Protein 1OI6 (pdb70)

Structure (mmCIF, N/CA/C/O backbone):
data_1OI6
#
_entry.id   1OI6
#
_cell.length_a   98.500
_cell.length_b   72.571
_cell.length_c   57.239
_cell.angle_alpha   90.00
_cell.angle_beta   90.00
_cell.angle_gamma   90.00
#
_symmetry.space_group_name_H-M   'P 21 21 2'
#
loop_
_entity.id
_entity.type
_entity.pdbx_description
1 polymer PCZA361.16
2 non-polymer GLYCEROL
3 non-polymer "THYMIDINE-5'-PHOSPHATE"
4 water water
#
loop_
_atom_site.group_PDB
_atom_site.id
_atom_site.type_symbol
_atom_site.label_atom_id
_atom_site.label_alt_id
_atom_site.label_comp_id
_atom_site.label_asym_id
_atom_site.label_entity_id
_atom_site.label_seq_id
_atom_site.pdbx_PDB_ins_code
_atom_site.Cartn_x
_atom_site.Cartn_y
_atom_site.Cartn_z
_atom_site.occupancy
_atom_site.B_iso_or_equiv
_atom_site.auth_seq_id
_atom_site.auth_comp_id
_atom_site.auth_asym_id
_atom_site.auth_atom_id
_atom_site.pdbx_PDB_model_num
ATOM 1 N N . MET A 1 1 ? 39.927 -5.988 14.343 1.00 18.05 1 MET A N 1
ATOM 2 C CA . MET A 1 1 ? 38.539 -5.854 13.765 1.00 15.45 1 MET A CA 1
ATOM 3 C C . MET A 1 1 ? 38.284 -6.862 12.681 1.00 16.97 1 MET A C 1
ATOM 4 O O . MET A 1 1 ? 39.070 -6.955 11.752 1.00 20.55 1 MET A O 1
ATOM 9 N N . GLN A 1 2 ? 37.155 -7.559 12.763 1.00 14.05 2 GLN A N 1
ATOM 10 C CA . GLN A 1 2 ? 36.717 -8.535 11.740 1.00 13.28 2 GLN A CA 1
ATOM 11 C C . GLN A 1 2 ? 35.533 -7.952 10.945 1.00 12.51 2 GLN A C 1
ATOM 12 O O . GLN A 1 2 ? 34.717 -7.219 11.511 1.00 13.75 2 GLN A O 1
ATOM 18 N N . ALA A 1 3 ? 35.482 -8.228 9.652 1.00 11.29 3 ALA A N 1
ATOM 19 C CA . ALA A 1 3 ? 34.393 -7.775 8.781 1.00 11.27 3 ALA A CA 1
ATOM 20 C C . ALA A 1 3 ? 33.682 -8.992 8.207 1.00 11.13 3 ALA A C 1
ATOM 21 O O . ALA A 1 3 ? 34.314 -9.995 7.873 1.00 13.28 3 ALA A O 1
ATOM 23 N N . ARG A 1 4 ? 32.371 -8.875 8.028 1.00 10.22 4 ARG A N 1
ATOM 24 C CA . ARG A 1 4 ? 31.510 -9.927 7.509 1.00 10.12 4 ARG A CA 1
ATOM 25 C C . ARG A 1 4 ? 30.521 -9.285 6.544 1.00 10.08 4 ARG A C 1
ATOM 26 O O . ARG A 1 4 ? 29.830 -8.348 6.883 1.00 10.14 4 ARG A O 1
ATOM 34 N N . LYS A 1 5 ? 30.457 -9.777 5.330 1.00 10.46 5 LYS A N 1
ATOM 35 C CA . LYS A 1 5 ? 29.514 -9.315 4.353 1.00 10.25 5 LYS A CA 1
ATOM 36 C C . LYS A 1 5 ? 28.144 -9.762 4.725 1.00 10.56 5 LYS A C 1
ATOM 37 O O . LYS A 1 5 ? 27.931 -10.919 5.046 1.00 13.79 5 LYS A O 1
ATOM 43 N N . LEU A 1 6 ? 27.183 -8.832 4.716 1.00 9.99 6 LEU A N 1
ATOM 44 C CA . LEU A 1 6 ? 25.792 -9.169 4.999 1.00 9.08 6 LEU A CA 1
ATOM 45 C C . LEU A 1 6 ? 25.057 -9.607 3.704 1.00 9.90 6 LEU A C 1
ATOM 46 O O . LEU A 1 6 ? 25.623 -9.524 2.607 1.00 11.09 6 LEU A O 1
ATOM 51 N N . ALA A 1 7 ? 23.804 -10.029 3.839 1.00 9.67 7 ALA A N 1
ATOM 52 C CA . ALA A 1 7 ? 23.058 -10.597 2.702 1.00 10.22 7 ALA A CA 1
ATOM 53 C C . ALA A 1 7 ? 22.662 -9.498 1.751 1.00 10.56 7 ALA A C 1
ATOM 54 O O . ALA A 1 7 ? 22.377 -9.763 0.606 1.00 13.82 7 ALA A O 1
ATOM 56 N N . VAL A 1 8 ? 22.627 -8.250 2.195 1.00 8.37 8 VAL A N 1
ATOM 57 C CA . VAL A 1 8 ? 22.343 -7.087 1.340 1.00 8.36 8 VAL A CA 1
ATOM 58 C C . VAL A 1 8 ? 23.665 -6.626 0.761 1.00 8.48 8 VAL A C 1
ATOM 59 O O . VAL A 1 8 ? 24.603 -6.306 1.495 1.00 8.90 8 VAL A O 1
ATOM 63 N N . ASP A 1 9 ? 23.752 -6.615 -0.571 1.00 9.29 9 ASP A N 1
ATOM 64 C CA . ASP A 1 9 ? 24.993 -6.333 -1.260 1.00 9.26 9 ASP A CA 1
ATOM 65 C C . ASP A 1 9 ? 25.602 -5.036 -0.778 1.00 8.76 9 ASP A C 1
ATOM 66 O O . ASP A 1 9 ? 24.973 -3.966 -0.802 1.00 9.25 9 ASP A O 1
ATOM 71 N N . GLY A 1 10 ? 26.855 -5.130 -0.360 1.00 8.06 10 GLY A N 1
ATOM 72 C CA . GLY A 1 10 ? 27.598 -3.971 0.066 1.00 8.49 10 GLY A CA 1
ATOM 73 C C . GLY A 1 10 ? 27.478 -3.624 1.531 1.00 8.37 10 GLY A C 1
ATOM 74 O O . GLY A 1 10 ? 28.276 -2.825 2.041 1.00 8.54 10 GLY A O 1
ATOM 75 N N . ALA A 1 11 ? 26.477 -4.147 2.226 1.00 7.79 11 ALA A N 1
ATOM 76 C CA . ALA A 1 11 ? 26.356 -3.907 3.659 1.00 7.30 11 ALA A CA 1
ATOM 77 C C . ALA A 1 11 ? 27.354 -4.805 4.358 1.00 7.28 11 ALA A C 1
ATOM 78 O O . ALA A 1 11 ? 27.575 -5.948 3.992 1.00 8.36 11 ALA A O 1
ATOM 80 N N . ILE A 1 12 ? 27.952 -4.292 5.421 1.00 7.33 12 ILE A N 1
ATOM 81 C CA . ILE A 1 12 ? 29.059 -4.965 6.088 1.00 7.08 12 ILE A CA 1
ATOM 82 C C . ILE A 1 12 ? 28.876 -4.830 7.595 1.00 7.69 12 ILE A C 1
ATOM 83 O O . ILE A 1 12 ? 28.590 -3.733 8.084 1.00 7.75 12 ILE A O 1
ATOM 88 N N . GLU A 1 13 ? 29.085 -5.936 8.302 1.00 7.58 13 GLU A N 1
ATOM 89 C CA . GLU A 1 13 ? 29.119 -5.982 9.770 1.00 7.60 13 GLU A CA 1
ATOM 90 C C . GLU A 1 13 ? 30.568 -6.014 10.248 1.00 7.58 13 GLU A C 1
ATOM 91 O O . GLU A 1 13 ? 31.349 -6.890 9.832 1.00 9.29 13 GLU A O 1
ATOM 97 N N . PHE A 1 14 ? 30.939 -5.065 11.073 1.00 7.47 14 PHE A N 1
ATOM 98 C CA . PHE A 1 14 ? 32.268 -5.009 11.673 1.00 7.69 14 PHE A CA 1
ATOM 99 C C . PHE A 1 14 ? 32.214 -5.352 13.141 1.00 8.32 14 PHE A C 1
ATOM 100 O O . PHE A 1 14 ? 31.345 -4.872 13.857 1.00 9.37 14 PHE A O 1
ATOM 108 N N . THR A 1 15 ? 33.122 -6.221 13.597 1.00 8.98 15 THR A N 1
ATOM 109 C CA . THR A 1 15 ? 33.210 -6.633 14.970 1.00 9.69 15 THR A CA 1
ATOM 110 C C . THR A 1 15 ? 34.515 -6.140 15.559 1.00 8.63 15 THR A C 1
ATOM 111 O O . THR A 1 15 ? 35.573 -6.746 15.286 1.00 10.18 15 THR A O 1
ATOM 115 N N . PRO A 1 16 ? 34.509 -5.053 16.349 1.00 9.36 16 PRO A N 1
ATOM 116 C CA . PRO A 1 16 ? 35.738 -4.598 17.023 1.00 10.89 16 PRO A CA 1
ATOM 117 C C . PRO A 1 16 ? 36.058 -5.487 18.234 1.00 12.51 16 PRO A C 1
ATOM 118 O O . PRO A 1 16 ? 35.152 -5.996 18.845 1.00 13.68 16 PRO A O 1
ATOM 122 N N . ARG A 1 17 ? 37.324 -5.620 18.565 1.00 14.92 17 ARG A N 1
ATOM 123 C CA . ARG A 1 17 ? 37.665 -6.266 19.816 1.00 16.07 17 ARG A CA 1
ATOM 124 C C . ARG A 1 17 ? 37.406 -5.331 21.018 1.00 14.84 17 ARG A C 1
ATOM 125 O O . ARG A 1 17 ? 37.539 -4.099 20.910 1.00 15.71 17 ARG A O 1
ATOM 133 N N . VAL A 1 18 ? 36.945 -5.945 22.099 1.00 12.67 18 VAL A N 1
ATOM 134 C CA . VAL A 1 18 ? 36.692 -5.252 23.355 1.00 12.51 18 VAL A CA 1
ATOM 135 C C . VAL A 1 18 ? 37.922 -5.362 24.197 1.00 13.03 18 VAL A C 1
ATOM 136 O O . VAL A 1 18 ? 38.347 -6.488 24.523 1.00 16.26 18 VAL A O 1
ATOM 140 N N . PHE A 1 19 ? 38.490 -4.216 24.526 1.00 12.48 19 PHE A N 1
ATOM 141 C CA . PHE A 1 19 ? 39.660 -4.129 25.398 1.00 14.08 19 PHE A CA 1
ATOM 142 C C . PHE A 1 19 ? 39.150 -3.721 26.798 1.00 12.92 19 PHE A C 1
ATOM 143 O O . PHE A 1 19 ? 38.323 -2.826 26.916 1.00 14.11 19 PHE A O 1
ATOM 151 N N . ALA A 1 20 ? 39.642 -4.303 27.872 1.00 13.98 20 ALA A N 1
ATOM 152 C CA . ALA A 1 20 ? 39.196 -4.009 29.223 1.00 13.14 20 ALA A CA 1
ATOM 153 C C . ALA A 1 20 ? 40.410 -3.858 30.123 1.00 13.70 20 ALA A C 1
ATOM 154 O O . ALA A 1 20 ? 41.408 -4.554 29.989 1.00 14.79 20 ALA A O 1
ATOM 156 N N . ASP A 1 21 ? 40.285 -2.950 31.061 1.00 12.75 21 ASP A N 1
ATOM 157 C CA . ASP A 1 21 ? 41.257 -2.778 32.143 1.00 14.01 21 ASP A CA 1
ATOM 158 C C . ASP A 1 21 ? 40.503 -2.279 33.365 1.00 13.96 21 ASP A C 1
ATOM 159 O O . ASP A 1 21 ? 39.254 -2.260 33.396 1.00 12.99 21 ASP A O 1
ATOM 164 N N . ASP A 1 22 ? 41.250 -1.874 34.389 1.00 14.23 22 ASP A N 1
ATOM 165 C CA . ASP A 1 22 ? 40.629 -1.440 35.615 1.00 14.46 22 ASP A CA 1
ATOM 166 C C . ASP A 1 22 ? 39.777 -0.175 35.486 1.00 13.83 22 ASP A C 1
ATOM 167 O O . ASP A 1 22 ? 38.934 0.103 36.359 1.00 16.07 22 ASP A O 1
ATOM 172 N N . ARG A 1 23 ? 40.047 0.607 34.470 1.00 12.78 23 ARG A N 1
ATOM 173 C CA . ARG A 1 23 ? 39.308 1.825 34.225 1.00 11.63 23 ARG A CA 1
ATOM 174 C C . ARG A 1 23 ? 37.985 1.604 33.526 1.00 10.79 23 ARG A C 1
ATOM 175 O O . ARG A 1 23 ? 37.133 2.445 33.632 1.00 12.32 23 ARG A O 1
ATOM 183 N N . GLY A 1 24 ? 37.836 0.512 32.775 1.00 9.89 24 GLY A N 1
ATOM 184 C CA . GLY A 1 24 ? 36.687 0.364 31.945 1.00 9.72 24 GLY A CA 1
ATOM 185 C C . GLY A 1 24 ? 36.943 -0.477 30.726 1.00 8.94 24 GLY A C 1
ATOM 186 O O . GLY A 1 24 ? 37.642 -1.501 30.781 1.00 10.86 24 GLY A O 1
ATOM 187 N N . LEU A 1 25 ? 36.343 -0.054 29.621 1.00 9.30 25 LEU A N 1
ATOM 188 C CA . LEU A 1 25 ? 36.268 -0.813 28.365 1.00 11.83 25 LEU A CA 1
ATOM 189 C C . LEU A 1 25 ? 36.533 0.150 27.213 1.00 12.22 25 LEU A C 1
ATOM 190 O O . LEU A 1 25 ? 36.288 1.381 27.326 1.00 12.95 25 LEU A O 1
ATOM 195 N N . LEU A 1 26 ? 37.001 -0.403 26.101 1.00 11.52 26 LEU A N 1
ATOM 196 C CA . LEU A 1 26 ? 37.299 0.359 24.900 1.00 11.45 26 LEU A CA 1
ATOM 197 C C . LEU A 1 26 ? 36.990 -0.475 23.683 1.00 11.14 26 LEU A C 1
ATOM 198 O O . LEU A 1 26 ? 37.401 -1.646 23.612 1.00 10.51 26 LEU A O 1
ATOM 203 N N . ILE A 1 27 ? 36.241 0.096 22.747 1.00 9.63 27 ILE A N 1
ATOM 204 C CA . ILE A 1 27 ? 36.150 -0.421 21.407 1.00 9.12 27 ILE A CA 1
ATOM 205 C C . ILE A 1 27 ? 36.409 0.705 20.444 1.00 7.84 27 ILE A C 1
ATOM 206 O O . ILE A 1 27 ? 36.192 1.887 20.792 1.00 8.30 27 ILE A O 1
ATOM 211 N N . LEU A 1 28 ? 36.797 0.344 19.211 1.00 7.85 28 LEU A N 1
ATOM 212 C CA . LEU A 1 28 ? 37.040 1.289 18.133 1.00 7.96 28 LEU A CA 1
ATOM 213 C C . LEU A 1 28 ? 36.007 0.956 17.035 1.00 7.78 28 LEU A C 1
ATOM 214 O O . LEU A 1 28 ? 36.267 0.099 16.199 1.00 7.72 28 LEU A O 1
ATOM 219 N N . PRO A 1 29 ? 34.819 1.556 17.056 1.00 7.53 29 PRO A N 1
ATOM 220 C CA . PRO A 1 29 ? 33.737 1.034 16.188 1.00 6.91 29 PRO A CA 1
ATOM 221 C C . PRO A 1 29 ? 33.994 1.162 14.692 1.00 7.76 29 PRO A C 1
ATOM 222 O O . PRO A 1 29 ? 33.503 0.325 13.938 1.00 7.60 29 PRO A O 1
ATOM 226 N N . TYR A 1 30 ? 34.651 2.243 14.296 1.00 7.21 30 TYR A N 1
ATOM 227 C CA . TYR A 1 30 ? 35.044 2.527 12.892 1.00 7.49 30 TYR A CA 1
ATOM 228 C C . TYR A 1 30 ? 36.574 2.561 12.833 1.00 7.49 30 TYR A C 1
ATOM 229 O O . TYR A 1 30 ? 37.183 3.280 13.622 1.00 7.82 30 TYR A O 1
ATOM 238 N N . GLN A 1 31 ? 37.182 1.796 11.937 1.00 7.91 31 GLN A N 1
ATOM 239 C CA . GLN A 1 31 ? 38.618 1.739 11.759 1.00 9.01 31 GLN A CA 1
ATOM 240 C C . GLN A 1 31 ? 38.914 1.756 10.263 1.00 9.76 31 GLN A C 1
ATOM 241 O O . GLN A 1 31 ? 38.515 0.854 9.561 1.00 9.10 31 GLN A O 1
ATOM 247 N N . GLU A 1 32 ? 39.644 2.747 9.792 1.00 9.29 32 GLU A N 1
ATOM 248 C CA . GLU A 1 32 ? 39.829 2.941 8.378 1.00 10.49 32 GLU A CA 1
ATOM 249 C C . GLU A 1 32 ? 40.465 1.719 7.724 1.00 11.18 32 GLU A C 1
ATOM 250 O O . GLU A 1 32 ? 40.064 1.400 6.639 1.00 10.22 32 GLU A O 1
ATOM 256 N N . GLU A 1 33 ? 41.488 1.107 8.331 1.00 12.14 33 GLU A N 1
ATOM 257 C CA . GLU A 1 33 ? 42.157 0.017 7.629 1.00 13.77 33 GLU A CA 1
ATOM 258 C C . GLU A 1 33 ? 41.225 -1.157 7.363 1.00 11.99 33 GLU A C 1
ATOM 259 O O . GLU A 1 33 ? 41.155 -1.674 6.261 1.00 12.76 33 GLU A O 1
ATOM 265 N N . ALA A 1 34 ? 40.465 -1.573 8.370 1.00 11.58 34 ALA A N 1
ATOM 266 C CA . ALA A 1 34 ? 39.504 -2.633 8.200 1.00 11.10 34 ALA A CA 1
ATOM 267 C C . ALA A 1 34 ? 38.419 -2.240 7.195 1.00 10.64 34 ALA A C 1
ATOM 268 O O . ALA A 1 34 ? 37.954 -3.058 6.405 1.00 11.38 34 ALA A O 1
ATOM 270 N N . PHE A 1 35 ? 37.960 -0.997 7.291 1.00 9.26 35 PHE A N 1
ATOM 271 C CA . PHE A 1 35 ? 36.934 -0.524 6.385 1.00 9.21 35 PHE A CA 1
ATOM 272 C C . PHE A 1 35 ? 37.369 -0.527 4.942 1.00 9.99 35 PHE A C 1
ATOM 273 O O . PHE A 1 35 ? 36.653 -1.015 4.060 1.00 10.35 35 PHE A O 1
ATOM 281 N N . VAL A 1 36 ? 38.551 0.016 4.677 1.00 10.30 36 VAL A N 1
ATOM 282 C CA . VAL A 1 36 ? 39.082 0.043 3.313 1.00 11.56 36 VAL A CA 1
ATOM 283 C C . VAL A 1 36 ? 39.240 -1.371 2.755 1.00 12.44 36 VAL A C 1
ATOM 284 O O . VAL A 1 36 ? 38.869 -1.626 1.612 1.00 13.05 36 VAL A O 1
ATOM 288 N N . GLU A 1 37 ? 39.708 -2.307 3.573 1.00 12.35 37 GLU A N 1
ATOM 289 C CA . GLU A 1 37 ? 39.864 -3.712 3.129 1.00 13.63 37 GLU A CA 1
ATOM 290 C C . GLU A 1 37 ? 38.516 -4.307 2.728 1.00 13.41 37 GLU A C 1
ATOM 291 O O . GLU A 1 37 ? 38.382 -4.998 1.716 1.00 15.87 37 GLU A O 1
ATOM 297 N N . ALA A 1 38 ? 37.480 -4.045 3.524 1.00 11.88 38 ALA A N 1
ATOM 298 C CA . ALA A 1 38 ? 36.195 -4.642 3.265 1.00 12.41 38 ALA A CA 1
ATOM 299 C C . ALA A 1 38 ? 35.362 -3.960 2.185 1.00 12.84 38 ALA A C 1
ATOM 300 O O . ALA A 1 38 ? 34.643 -4.610 1.418 1.00 15.56 38 ALA A O 1
ATOM 302 N N . HIS A 1 39 ? 35.442 -2.642 2.152 1.00 11.30 39 HIS A N 1
ATOM 303 C CA . HIS A 1 39 ? 34.614 -1.832 1.262 1.00 12.24 39 HIS A CA 1
ATOM 304 C C . HIS A 1 39 ? 35.311 -1.431 -0.040 1.00 12.67 39 HIS A C 1
ATOM 305 O O . HIS A 1 39 ? 34.631 -1.232 -1.065 1.00 14.83 39 HIS A O 1
ATOM 312 N N . GLY A 1 40 ? 36.632 -1.256 0.008 1.00 12.57 40 GLY A N 1
ATOM 313 C CA . GLY A 1 40 ? 37.436 -0.856 -1.137 1.00 13.67 40 GLY A CA 1
ATOM 314 C C . GLY A 1 40 ? 37.899 0.570 -1.171 1.00 14.52 40 GLY A C 1
ATOM 315 O O . GLY A 1 40 ? 38.685 0.948 -2.031 1.00 17.30 40 GLY A O 1
ATOM 316 N N . GLY A 1 41 ? 37.425 1.385 -0.228 1.00 13.15 41 GLY A N 1
ATOM 317 C CA . GLY A 1 41 ? 37.818 2.766 -0.087 1.00 13.39 41 GLY A CA 1
ATOM 318 C C . GLY A 1 41 ? 37.411 3.223 1.317 1.00 11.66 41 GLY A C 1
ATOM 319 O O . GLY A 1 41 ? 36.758 2.478 2.038 1.00 10.88 41 GLY A O 1
ATOM 320 N N . PRO A 1 42 ? 37.839 4.402 1.692 1.00 11.26 42 PRO A N 1
ATOM 321 C CA . PRO A 1 42 ? 37.563 4.909 3.031 1.00 11.01 42 PRO A CA 1
ATOM 322 C C . PRO A 1 42 ? 36.119 5.371 3.175 1.00 9.82 42 PRO A C 1
ATOM 323 O O . PRO A 1 42 ? 35.397 5.550 2.222 1.00 10.94 42 PRO A O 1
ATOM 327 N N . LEU A 1 43 ? 35.730 5.608 4.431 1.00 9.49 43 LEU A N 1
ATOM 328 C CA . LEU A 1 43 ? 34.400 6.096 4.732 1.00 8.42 43 LEU A CA 1
ATOM 329 C C . LEU A 1 43 ? 34.147 7.422 4.049 1.00 7.17 43 LEU A C 1
ATOM 330 O O . LEU A 1 43 ? 35.058 8.233 3.838 1.00 9.61 43 LEU A O 1
ATOM 335 N N . PHE A 1 44 ? 32.892 7.658 3.719 1.00 7.38 44 PHE A N 1
ATOM 336 C CA . PHE A 1 44 ? 32.430 8.947 3.299 1.00 6.74 44 PHE A CA 1
ATOM 337 C C . PHE A 1 44 ? 32.894 10.041 4.265 1.00 7.57 44 PHE A C 1
ATOM 338 O O . PHE A 1 44 ? 33.021 9.827 5.462 1.00 7.21 44 PHE A O 1
ATOM 346 N N . ARG A 1 45 ? 33.021 11.226 3.717 1.00 7.56 45 ARG A N 1
ATOM 347 C CA . ARG A 1 45 ? 33.125 12.437 4.525 1.00 7.76 45 ARG A CA 1
ATOM 348 C C . ARG A 1 45 ? 31.850 12.521 5.399 1.00 6.97 45 ARG A C 1
ATOM 349 O O . ARG A 1 45 ? 30.738 12.336 4.893 1.00 8.02 45 ARG A O 1
ATOM 357 N N . VAL A 1 46 ? 32.027 12.763 6.670 1.00 6.82 46 VAL A N 1
ATOM 358 C CA . VAL A 1 46 ? 30.934 12.808 7.618 1.00 6.27 46 VAL A CA 1
ATOM 359 C C . VAL A 1 46 ? 30.295 14.194 7.641 1.00 6.39 46 VAL A C 1
ATOM 360 O O . VAL A 1 46 ? 30.930 15.177 8.002 1.00 7.84 46 VAL A O 1
ATOM 364 N N . ALA A 1 47 ? 29.025 14.260 7.248 1.00 6.81 47 ALA A N 1
ATOM 365 C CA . ALA A 1 47 ? 28.256 15.491 7.198 1.00 6.95 47 ALA A CA 1
ATOM 366 C C . ALA A 1 47 ? 27.557 15.755 8.509 1.00 6.44 47 ALA A C 1
ATOM 367 O O . ALA A 1 47 ? 27.246 16.906 8.818 1.00 7.40 47 ALA A O 1
ATOM 369 N N . GLN A 1 48 ? 27.215 14.697 9.243 1.00 6.75 48 GLN A N 1
ATOM 370 C CA . GLN A 1 48 ? 26.329 14.791 10.406 1.00 5.93 48 GLN A CA 1
ATOM 371 C C . GLN A 1 48 ? 26.486 13.530 11.221 1.00 6.30 48 GLN A C 1
ATOM 372 O O . GLN A 1 48 ? 26.720 12.460 10.646 1.00 7.23 48 GLN A O 1
ATOM 378 N N . THR A 1 49 ? 26.368 13.624 12.543 1.00 5.94 49 THR A N 1
ATOM 379 C CA . THR A 1 49 ? 26.203 12.435 13.359 1.00 6.20 49 THR A CA 1
ATOM 380 C C . THR A 1 49 ? 24.871 12.475 14.093 1.00 7.22 49 THR A C 1
ATOM 381 O O . THR A 1 49 ? 24.236 13.526 14.218 1.00 7.93 49 THR A O 1
ATOM 385 N N . ILE A 1 50 ? 24.441 11.303 14.533 1.00 6.89 50 ILE A N 1
ATOM 386 C CA . ILE A 1 50 ? 23.218 11.114 15.286 1.00 7.69 50 ILE A CA 1
ATOM 387 C C . ILE A 1 50 ? 23.486 10.325 16.539 1.00 6.81 50 ILE A C 1
ATOM 388 O O . ILE A 1 50 ? 24.218 9.348 16.518 1.00 7.86 50 ILE A O 1
ATOM 393 N N . HIS A 1 51 ? 22.839 10.733 17.619 1.00 7.86 51 HIS A N 1
ATOM 394 C CA . HIS A 1 51 ? 22.729 10.000 18.871 1.00 7.67 51 HIS A CA 1
ATOM 395 C C . HIS A 1 51 ? 21.214 9.838 19.123 1.00 7.51 51 HIS A C 1
ATOM 396 O O . HIS A 1 51 ? 20.539 10.802 19.446 1.00 8.15 51 HIS A O 1
ATOM 403 N N . SER A 1 52 ? 20.701 8.634 18.927 1.00 7.66 52 SER A N 1
ATOM 404 C CA . SER A 1 52 ? 19.272 8.368 19.097 1.00 9.32 52 SER A CA 1
ATOM 405 C C . SER A 1 52 ? 19.113 7.455 20.286 1.00 9.29 52 SER A C 1
ATOM 406 O O . SER A 1 52 ? 19.779 6.449 20.360 1.00 11.48 52 SER A O 1
ATOM 409 N N . MET A 1 53 ? 18.229 7.810 21.221 1.00 8.42 53 MET A N 1
ATOM 410 C CA . MET A 1 53 ? 17.918 6.929 22.341 1.00 8.78 53 MET A CA 1
ATOM 411 C C . MET A 1 53 ? 16.449 6.498 22.249 1.00 8.23 53 MET A C 1
ATOM 412 O O . MET A 1 53 ? 15.576 7.300 21.898 1.00 9.85 53 MET A O 1
ATOM 417 N N . SER A 1 54 ? 16.235 5.229 22.526 1.00 7.68 54 SER A N 1
ATOM 418 C CA . SER A 1 54 ? 14.916 4.606 22.374 1.00 8.27 54 SER A CA 1
ATOM 419 C C . SER A 1 54 ? 14.532 3.759 23.570 1.00 9.82 54 SER A C 1
ATOM 420 O O . SER A 1 54 ? 15.355 3.087 24.165 1.00 10.37 54 SER A O 1
ATOM 423 N N . LYS A 1 55 ? 13.232 3.786 23.873 1.00 9.24 55 LYS A N 1
ATOM 424 C CA . LYS A 1 55 ? 12.598 2.875 24.808 1.00 11.13 55 LYS A CA 1
ATOM 425 C C . LYS A 1 55 ? 12.534 1.442 24.258 1.00 9.55 55 LYS A C 1
ATOM 426 O O . LYS A 1 55 ? 12.468 1.241 23.039 1.00 9.71 55 LYS A O 1
ATOM 432 N N . ARG A 1 56 ? 12.425 0.446 25.144 1.00 9.83 56 ARG A N 1
ATOM 433 C CA . ARG A 1 56 ? 12.262 -0.932 24.733 1.00 9.56 56 ARG A CA 1
ATOM 434 C C . ARG A 1 56 ? 10.985 -1.036 23.907 1.00 9.44 56 ARG A C 1
ATOM 435 O O . ARG A 1 56 ? 9.954 -0.484 24.219 1.00 9.94 56 ARG A O 1
ATOM 443 N N . GLY A 1 57 ? 11.102 -1.749 22.827 1.00 8.23 57 GLY A N 1
ATOM 444 C CA . GLY A 1 57 ? 9.975 -1.964 21.942 1.00 7.79 57 GLY A CA 1
ATOM 445 C C . GLY A 1 57 ? 9.745 -0.925 20.880 1.00 6.89 57 GLY A C 1
ATOM 446 O O . GLY A 1 57 ? 8.901 -1.118 20.006 1.00 7.40 57 GLY A O 1
ATOM 447 N N . VAL A 1 58 ? 10.522 0.143 20.907 1.00 6.51 58 VAL A N 1
ATOM 448 C CA . VAL A 1 58 ? 10.477 1.063 19.801 1.00 7.30 58 VAL A CA 1
ATOM 449 C C . VAL A 1 58 ? 10.990 0.375 18.534 1.00 6.72 58 VAL A C 1
ATOM 450 O O . VAL A 1 58 ? 12.018 -0.337 18.545 1.00 7.57 58 VAL A O 1
ATOM 454 N N . VAL A 1 59 ? 10.280 0.619 17.435 1.00 6.43 59 VAL A N 1
ATOM 455 C CA . VAL A 1 59 ? 10.686 0.215 16.117 1.00 7.78 59 VAL A CA 1
ATOM 456 C C . VAL A 1 59 ? 10.787 1.446 15.272 1.00 7.26 59 VAL A C 1
ATOM 457 O O . VAL A 1 59 ? 9.782 2.128 15.114 1.00 8.56 59 VAL A O 1
ATOM 461 N N . ARG A 1 60 ? 11.968 1.735 14.760 1.00 7.42 60 ARG A N 1
ATOM 462 C CA . ARG A 1 60 ? 12.160 2.850 13.873 1.00 7.76 60 ARG A CA 1
ATOM 463 C C . ARG A 1 60 ? 12.444 2.299 12.497 1.00 7.42 60 ARG A C 1
ATOM 464 O O . ARG A 1 60 ? 13.302 1.425 12.337 1.00 8.89 60 ARG A O 1
ATOM 472 N N . GLY A 1 61 ? 11.747 2.793 11.512 1.00 7.50 61 GLY A N 1
ATOM 473 C CA . GLY A 1 61 ? 12.000 2.424 10.133 1.00 7.03 61 GLY A CA 1
ATOM 474 C C . GLY A 1 61 ? 10.740 1.925 9.445 1.00 7.31 61 GLY A C 1
ATOM 475 O O . GLY A 1 61 ? 9.667 2.003 10.011 1.00 8.17 61 GLY A O 1
ATOM 476 N N . ILE A 1 62 ? 10.831 1.469 8.213 1.00 7.83 62 ILE A N 1
ATOM 477 C CA . ILE A 1 62 ? 12.057 1.425 7.444 1.00 6.62 62 ILE A CA 1
ATOM 478 C C . ILE A 1 62 ? 12.305 2.802 6.871 1.00 6.89 62 ILE A C 1
ATOM 479 O O . ILE A 1 62 ? 11.415 3.428 6.264 1.00 8.51 62 ILE A O 1
ATOM 484 N N . HIS A 1 63 ? 13.520 3.314 7.041 1.00 6.78 63 HIS A N 1
ATOM 485 C CA . HIS A 1 63 ? 13.892 4.657 6.574 1.00 7.03 63 HIS A CA 1
ATOM 486 C C . HIS A 1 63 ? 14.886 4.606 5.442 1.00 6.00 63 HIS A C 1
ATOM 487 O O . HIS A 1 63 ? 15.809 3.759 5.453 1.00 7.43 63 HIS A O 1
ATOM 494 N N . TYR A 1 64 ? 14.688 5.480 4.462 1.00 6.68 64 TYR A N 1
ATOM 495 C CA . TYR A 1 64 ? 15.650 5.657 3.388 1.00 7.16 64 TYR A CA 1
ATOM 496 C C . TYR A 1 64 ? 15.630 7.085 2.930 1.00 7.54 64 TYR A C 1
ATOM 497 O O . TYR A 1 64 ? 14.689 7.831 3.232 1.00 8.08 64 TYR A O 1
ATOM 506 N N . THR A 1 65 ? 16.673 7.498 2.208 1.00 7.59 65 THR A N 1
ATOM 507 C CA . THR A 1 65 ? 16.761 8.827 1.647 1.00 8.44 65 THR A CA 1
ATOM 508 C C . THR A 1 65 ? 16.481 8.726 0.147 1.00 9.16 65 THR A C 1
ATOM 509 O O . THR A 1 65 ? 17.017 7.841 -0.563 1.00 9.36 65 THR A O 1
ATOM 513 N N . VAL A 1 66 ? 15.711 9.686 -0.362 1.00 9.09 66 VAL A N 1
ATOM 514 C CA . VAL A 1 66 ? 15.541 9.829 -1.791 1.00 10.05 66 VAL A CA 1
ATOM 515 C C . VAL A 1 66 ? 16.921 9.906 -2.439 1.00 9.11 66 VAL A C 1
ATOM 516 O O . VAL A 1 66 ? 17.845 10.591 -1.971 1.00 9.50 66 VAL A O 1
ATOM 520 N N . THR A 1 67 ? 17.068 9.136 -3.515 1.00 10.16 67 THR A N 1
ATOM 521 C CA . THR A 1 67 ? 18.331 8.919 -4.163 1.00 9.08 67 THR A CA 1
ATOM 522 C C . THR A 1 67 ? 18.217 9.150 -5.678 1.00 11.03 67 THR A C 1
ATOM 523 O O . THR A 1 67 ? 17.449 8.413 -6.326 1.00 13.24 67 THR A O 1
ATOM 527 N N . PRO A 1 68 ? 18.968 10.101 -6.230 1.00 12.18 68 PRO A N 1
ATOM 528 C CA . PRO A 1 68 ? 19.818 11.069 -5.540 1.00 11.76 68 PRO A CA 1
ATOM 529 C C . PRO A 1 68 ? 19.004 12.014 -4.657 1.00 12.43 68 PRO A C 1
ATOM 530 O O . PRO A 1 68 ? 17.807 12.140 -4.854 1.00 12.95 68 PRO A O 1
ATOM 534 N N . PRO A 1 69 ? 19.611 12.626 -3.646 1.00 11.89 69 PRO A N 1
ATOM 535 C CA . PRO A 1 69 ? 21.022 12.611 -3.336 1.00 10.89 69 PRO A CA 1
ATOM 536 C C . PRO A 1 69 ? 21.568 11.348 -2.621 1.00 10.73 69 PRO A C 1
ATOM 537 O O . PRO A 1 69 ? 22.746 11.012 -2.792 1.00 12.07 69 PRO A O 1
ATOM 541 N N . GLY A 1 70 ? 20.714 10.684 -1.861 1.00 9.68 70 GLY A N 1
ATOM 542 C CA . GLY A 1 70 ? 21.062 9.476 -1.106 1.00 9.23 70 GLY A CA 1
ATOM 543 C C . GLY A 1 70 ? 21.909 9.781 0.101 1.00 8.68 70 GLY A C 1
ATOM 544 O O . GLY A 1 70 ? 22.473 10.854 0.281 1.00 9.82 70 GLY A O 1
ATOM 545 N N . THR A 1 71 ? 21.977 8.793 0.957 1.00 8.53 71 THR A N 1
ATOM 546 C CA . THR A 1 71 ? 22.783 8.839 2.179 1.00 8.80 71 THR A CA 1
ATOM 547 C C . THR A 1 71 ? 23.356 7.453 2.435 1.00 8.13 71 THR A C 1
ATOM 548 O O . THR A 1 71 ? 22.616 6.466 2.412 1.00 9.19 71 THR A O 1
ATOM 552 N N . ALA A 1 72 ? 24.635 7.396 2.747 1.00 7.52 72 ALA A N 1
ATOM 553 C CA . ALA A 1 72 ? 25.287 6.214 3.326 1.00 7.43 72 ALA A CA 1
ATOM 554 C C . ALA A 1 72 ? 25.452 6.453 4.834 1.00 6.97 72 ALA A C 1
ATOM 555 O O . ALA A 1 72 ? 25.585 7.597 5.266 1.00 7.42 72 ALA A O 1
ATOM 557 N N . LYS A 1 73 ? 25.496 5.377 5.622 1.00 6.27 73 LYS A N 1
ATOM 558 C CA . LYS A 1 73 ? 25.518 5.496 7.048 1.00 6.26 73 LYS A CA 1
ATOM 559 C C . LYS A 1 73 ? 26.470 4.451 7.642 1.00 6.41 73 LYS A C 1
ATOM 560 O O . LYS A 1 73 ? 26.695 3.383 7.095 1.00 7.18 73 LYS A O 1
ATOM 566 N N . TYR A 1 74 ? 26.941 4.728 8.853 1.00 6.09 74 TYR A N 1
ATOM 567 C CA . TYR A 1 74 ? 27.725 3.794 9.647 1.00 6.08 74 TYR A CA 1
ATOM 568 C C . TYR A 1 74 ? 27.196 3.872 11.058 1.00 7.13 74 TYR A C 1
ATOM 569 O O . TYR A 1 74 ? 27.168 4.949 11.645 1.00 8.09 74 TYR A O 1
ATOM 578 N N . VAL A 1 75 ? 26.704 2.755 11.573 1.00 6.00 75 VAL A N 1
ATOM 579 C CA . VAL A 1 75 ? 25.954 2.738 12.815 1.00 6.23 75 VAL A CA 1
ATOM 580 C C . VAL A 1 75 ? 26.433 1.677 13.786 1.00 5.77 75 VAL A C 1
ATOM 581 O O . VAL A 1 75 ? 26.840 0.587 13.406 1.00 7.23 75 VAL A O 1
ATOM 585 N N . TYR A 1 76 ? 26.388 1.998 15.065 1.00 6.59 76 TYR A N 1
ATOM 586 C CA . TYR A 1 76 ? 26.574 1.008 16.134 1.00 7.06 76 TYR A CA 1
ATOM 587 C C . TYR A 1 76 ? 25.728 1.382 17.359 1.00 6.51 76 TYR A C 1
ATOM 588 O O . TYR A 1 76 ? 25.250 2.497 17.472 1.00 7.00 76 TYR A O 1
ATOM 597 N N . CYS A 1 77 ? 25.533 0.416 18.240 1.00 7.22 77 CYS A N 1
ATOM 598 C CA . CYS A 1 77 ? 24.750 0.581 19.421 1.00 7.82 77 CYS A CA 1
ATOM 599 C C . CYS A 1 77 ? 25.673 0.910 20.617 1.00 7.60 77 CYS A C 1
ATOM 600 O O . CYS A 1 77 ? 26.461 0.072 21.072 1.00 9.31 77 CYS A O 1
ATOM 603 N N . ALA A 1 78 ? 25.610 2.158 21.071 1.00 8.31 78 ALA A N 1
ATOM 604 C CA . ALA A 1 78 ? 26.482 2.669 22.146 1.00 8.52 78 ALA A CA 1
ATOM 605 C C . ALA A 1 78 ? 25.956 2.403 23.558 1.00 8.82 78 ALA A C 1
ATOM 606 O O . ALA A 1 78 ? 26.667 2.611 24.512 1.00 8.80 78 ALA A O 1
ATOM 608 N N . ARG A 1 79 ? 24.728 1.911 23.679 1.00 8.20 79 ARG A N 1
ATOM 609 C CA . ARG A 1 79 ? 24.144 1.606 24.994 1.00 8.81 79 ARG A CA 1
ATOM 610 C C . ARG A 1 79 ? 22.935 0.751 24.745 1.00 8.83 79 ARG A C 1
ATOM 611 O O . ARG A 1 79 ? 22.233 0.943 23.730 1.00 8.95 79 ARG A O 1
ATOM 619 N N . GLY A 1 80 ? 22.652 -0.209 25.607 1.00 9.29 80 GLY A N 1
ATOM 620 C CA . GLY A 1 80 ? 21.494 -1.045 25.427 1.00 8.41 80 GLY A CA 1
ATOM 621 C C . GLY A 1 80 ? 21.700 -2.136 24.400 1.00 7.91 80 GLY A C 1
ATOM 622 O O . GLY A 1 80 ? 22.776 -2.710 24.272 1.00 9.85 80 GLY A O 1
ATOM 623 N N . LYS A 1 81 ? 20.627 -2.468 23.699 1.00 8.28 81 LYS A N 1
ATOM 624 C CA . LYS A 1 81 ? 20.634 -3.619 22.816 1.00 8.74 81 LYS A CA 1
ATOM 625 C C . LYS A 1 81 ? 19.628 -3.376 21.712 1.00 8.40 81 LYS A C 1
ATOM 626 O O . LYS A 1 81 ? 18.488 -2.937 22.012 1.00 9.05 81 LYS A O 1
ATOM 632 N N . ALA A 1 82 ? 20.045 -3.602 20.465 1.00 8.92 82 ALA A N 1
ATOM 633 C CA . ALA A 1 82 ? 19.169 -3.404 19.324 1.00 9.27 82 ALA A CA 1
ATOM 634 C C . ALA A 1 82 ? 19.268 -4.548 18.358 1.00 8.00 82 ALA A C 1
ATOM 635 O O . ALA A 1 82 ? 20.305 -5.165 18.235 1.00 9.44 82 ALA A O 1
ATOM 637 N N . MET A 1 83 ? 18.190 -4.791 17.632 1.00 8.12 83 MET A N 1
ATOM 638 C CA . MET A 1 83 ? 18.227 -5.594 16.425 1.00 9.46 83 MET A CA 1
ATOM 639 C C . MET A 1 83 ? 18.250 -4.632 15.247 1.00 9.28 83 MET A C 1
ATOM 640 O O . MET A 1 83 ? 17.241 -3.963 14.961 1.00 10.38 83 MET A O 1
ATOM 645 N N . ASP A 1 84 ? 19.388 -4.541 14.596 1.00 8.60 84 ASP A N 1
ATOM 646 C CA . ASP A 1 84 ? 19.590 -3.642 13.494 1.00 8.63 84 ASP A CA 1
ATOM 647 C C . ASP A 1 84 ? 19.251 -4.362 12.177 1.00 8.46 84 ASP A C 1
ATOM 648 O O . ASP A 1 84 ? 19.675 -5.500 11.998 1.00 10.67 84 ASP A O 1
ATOM 653 N N . ILE A 1 85 ? 18.514 -3.716 11.262 1.00 7.48 85 ILE A N 1
ATOM 654 C CA . ILE A 1 85 ? 18.022 -4.359 10.072 1.00 7.73 85 ILE A CA 1
ATOM 655 C C . ILE A 1 85 ? 18.352 -3.531 8.848 1.00 7.39 85 ILE A C 1
ATOM 656 O O . ILE A 1 85 ? 18.079 -2.326 8.817 1.00 7.97 85 ILE A O 1
ATOM 661 N N . VAL A 1 86 ? 18.968 -4.163 7.866 1.00 6.48 86 VAL A N 1
ATOM 662 C CA . VAL A 1 86 ? 19.214 -3.571 6.590 1.00 7.13 86 VAL A CA 1
ATOM 663 C C . VAL A 1 86 ? 18.342 -4.238 5.556 1.00 6.75 86 VAL A C 1
ATOM 664 O O . VAL A 1 86 ? 18.270 -5.466 5.528 1.00 7.12 86 VAL A O 1
ATOM 668 N N . ILE A 1 87 ? 17.688 -3.447 4.729 1.00 6.44 87 ILE A N 1
ATOM 669 C CA . ILE A 1 87 ? 16.707 -3.889 3.742 1.00 6.82 87 ILE A CA 1
ATOM 670 C C . ILE A 1 87 ? 17.155 -3.395 2.374 1.00 7.17 87 ILE A C 1
ATOM 671 O O . ILE A 1 87 ? 17.325 -2.184 2.164 1.00 6.30 87 ILE A O 1
ATOM 676 N N . ASP A 1 88 ? 17.326 -4.285 1.414 1.00 7.26 88 ASP A N 1
ATOM 677 C CA . ASP A 1 88 ? 17.728 -3.854 0.071 1.00 7.17 88 ASP A CA 1
ATOM 678 C C . ASP A 1 88 ? 16.534 -3.424 -0.739 1.00 7.40 88 ASP A C 1
ATOM 679 O O . ASP A 1 88 ? 15.768 -4.220 -1.260 1.00 9.58 88 ASP A O 1
ATOM 684 N N . ILE A 1 89 ? 16.360 -2.131 -0.837 1.00 6.91 89 ILE A N 1
ATOM 685 C CA . ILE A 1 89 ? 15.267 -1.523 -1.569 1.00 7.70 89 ILE A CA 1
ATOM 686 C C . ILE A 1 89 ? 15.741 -0.923 -2.893 1.00 7.80 89 ILE A C 1
ATOM 687 O O . ILE A 1 89 ? 14.979 -0.171 -3.516 1.00 8.44 89 ILE A O 1
ATOM 692 N N . ARG A 1 90 ? 16.955 -1.243 -3.335 1.00 7.30 90 ARG A N 1
ATOM 693 C CA . ARG A 1 90 ? 17.509 -0.643 -4.539 1.00 6.90 90 ARG A CA 1
ATOM 694 C C . ARG A 1 90 ? 17.097 -1.435 -5.785 1.00 7.65 90 ARG A C 1
ATOM 695 O O . ARG A 1 90 ? 17.517 -2.567 -5.985 1.00 7.56 90 ARG A O 1
ATOM 703 N N . VAL A 1 91 ? 16.212 -0.853 -6.578 1.00 8.03 91 VAL A N 1
ATOM 704 C CA . VAL A 1 91 ? 15.689 -1.522 -7.756 1.00 8.42 91 VAL A CA 1
ATOM 705 C C . VAL A 1 91 ? 16.846 -1.846 -8.693 1.00 7.74 91 VAL A C 1
ATOM 706 O O . VAL A 1 91 ? 17.662 -0.988 -9.020 1.00 9.35 91 VAL A O 1
ATOM 710 N N . GLY A 1 92 ? 16.924 -3.095 -9.120 1.00 7.94 92 GLY A N 1
ATOM 711 C CA . GLY A 1 92 ? 18.056 -3.590 -9.907 1.00 7.49 92 GLY A CA 1
ATOM 712 C C . GLY A 1 92 ? 19.177 -4.217 -9.135 1.00 7.72 92 GLY A C 1
ATOM 713 O O . GLY A 1 92 ? 20.103 -4.741 -9.714 1.00 8.72 92 GLY A O 1
ATOM 714 N N . SER A 1 93 ? 19.108 -4.218 -7.824 1.00 8.09 93 SER A N 1
ATOM 715 C CA . SER A 1 93 ? 20.168 -4.831 -7.024 1.00 7.59 93 SER A CA 1
ATOM 716 C C . SER A 1 93 ? 20.122 -6.356 -7.150 1.00 7.94 93 SER A C 1
ATOM 717 O O . SER A 1 93 ? 19.012 -6.943 -7.205 1.00 7.25 93 SER A O 1
ATOM 720 N N . PRO A 1 94 ? 21.273 -7.017 -7.118 1.00 8.12 94 PRO A N 1
ATOM 721 C CA . PRO A 1 94 ? 21.256 -8.476 -7.091 1.00 7.83 94 PRO A CA 1
ATOM 722 C C . PRO A 1 94 ? 20.672 -9.074 -5.852 1.00 8.29 94 PRO A C 1
ATOM 723 O O . PRO A 1 94 ? 20.453 -10.290 -5.790 1.00 8.90 94 PRO A O 1
ATOM 727 N N . THR A 1 95 ? 20.482 -8.267 -4.808 1.00 7.87 95 THR A N 1
ATOM 728 C CA . THR A 1 95 ? 19.898 -8.716 -3.557 1.00 7.89 95 THR A CA 1
ATOM 729 C C . THR A 1 95 ? 18.638 -7.962 -3.199 1.00 7.05 95 THR A C 1
ATOM 730 O O . THR A 1 95 ? 18.228 -7.888 -2.047 1.00 8.00 95 THR A O 1
ATOM 734 N N . PHE A 1 96 ? 18.015 -7.379 -4.203 1.00 7.16 96 PHE A N 1
ATOM 735 C CA . PHE A 1 96 ? 16.750 -6.659 -4.015 1.00 7.15 96 PHE A CA 1
ATOM 736 C C . PHE A 1 96 ? 15.738 -7.447 -3.243 1.00 7.53 96 PHE A C 1
ATOM 737 O O . PHE A 1 96 ? 15.498 -8.618 -3.544 1.00 8.95 96 PHE A O 1
ATOM 745 N N . GLY A 1 97 ? 15.104 -6.796 -2.271 1.00 7.82 97 GLY A N 1
ATOM 746 C CA . GLY A 1 97 ? 14.037 -7.371 -1.494 1.00 8.51 97 GLY A CA 1
ATOM 747 C C . GLY A 1 97 ? 14.472 -8.167 -0.281 1.00 9.17 97 GLY A C 1
ATOM 748 O O . GLY A 1 97 ? 13.653 -8.565 0.530 1.00 10.93 97 GLY A O 1
ATOM 749 N N . GLN A 1 98 ? 15.749 -8.466 -0.175 1.00 8.14 98 GLN A N 1
ATOM 750 C CA . GLN A 1 98 ? 16.305 -9.212 0.976 1.00 8.41 98 GLN A CA 1
ATOM 751 C C . GLN A 1 98 ? 16.571 -8.227 2.109 1.00 8.20 98 GLN A C 1
ATOM 752 O O . GLN A 1 98 ? 16.810 -7.017 1.916 1.00 7.95 98 GLN A O 1
ATOM 758 N N . TRP A 1 99 ? 16.629 -8.781 3.299 1.00 8.49 99 TRP A N 1
ATOM 759 C CA . TRP A 1 99 ? 17.106 -8.067 4.480 1.00 7.73 99 TRP A CA 1
ATOM 760 C C . TRP A 1 99 ? 18.077 -8.915 5.255 1.00 8.35 99 TRP A C 1
ATOM 761 O O . TRP A 1 99 ? 18.152 -10.125 5.065 1.00 9.95 99 TRP A O 1
ATOM 772 N N . ASP A 1 100 ? 18.794 -8.286 6.168 1.00 7.95 100 ASP A N 1
ATOM 773 C CA . ASP A 1 100 ? 19.657 -8.976 7.093 1.00 8.45 100 ASP A CA 1
ATOM 774 C C . ASP A 1 100 ? 19.573 -8.239 8.403 1.00 8.50 100 ASP A C 1
ATOM 775 O O . ASP A 1 100 ? 19.169 -7.077 8.445 1.00 9.62 100 ASP A O 1
ATOM 780 N N . SER A 1 101 ? 19.931 -8.908 9.458 1.00 9.57 101 SER A N 1
ATOM 781 C CA . SER A 1 101 ? 19.836 -8.371 10.808 1.00 9.24 101 SER A CA 1
ATOM 782 C C . SER A 1 101 ? 21.127 -8.613 11.552 1.00 9.07 101 SER A C 1
ATOM 783 O O . SER A 1 101 ? 21.811 -9.598 11.337 1.00 10.34 101 SER A O 1
ATOM 786 N N . VAL A 1 102 ?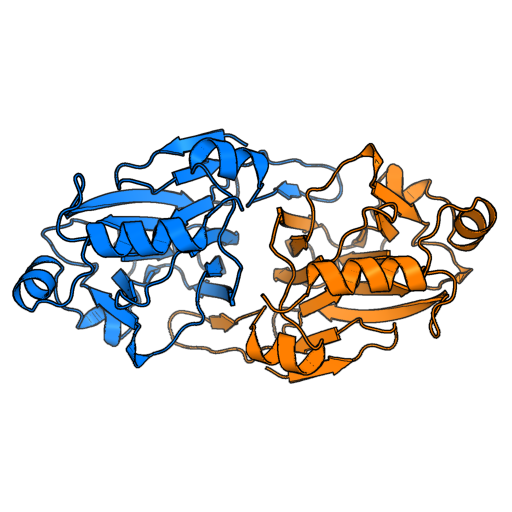 21.455 -7.652 12.385 1.00 8.88 102 VAL A N 1
ATOM 787 C CA . VAL A 1 102 ? 22.616 -7.734 13.242 1.00 8.33 102 VAL A CA 1
ATOM 788 C C . VAL A 1 102 ? 22.171 -7.389 14.656 1.00 7.96 102 VAL A C 1
ATOM 789 O O . VAL A 1 102 ? 21.684 -6.278 14.906 1.00 8.66 102 VAL A O 1
ATOM 793 N N . LEU A 1 103 ? 22.440 -8.298 15.597 1.00 8.85 103 LEU A N 1
ATOM 794 C CA . LEU A 1 103 ? 22.189 -8.040 16.992 1.00 10.06 103 LEU A CA 1
ATOM 795 C C . LEU A 1 103 ? 23.319 -7.197 17.531 1.00 10.41 103 LEU A C 1
ATOM 796 O O . LEU A 1 103 ? 24.492 -7.575 17.406 1.00 11.75 103 LEU A O 1
ATOM 801 N N . MET A 1 104 ? 22.976 -6.032 18.044 1.00 9.95 104 MET A N 1
ATOM 802 C CA . MET A 1 104 ? 23.924 -5.060 18.544 1.00 11.41 104 MET A CA 1
ATOM 803 C C . MET A 1 104 ? 23.738 -4.968 20.054 1.00 12.85 104 MET A C 1
ATOM 804 O O . MET A 1 104 ? 22.729 -4.503 20.557 1.00 12.77 104 MET A O 1
ATOM 809 N N . ASP A 1 105 ? 24.727 -5.464 20.772 1.00 13.92 105 ASP A N 1
ATOM 810 C CA . ASP A 1 105 ? 24.675 -5.476 22.215 1.00 14.19 105 ASP A CA 1
ATOM 811 C C . ASP A 1 105 ? 25.987 -4.975 22.783 1.00 12.92 105 ASP A C 1
ATOM 812 O O . ASP A 1 105 ? 26.879 -4.528 22.039 1.00 12.49 105 ASP A O 1
ATOM 817 N N . GLN A 1 106 ? 26.062 -4.900 24.113 1.00 13.08 106 GLN A N 1
ATOM 818 C CA . GLN A 1 106 ? 27.255 -4.374 24.760 1.00 13.98 106 GLN A CA 1
ATOM 819 C C . GLN A 1 106 ? 28.319 -5.394 25.003 1.00 15.57 106 GLN A C 1
ATOM 820 O O . GLN A 1 106 ? 29.475 -4.999 25.215 1.00 18.66 106 GLN A O 1
ATOM 826 N N . GLN A 1 107 ? 27.983 -6.655 24.904 1.00 16.45 107 GLN A N 1
ATOM 827 C CA . GLN A 1 107 ? 28.979 -7.682 25.201 1.00 18.23 107 GLN A CA 1
ATOM 828 C C . GLN A 1 107 ? 29.842 -7.997 24.017 1.00 16.74 107 GLN A C 1
ATOM 829 O O . GLN A 1 107 ? 31.039 -8.145 24.156 1.00 17.92 107 GLN A O 1
ATOM 835 N N . ASP A 1 108 ? 29.230 -8.114 22.829 1.00 14.80 108 ASP A N 1
ATOM 836 C CA . ASP A 1 108 ? 29.984 -8.350 21.576 1.00 14.52 108 ASP A CA 1
ATOM 837 C C . ASP A 1 108 ? 29.519 -7.328 20.538 1.00 12.80 108 ASP A C 1
ATOM 838 O O . ASP A 1 108 ? 28.798 -7.668 19.608 1.00 13.61 108 ASP A O 1
ATOM 843 N N . PRO A 1 109 ? 29.933 -6.101 20.732 1.00 11.21 109 PRO A N 1
ATOM 844 C CA . PRO A 1 109 ? 29.506 -4.994 19.880 1.00 10.73 109 PRO A CA 1
ATOM 845 C C . PRO A 1 109 ? 29.803 -5.244 18.3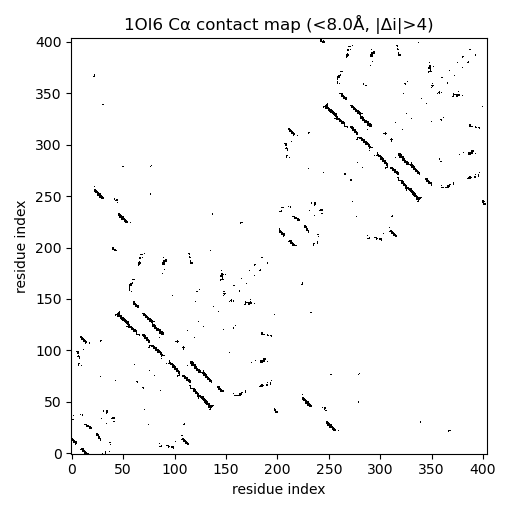99 1.00 10.01 109 PRO A C 1
ATOM 846 O O . PRO A 1 109 ? 30.846 -5.751 18.027 1.00 11.68 109 PRO A O 1
ATOM 850 N N . ARG A 1 110 ? 28.900 -4.745 17.568 1.00 9.03 110 ARG A N 1
ATOM 851 C CA . ARG A 1 110 ? 29.005 -4.811 16.112 1.00 9.71 110 ARG A CA 1
ATOM 852 C C . ARG A 1 110 ? 28.565 -3.497 15.528 1.00 8.63 110 ARG A C 1
ATOM 853 O O . ARG A 1 110 ? 27.624 -2.896 16.030 1.00 11.50 110 ARG A O 1
ATOM 861 N N . ALA A 1 111 ? 29.232 -3.054 14.496 1.00 7.64 111 ALA A N 1
ATOM 862 C CA . ALA A 1 111 ? 28.860 -1.856 13.731 1.00 6.93 111 ALA A CA 1
ATOM 863 C C . ALA A 1 111 ? 28.451 -2.306 12.351 1.00 6.44 111 ALA A C 1
ATOM 864 O O . ALA A 1 111 ? 28.925 -3.354 11.854 1.00 8.75 111 ALA A O 1
ATOM 866 N N . VAL A 1 112 ? 27.606 -1.525 11.682 1.00 6.24 112 VAL A N 1
ATOM 867 C CA . VAL A 1 112 ? 27.176 -1.827 10.327 1.00 6.95 112 VAL A CA 1
ATOM 868 C C . VAL A 1 112 ? 27.352 -0.635 9.406 1.00 6.21 112 VAL A C 1
ATOM 869 O O . VAL A 1 112 ? 27.012 0.492 9.755 1.00 7.13 112 VAL A O 1
ATOM 873 N N . TYR A 1 113 ? 27.894 -0.909 8.247 1.00 6.18 113 TYR A N 1
ATOM 874 C CA . TYR A 1 113 ? 27.904 0.015 7.122 1.00 6.89 113 TYR A CA 1
ATOM 875 C C . TYR A 1 113 ? 26.713 -0.239 6.217 1.00 6.15 113 TYR A C 1
ATOM 876 O O . TYR A 1 113 ? 26.495 -1.343 5.749 1.00 7.08 113 TYR A O 1
ATOM 885 N N . LEU A 1 114 ? 25.923 0.821 5.993 1.00 6.06 114 LEU A N 1
ATOM 886 C CA . LEU A 1 114 ? 24.737 0.864 5.160 1.00 7.29 114 LEU A CA 1
ATOM 887 C C . LEU A 1 114 ? 25.044 1.641 3.889 1.00 7.18 114 LEU A C 1
ATOM 888 O O . LEU A 1 114 ? 25.226 2.844 3.945 1.00 7.77 114 LEU A O 1
ATOM 893 N N . PRO A 1 115 ? 25.087 0.971 2.736 1.00 7.37 115 PRO A N 1
ATOM 894 C CA . PRO A 1 115 ? 25.319 1.652 1.485 1.00 7.91 115 PRO A CA 1
ATOM 895 C C . PRO A 1 115 ? 24.291 2.671 1.137 1.00 7.51 115 PRO A C 1
ATOM 896 O O . PRO A 1 115 ? 23.156 2.670 1.615 1.00 7.44 115 PRO A O 1
ATOM 900 N N . VAL A 1 116 ? 24.652 3.570 0.226 1.00 7.87 116 VAL A N 1
ATOM 901 C CA . VAL A 1 116 ? 23.657 4.450 -0.377 1.00 7.30 116 VAL A CA 1
ATOM 902 C C . VAL A 1 116 ? 22.508 3.619 -0.925 1.00 7.52 116 VAL A C 1
ATOM 903 O O . VAL A 1 116 ? 22.677 2.585 -1.560 1.00 8.23 116 VAL A O 1
ATOM 907 N N . GLY A 1 117 ? 21.316 4.119 -0.681 1.00 6.35 117 GLY A N 1
ATOM 908 C CA . GLY A 1 117 ? 20.147 3.553 -1.275 1.00 7.64 117 GLY A CA 1
ATOM 909 C C . GLY A 1 117 ? 19.390 2.477 -0.523 1.00 7.01 117 GLY A C 1
ATOM 910 O O . GLY A 1 117 ? 18.294 2.115 -0.903 1.00 8.43 117 GLY A O 1
ATOM 911 N N . VAL A 1 118 ? 19.973 1.960 0.544 1.00 6.98 118 VAL A N 1
ATOM 912 C CA . VAL A 1 118 ? 19.342 0.870 1.270 1.00 7.07 118 VAL A CA 1
ATOM 913 C C . VAL A 1 118 ? 18.404 1.437 2.317 1.00 6.57 118 VAL A C 1
ATOM 914 O O . VAL A 1 118 ? 18.469 2.612 2.668 1.00 7.52 118 VAL A O 1
ATOM 918 N N . GLY A 1 119 ? 17.489 0.611 2.821 1.00 6.48 119 GLY A N 1
ATOM 919 C CA . GLY A 1 119 ? 16.626 0.971 3.916 1.00 6.99 119 GLY A CA 1
ATOM 920 C C . GLY A 1 119 ? 17.183 0.444 5.227 1.00 6.32 119 GLY A C 1
ATOM 921 O O . GLY A 1 119 ? 17.913 -0.557 5.290 1.00 7.20 119 GLY A O 1
ATOM 922 N N . HIS A 1 120 ? 16.798 1.098 6.304 1.00 6.89 120 HIS A N 1
ATOM 923 C CA . HIS A 1 120 ? 17.288 0.805 7.657 1.00 6.55 120 HIS A CA 1
ATOM 924 C C . HIS A 1 120 ? 16.113 0.778 8.611 1.00 6.99 120 HIS A C 1
ATOM 925 O O . HIS A 1 120 ? 15.254 1.648 8.553 1.00 7.11 120 HIS A O 1
ATOM 932 N N . ALA A 1 121 ? 16.113 -0.201 9.500 1.00 6.55 121 ALA A N 1
ATOM 933 C CA . ALA A 1 121 ? 15.174 -0.248 10.588 1.00 6.22 121 ALA A CA 1
ATOM 934 C C . ALA A 1 121 ? 15.896 -0.836 11.791 1.00 7.05 121 ALA A C 1
ATOM 935 O O . ALA A 1 121 ? 16.902 -1.487 11.673 1.00 8.40 121 ALA A O 1
ATOM 937 N N . PHE A 1 122 ? 15.363 -0.610 12.962 1.00 7.08 122 PHE A N 1
ATOM 938 C CA . PHE A 1 122 ? 15.830 -1.311 14.154 1.00 8.61 122 PHE A CA 1
ATOM 939 C C . PHE A 1 122 ? 14.740 -1.367 15.192 1.00 7.62 122 PHE A C 1
ATOM 940 O O . PHE A 1 122 ? 13.788 -0.592 15.210 1.00 7.95 122 PHE A O 1
ATOM 948 N N . VAL A 1 123 ? 14.921 -2.346 16.075 1.00 8.86 123 VAL A N 1
ATOM 949 C CA . VAL A 1 123 ? 14.101 -2.505 17.237 1.00 8.41 123 VAL A CA 1
ATOM 950 C C . VAL A 1 123 ? 14.960 -2.421 18.462 1.00 7.95 123 VAL A C 1
ATOM 951 O O . VAL A 1 123 ? 15.979 -3.080 18.540 1.00 8.56 123 VAL A O 1
ATOM 955 N N . ALA A 1 124 ? 14.540 -1.598 19.407 1.00 6.92 124 ALA A N 1
ATOM 956 C CA . ALA A 1 124 ? 15.215 -1.493 20.691 1.00 8.07 124 ALA A CA 1
ATOM 957 C C . ALA A 1 124 ? 14.781 -2.623 21.606 1.00 8.39 124 ALA A C 1
ATOM 958 O O . ALA A 1 124 ? 13.594 -2.797 21.891 1.00 9.32 124 ALA A O 1
ATOM 960 N N . LEU A 1 125 ? 15.738 -3.400 22.091 1.00 9.50 125 LEU A N 1
ATOM 961 C CA . LEU A 1 125 ? 15.440 -4.577 22.915 1.00 10.48 125 LEU A CA 1
ATOM 962 C C . LEU A 1 125 ? 15.538 -4.305 24.409 1.00 10.34 125 LEU A C 1
ATOM 963 O O . LEU A 1 125 ? 15.094 -5.142 25.212 1.00 13.02 125 LEU A O 1
ATOM 968 N N . GLU A 1 126 ? 16.073 -3.137 24.753 1.00 11.93 126 GLU A N 1
ATOM 969 C CA . GLU A 1 126 ? 16.187 -2.671 26.124 1.00 12.47 126 GLU A CA 1
ATOM 970 C C . GLU A 1 126 ? 15.832 -1.198 26.191 1.00 11.57 126 GLU A C 1
ATOM 971 O O . GLU A 1 126 ? 16.000 -0.431 25.205 1.00 12.38 126 GLU A O 1
ATOM 977 N N . ASP A 1 127 ? 15.369 -0.711 27.314 1.00 13.77 127 ASP A N 1
ATOM 978 C CA . ASP A 1 127 ? 15.240 0.713 27.516 1.00 12.95 127 ASP A CA 1
ATOM 979 C C . ASP A 1 127 ? 16.616 1.408 27.418 1.00 12.15 127 ASP A C 1
ATOM 980 O O . ASP A 1 127 ? 17.623 0.777 27.631 1.00 12.71 127 ASP A O 1
ATOM 985 N N . ASP A 1 128 ? 16.603 2.677 27.067 1.00 12.08 128 ASP A N 1
ATOM 986 C CA . ASP A 1 128 ? 17.804 3.489 27.002 1.00 11.38 128 ASP A CA 1
ATOM 987 C C . ASP A 1 128 ? 18.795 2.991 25.956 1.00 10.35 128 ASP A C 1
ATOM 988 O O . ASP A 1 128 ? 20.015 3.121 26.104 1.00 12.55 128 ASP A O 1
ATOM 993 N N . THR A 1 129 ? 18.286 2.436 24.877 1.00 9.03 129 THR A N 1
ATOM 994 C CA . THR A 1 129 ? 19.146 1.928 23.814 1.00 8.22 129 THR A CA 1
ATOM 995 C C . THR A 1 129 ? 19.569 3.089 22.905 1.00 7.77 129 THR A C 1
ATOM 996 O O . THR A 1 129 ? 18.728 3.798 22.393 1.00 8.36 129 THR A O 1
ATOM 1000 N N . VAL A 1 130 ? 20.870 3.254 22.738 1.00 7.58 130 VAL A N 1
ATOM 1001 C CA . VAL A 1 130 ? 21.417 4.378 21.962 1.00 7.47 130 VAL A CA 1
ATOM 1002 C C . VAL A 1 130 ? 22.026 3.838 20.690 1.00 6.52 130 VAL A C 1
ATOM 1003 O O . VAL A 1 130 ? 22.872 2.911 20.728 1.00 7.79 130 VAL A O 1
ATOM 1007 N N . MET A 1 131 ? 21.561 4.382 19.559 1.00 7.09 131 MET A N 1
ATOM 1008 C CA . MET A 1 131 ? 22.140 4.111 18.248 1.00 6.86 131 MET A CA 1
ATOM 1009 C C . MET A 1 131 ? 22.928 5.352 17.847 1.00 8.08 131 MET A C 1
ATOM 1010 O O . MET A 1 131 ? 22.412 6.466 17.912 1.00 8.73 131 MET A O 1
ATOM 1015 N N . SER A 1 132 ? 24.155 5.124 17.431 1.00 6.53 132 SER A N 1
ATOM 1016 C CA . SER A 1 132 ? 25.082 6.191 17.103 1.00 6.33 132 SER A CA 1
ATOM 1017 C C . SER A 1 132 ? 25.478 6.053 15.634 1.00 5.90 132 SER A C 1
ATOM 1018 O O . SER A 1 132 ? 25.927 4.988 15.233 1.00 7.64 132 SER A O 1
ATOM 1021 N N . TYR A 1 133 ? 25.300 7.108 14.870 1.00 6.47 133 TYR A N 1
ATOM 1022 C CA . TYR A 1 133 ? 25.477 7.103 13.441 1.00 6.56 133 TYR A CA 1
ATOM 1023 C C . TYR A 1 133 ? 26.447 8.172 12.998 1.00 5.73 133 TYR A C 1
ATOM 1024 O O . TYR A 1 133 ? 26.406 9.315 13.489 1.00 7.03 133 TYR A O 1
ATOM 1033 N N . MET A 1 134 ? 27.180 7.840 11.938 1.00 6.38 134 MET A N 1
ATOM 1034 C CA . MET A 1 134 ? 27.813 8.812 11.049 1.00 6.56 134 MET A CA 1
ATOM 1035 C C . MET A 1 134 ? 27.061 8.784 9.725 1.00 6.00 134 MET A C 1
ATOM 1036 O O . MET A 1 134 ? 26.764 7.701 9.223 1.00 7.32 134 MET A O 1
ATOM 1041 N N . LEU A 1 135 ? 26.769 9.943 9.148 1.00 6.06 135 LEU A N 1
ATOM 1042 C CA . LEU A 1 135 ? 26.024 10.054 7.894 1.00 7.18 135 LEU A CA 1
ATOM 1043 C C . LEU A 1 135 ? 26.811 10.777 6.833 1.00 6.18 135 LEU A C 1
ATOM 1044 O O . LEU A 1 135 ? 27.539 11.727 7.129 1.00 7.11 135 LEU A O 1
ATOM 1049 N N . SER A 1 136 ? 26.600 10.407 5.584 1.00 6.45 136 SER A N 1
ATOM 1050 C CA . SER A 1 136 ? 27.264 11.070 4.465 1.00 6.74 136 SER A CA 1
ATOM 1051 C C . SER A 1 136 ? 26.605 12.363 4.048 1.00 6.87 136 SER A C 1
ATOM 1052 O O . SER A 1 136 ? 27.171 13.112 3.239 1.00 8.66 136 SER A O 1
ATOM 1055 N N . ARG A 1 137 ? 25.411 12.637 4.556 1.00 8.21 137 ARG A N 1
ATOM 1056 C CA . ARG A 1 137 ? 24.638 13.803 4.170 1.00 8.86 137 ARG A CA 1
ATOM 1057 C C . ARG A 1 137 ? 23.767 14.152 5.366 1.00 8.49 137 ARG A C 1
ATOM 1058 O O . ARG A 1 137 ? 23.229 13.247 6.024 1.00 8.39 137 ARG A O 1
ATOM 1066 N N . SER A 1 138 ? 23.555 15.441 5.591 1.00 7.88 138 SER A N 1
ATOM 1067 C CA . SER A 1 138 ? 22.682 15.858 6.661 1.00 7.51 138 SER A CA 1
ATOM 1068 C C . SER A 1 138 ? 21.238 15.554 6.337 1.00 8.63 138 SER A C 1
ATOM 1069 O O . SER A 1 138 ? 20.807 15.647 5.198 1.00 9.79 138 SER A O 1
ATOM 1072 N N . TYR A 1 139 ? 20.500 15.219 7.382 1.00 9.80 139 TYR A N 1
ATOM 1073 C CA . TYR A 1 139 ? 19.090 14.865 7.280 1.00 9.63 139 TYR A CA 1
ATOM 1074 C C . TYR A 1 139 ? 18.289 16.030 6.782 1.00 10.85 139 TYR A C 1
ATOM 1075 O O . TYR A 1 139 ? 18.347 17.113 7.353 1.00 13.14 139 TYR A O 1
ATOM 1084 N N . VAL A 1 140 ? 17.500 15.785 5.722 1.00 11.25 140 VAL A N 1
ATOM 1085 C CA . VAL A 1 140 ? 16.569 16.748 5.127 1.00 11.50 140 VAL A CA 1
ATOM 1086 C C . VAL A 1 140 ? 15.199 16.090 5.097 1.00 11.99 140 VAL A C 1
ATOM 1087 O O . VAL A 1 140 ? 14.972 15.074 4.433 1.00 11.16 140 VAL A O 1
ATOM 1091 N N . THR A 1 141 ? 14.250 16.647 5.824 1.00 12.79 141 THR A N 1
ATOM 1092 C CA . THR A 1 141 ? 12.945 16.008 6.004 1.00 13.58 141 THR A CA 1
ATOM 1093 C C . THR A 1 141 ? 12.273 15.612 4.700 1.00 12.92 141 THR A C 1
ATOM 1094 O O . THR A 1 141 ? 11.753 14.509 4.569 1.00 13.63 141 THR A O 1
ATOM 1098 N N . GLN A 1 142 ? 12.321 16.478 3.711 1.00 12.78 142 GLN A N 1
ATOM 1099 C CA . GLN A 1 142 ? 11.616 16.209 2.463 1.00 14.57 142 GLN A CA 1
ATOM 1100 C C . GLN A 1 142 ? 12.203 15.028 1.707 1.00 14.24 142 GLN A C 1
ATOM 1101 O O . GLN A 1 142 ? 11.531 14.420 0.856 1.00 16.48 142 GLN A O 1
ATOM 1107 N N . ASP A 1 143 ? 13.467 14.695 2.004 1.00 11.70 143 ASP A N 1
ATOM 1108 C CA . ASP A 1 143 ? 14.131 13.585 1.346 1.00 11.92 143 ASP A CA 1
ATOM 1109 C C . ASP A 1 143 ? 14.087 12.288 2.139 1.00 10.59 143 ASP A C 1
ATOM 1110 O O . ASP A 1 143 ? 14.639 11.289 1.704 1.00 10.92 143 ASP A O 1
ATOM 1115 N N . GLU A 1 144 ? 13.477 12.312 3.310 1.00 9.92 144 GLU A N 1
ATOM 1116 C CA . GLU A 1 144 ? 13.485 11.176 4.217 1.00 10.48 144 GLU A CA 1
ATOM 1117 C C . GLU A 1 144 ? 12.193 10.440 4.159 1.00 10.69 144 GLU A C 1
ATOM 1118 O O . GLU A 1 144 ? 11.196 10.863 4.721 1.00 13.08 144 GLU A O 1
ATOM 1124 N N . LEU A 1 145 ? 12.212 9.300 3.501 1.00 9.81 145 LEU A N 1
ATOM 1125 C CA . LEU A 1 145 ? 11.018 8.515 3.265 1.00 9.23 145 LEU A CA 1
ATOM 1126 C C . LEU A 1 145 ? 10.982 7.262 4.119 1.00 8.04 145 LEU A C 1
ATOM 1127 O O . LEU A 1 145 ? 11.975 6.868 4.750 1.00 8.58 145 LEU A O 1
ATOM 1132 N N . ALA A 1 146 ? 9.823 6.636 4.125 1.00 8.71 146 ALA A N 1
ATOM 1133 C CA . ALA A 1 146 ? 9.588 5.440 4.930 1.00 8.79 146 ALA A CA 1
ATOM 1134 C C . ALA A 1 146 ? 8.862 4.356 4.166 1.00 8.58 146 ALA A C 1
ATOM 1135 O O . ALA A 1 146 ? 8.100 4.604 3.228 1.00 9.32 146 ALA A O 1
ATOM 1137 N N . LEU A 1 147 ? 9.124 3.135 4.600 1.00 7.85 147 LEU A N 1
ATOM 1138 C CA . LEU A 1 147 ? 8.434 1.947 4.140 1.00 8.69 147 LEU A CA 1
ATOM 1139 C C . LEU A 1 147 ? 7.963 1.178 5.368 1.00 8.65 147 LEU A C 1
ATOM 1140 O O . LEU A 1 147 ? 8.548 1.254 6.449 1.00 8.57 147 LEU A O 1
ATOM 1145 N N . SER A 1 148 ? 6.914 0.366 5.200 1.00 8.87 148 SER A N 1
ATOM 1146 C CA . SER A 1 148 ? 6.321 -0.380 6.285 1.00 9.00 148 SER A CA 1
ATOM 1147 C C . SER A 1 148 ? 7.237 -1.449 6.839 1.00 8.44 148 SER A C 1
ATOM 1148 O O . SER A 1 148 ? 7.597 -2.386 6.151 1.00 10.32 148 SER A O 1
ATOM 1151 N N . ALA A 1 149 ? 7.577 -1.323 8.123 1.00 9.10 149 ALA A N 1
ATOM 1152 C CA . ALA A 1 149 ? 8.374 -2.296 8.778 1.00 8.88 149 ALA A CA 1
ATOM 1153 C C . ALA A 1 149 ? 7.582 -3.569 9.140 1.00 10.43 149 ALA A C 1
ATOM 1154 O O . ALA A 1 149 ? 8.166 -4.637 9.304 1.00 10.71 149 ALA A O 1
ATOM 1156 N N . LEU A 1 150 ? 6.256 -3.456 9.222 1.00 11.30 150 LEU A N 1
ATOM 1157 C CA . LEU A 1 150 ? 5.385 -4.542 9.589 1.00 13.86 150 LEU A CA 1
ATOM 1158 C C . LEU A 1 150 ? 4.990 -5.378 8.393 1.00 13.81 150 LEU A C 1
ATOM 1159 O O . LEU A 1 150 ? 4.328 -6.405 8.515 1.00 14.80 150 LEU A O 1
ATOM 1164 N N . ASP A 1 151 ? 5.370 -4.955 7.210 1.00 11.79 151 ASP A N 1
ATOM 1165 C CA . ASP A 1 151 ? 5.029 -5.622 5.952 1.00 13.48 151 ASP A CA 1
ATOM 1166 C C . ASP A 1 151 ? 5.119 -7.144 6.064 1.00 13.96 151 ASP A C 1
ATOM 1167 O O . ASP A 1 151 ? 6.179 -7.709 6.284 1.00 12.21 151 ASP A O 1
ATOM 1172 N N . PRO A 1 152 ? 4.006 -7.855 5.872 1.00 13.89 152 PRO A N 1
ATOM 1173 C CA . PRO A 1 152 ? 4.035 -9.317 5.962 1.00 14.84 152 PRO A CA 1
ATOM 1174 C C . PRO A 1 152 ? 4.978 -9.962 4.961 1.00 14.78 152 PRO A C 1
ATOM 1175 O O . PRO A 1 152 ? 5.462 -11.079 5.196 1.00 16.95 152 PRO A O 1
ATOM 1179 N N . ALA A 1 153 ? 5.224 -9.319 3.846 1.00 13.01 153 ALA A N 1
ATOM 1180 C CA . ALA A 1 153 ? 6.127 -9.872 2.839 1.00 13.61 153 ALA A CA 1
ATOM 1181 C C . ALA A 1 153 ? 7.544 -9.965 3.339 1.00 12.77 153 ALA A C 1
ATOM 1182 O O . ALA A 1 153 ? 8.316 -10.772 2.867 1.00 14.04 153 ALA A O 1
ATOM 1184 N N . LEU A 1 154 ? 7.912 -9.084 4.267 1.00 12.48 154 LEU A N 1
ATOM 1185 C CA . LEU A 1 154 ? 9.267 -9.100 4.831 1.00 11.66 154 LEU A CA 1
ATOM 1186 C C . LEU A 1 154 ? 9.450 -9.923 6.065 1.00 11.99 154 LEU A C 1
ATOM 1187 O O . LEU A 1 154 ? 10.492 -10.494 6.264 1.00 12.42 154 LEU A O 1
ATOM 1192 N N . GLY A 1 155 ? 8.449 -10.006 6.924 1.00 11.92 155 GLY A N 1
ATOM 1193 C CA . GLY A 1 155 ? 8.587 -10.745 8.173 1.00 14.00 155 GLY A CA 1
ATOM 1194 C C . GLY A 1 155 ? 9.709 -10.280 9.056 1.00 13.64 155 GLY A C 1
ATOM 1195 O O . GLY A 1 155 ? 10.431 -11.076 9.641 1.00 15.37 155 GLY A O 1
ATOM 1196 N N . LEU A 1 156 ? 9.892 -8.950 9.185 1.00 13.35 156 LEU A N 1
ATOM 1197 C CA . LEU A 1 156 ? 10.945 -8.465 10.044 1.00 13.48 156 LEU A CA 1
ATOM 1198 C C . LEU A 1 156 ? 10.745 -8.844 11.508 1.00 13.87 156 LEU A C 1
ATOM 1199 O O . LEU A 1 156 ? 9.616 -8.830 11.969 1.00 16.69 156 LEU A O 1
ATOM 1204 N N . PRO A 1 157 ? 11.858 -9.097 12.221 1.00 17.54 157 PRO A N 1
ATOM 1205 C CA . PRO A 1 157 ? 11.812 -9.566 13.622 1.00 18.83 157 PRO A CA 1
ATOM 1206 C C . PRO A 1 157 ? 11.583 -8.430 14.602 1.00 18.74 157 PRO A C 1
ATOM 1207 O O . PRO A 1 157 ? 12.517 -8.082 15.356 1.00 21.91 157 PRO A O 1
ATOM 1211 N N . ILE A 1 158 ? 10.403 -7.834 14.567 1.00 16.84 158 ILE A N 1
ATOM 1212 C CA . ILE A 1 158 ? 10.238 -6.547 15.281 1.00 17.07 158 ILE A CA 1
ATOM 1213 C C . ILE A 1 158 ? 9.273 -6.571 16.453 1.00 17.17 158 ILE A C 1
ATOM 1214 O O . ILE A 1 158 ? 9.104 -5.536 17.059 1.00 16.41 158 ILE A O 1
ATOM 1219 N N . ASP A 1 159 ? 8.651 -7.707 16.763 1.00 17.20 159 ASP A N 1
ATOM 1220 C CA . ASP A 1 159 ? 7.793 -7.815 17.956 1.00 18.06 159 ASP A CA 1
ATOM 1221 C C . ASP A 1 159 ? 8.474 -8.702 18.999 1.00 16.40 159 ASP A C 1
ATOM 1222 O O . ASP A 1 159 ? 8.777 -9.871 18.776 1.00 17.76 159 ASP A O 1
ATOM 1227 N N . ILE A 1 160 ? 8.721 -8.123 20.168 1.00 14.47 160 ILE A N 1
ATOM 1228 C CA . ILE A 1 160 ? 9.571 -8.705 21.190 1.00 14.48 160 ILE A CA 1
ATOM 1229 C C . ILE A 1 160 ? 8.824 -8.865 22.499 1.00 11.49 160 ILE A C 1
ATOM 1230 O O . ILE A 1 160 ? 9.437 -9.137 23.534 1.00 12.32 160 ILE A O 1
ATOM 1235 N N . GLY A 1 161 ? 7.503 -8.704 22.494 1.00 11.03 161 GLY A N 1
ATOM 1236 C CA . GLY A 1 161 ? 6.658 -9.018 23.660 1.00 9.74 161 GLY A CA 1
ATOM 1237 C C . GLY A 1 161 ? 5.942 -7.858 24.306 1.00 9.94 161 GLY A C 1
ATOM 1238 O O . GLY A 1 161 ? 5.158 -8.043 25.208 1.00 10.97 161 GLY A O 1
ATOM 1239 N N . VAL A 1 162 ? 6.153 -6.652 23.805 1.00 10.18 162 VAL A N 1
ATOM 1240 C CA . VAL A 1 162 ? 5.438 -5.452 24.219 1.00 10.20 162 VAL A CA 1
ATOM 1241 C C . VAL A 1 162 ? 4.819 -4.843 22.975 1.00 10.24 162 VAL A C 1
ATOM 1242 O O . VAL A 1 162 ? 5.302 -5.063 21.894 1.00 11.86 162 VAL A O 1
ATOM 1246 N N . GLU A 1 163 ? 3.768 -4.050 23.144 1.00 9.80 163 GLU A N 1
ATOM 1247 C CA . GLU A 1 163 ? 3.177 -3.382 21.973 1.00 9.84 163 GLU A CA 1
ATOM 1248 C C . GLU A 1 163 ? 4.250 -2.464 21.351 1.00 10.24 163 GLU A C 1
ATOM 1249 O O . GLU A 1 163 ? 4.859 -1.654 2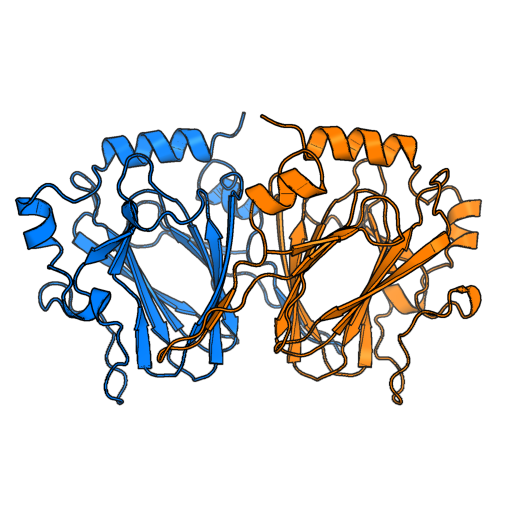2.052 1.00 10.79 163 GLU A O 1
ATOM 1255 N N . PRO A 1 164 ? 4.539 -2.628 20.065 1.00 9.88 164 PRO A N 1
ATOM 1256 C CA . PRO A 1 164 ? 5.575 -1.793 19.465 1.00 9.38 164 PRO A CA 1
ATOM 1257 C C . PRO A 1 164 ? 5.249 -0.325 19.583 1.00 9.51 164 PRO A C 1
ATOM 1258 O O . PRO A 1 164 ? 4.095 0.079 19.434 1.00 11.51 164 PRO A O 1
ATOM 1262 N N . ILE A 1 165 ? 6.308 0.470 19.769 1.00 9.09 165 ILE A N 1
ATOM 1263 C CA . ILE A 1 165 ? 6.182 1.897 19.910 1.00 8.75 165 ILE A CA 1
ATOM 1264 C C . ILE A 1 165 ? 6.727 2.474 18.586 1.00 8.87 165 ILE A C 1
ATOM 1265 O O . ILE A 1 165 ? 7.893 2.299 18.261 1.00 8.43 165 ILE A O 1
ATOM 1270 N N . VAL A 1 166 ? 5.832 3.078 17.809 1.00 9.32 166 VAL A N 1
ATOM 1271 C CA . VAL A 1 166 ? 6.097 3.411 16.430 1.00 10.29 166 VAL A CA 1
ATOM 1272 C C . VAL A 1 166 ? 5.599 4.820 16.180 1.00 10.25 166 VAL A C 1
ATOM 1273 O O . VAL A 1 166 ? 4.506 5.180 16.638 1.00 11.25 166 VAL A O 1
ATOM 1277 N N . SER A 1 167 ? 6.362 5.622 15.435 1.00 9.53 167 SER A N 1
ATOM 1278 C CA . SER A 1 167 ? 5.865 6.958 15.065 1.00 9.78 167 SER A CA 1
ATOM 1279 C C . SER A 1 167 ? 4.693 6.868 14.113 1.00 10.10 167 SER A C 1
ATOM 1280 O O . SER A 1 167 ? 4.547 5.902 13.351 1.00 9.60 167 SER A O 1
ATOM 1283 N N . ASP A 1 168 ? 3.895 7.929 14.082 1.00 11.55 168 ASP A N 1
ATOM 1284 C CA . ASP A 1 168 ? 2.802 7.971 13.100 1.00 11.95 168 ASP A CA 1
ATOM 1285 C C . ASP A 1 168 ? 3.315 7.831 11.666 1.00 12.36 168 ASP A C 1
ATOM 1286 O O . ASP A 1 168 ? 2.724 7.095 10.884 1.00 11.88 168 ASP A O 1
ATOM 1291 N N . ARG A 1 169 ? 4.421 8.470 11.338 1.00 11.62 169 ARG A N 1
ATOM 1292 C CA . ARG A 1 169 ? 4.899 8.384 9.962 1.00 12.37 169 ARG A CA 1
ATOM 1293 C C . ARG A 1 169 ? 5.307 6.957 9.613 1.00 10.34 169 ARG A C 1
ATOM 1294 O O . ARG A 1 169 ? 5.044 6.468 8.517 1.00 13.09 169 ARG A O 1
ATOM 1302 N N . ASP A 1 170 ? 5.928 6.264 10.557 1.00 9.65 170 ASP A N 1
ATOM 1303 C CA . ASP A 1 170 ? 6.242 4.874 10.304 1.00 9.10 170 ASP A CA 1
ATOM 1304 C C . ASP A 1 170 ? 5.042 3.959 10.225 1.00 9.56 170 ASP A C 1
ATOM 1305 O O . ASP A 1 170 ? 4.999 3.028 9.426 1.00 10.43 170 ASP A O 1
ATOM 1310 N N . ARG A 1 171 ? 4.045 4.249 11.030 1.00 9.46 171 ARG A N 1
ATOM 1311 C CA . ARG A 1 171 ? 2.862 3.396 11.087 1.00 10.21 171 ARG A CA 1
ATOM 1312 C C . ARG A 1 171 ? 2.113 3.393 9.752 1.00 10.33 171 ARG A C 1
ATOM 1313 O O . ARG A 1 171 ? 1.582 2.382 9.378 1.00 12.80 171 ARG A O 1
ATOM 1321 N N . VAL A 1 172 ? 2.072 4.520 9.058 1.00 10.54 172 VAL A N 1
ATOM 1322 C CA . VAL A 1 172 ? 1.295 4.669 7.836 1.00 11.77 172 VAL A CA 1
ATOM 1323 C C . VAL A 1 172 ? 2.157 4.498 6.584 1.00 11.00 172 VAL A C 1
ATOM 1324 O O . VAL A 1 172 ? 1.712 4.665 5.466 1.00 12.29 172 VAL A O 1
ATOM 1328 N N . ALA A 1 173 ? 3.414 4.132 6.756 1.00 9.77 173 ALA A N 1
ATOM 1329 C CA . ALA A 1 173 ? 4.260 3.912 5.596 1.00 9.33 173 ALA A CA 1
ATOM 1330 C C . ALA A 1 173 ? 3.748 2.791 4.679 1.00 9.11 173 ALA A C 1
ATOM 1331 O O . ALA A 1 173 ? 3.284 1.760 5.157 1.00 11.57 173 ALA A O 1
ATOM 1333 N N . ILE A 1 174 ? 3.927 2.999 3.374 1.00 10.03 174 ILE A N 1
ATOM 1334 C CA . ILE A 1 174 ? 3.572 1.988 2.394 1.00 10.62 174 ILE A CA 1
ATOM 1335 C C . ILE A 1 174 ? 4.617 0.889 2.332 1.00 9.93 174 ILE A C 1
ATOM 1336 O O . ILE A 1 174 ? 5.745 1.047 2.761 1.00 10.37 174 ILE A O 1
ATOM 1341 N N . THR A 1 175 ? 4.238 -0.249 1.781 1.00 10.43 175 THR A N 1
ATOM 1342 C CA . THR A 1 175 ? 5.160 -1.343 1.635 1.00 10.38 175 THR A CA 1
ATOM 1343 C C . THR A 1 175 ? 6.196 -1.074 0.555 1.00 9.94 175 THR A C 1
ATOM 1344 O O . THR A 1 175 ? 6.013 -0.307 -0.375 1.00 10.41 175 THR A O 1
ATOM 1348 N N . LEU A 1 176 ? 7.260 -1.830 0.670 1.00 10.67 176 LEU A N 1
ATOM 1349 C CA . LEU A 1 176 ? 8.324 -1.883 -0.342 1.00 10.74 176 LEU A CA 1
ATOM 1350 C C . LEU A 1 176 ? 7.725 -2.119 -1.728 1.00 11.75 176 LEU A C 1
ATOM 1351 O O . LEU A 1 176 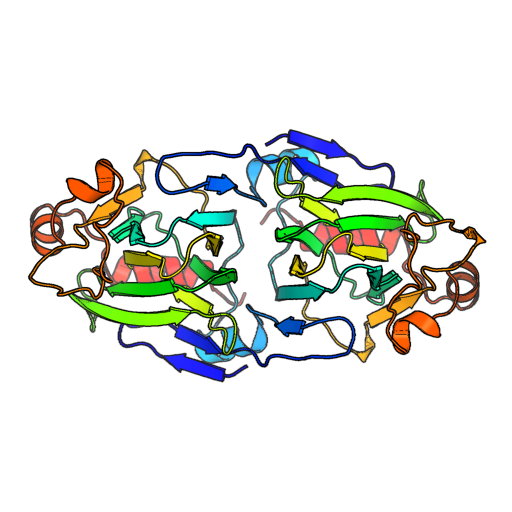? 8.052 -1.395 -2.669 1.00 11.57 176 LEU A O 1
ATOM 1356 N N . ALA A 1 177 ? 6.870 -3.124 -1.867 1.00 11.76 177 ALA A N 1
ATOM 1357 C CA . ALA A 1 177 ? 6.300 -3.436 -3.196 1.00 12.79 177 ALA A CA 1
ATOM 1358 C C . ALA A 1 177 ? 5.429 -2.299 -3.721 1.00 12.46 177 ALA A C 1
ATOM 1359 O O . ALA A 1 177 ? 5.479 -1.976 -4.900 1.00 12.34 177 ALA A O 1
ATOM 1361 N N . GLU A 1 178 ? 4.630 -1.696 -2.841 1.00 11.39 178 GLU A N 1
ATOM 1362 C CA . GLU A 1 178 ? 3.886 -0.541 -3.256 1.00 12.29 178 GLU A CA 1
ATOM 1363 C C . GLU A 1 178 ? 4.738 0.640 -3.653 1.00 11.95 178 GLU A C 1
ATOM 1364 O O . GLU A 1 178 ? 4.504 1.286 -4.689 1.00 13.72 178 GLU A O 1
ATOM 1370 N N . ALA A 1 179 ? 5.777 0.940 -2.860 1.00 11.10 179 ALA A N 1
ATOM 1371 C CA . ALA A 1 179 ? 6.725 1.982 -3.222 1.00 11.37 179 ALA A CA 1
ATOM 1372 C C . ALA A 1 179 ? 7.428 1.720 -4.579 1.00 12.00 179 ALA A C 1
ATOM 1373 O O . ALA A 1 179 ? 7.640 2.642 -5.348 1.00 12.00 179 ALA A O 1
ATOM 1375 N N . GLN A 1 180 ? 7.736 0.470 -4.890 1.00 12.43 180 GLN A N 1
ATOM 1376 C CA . GLN A 1 180 ? 8.286 0.154 -6.186 1.00 14.08 180 GLN A CA 1
ATOM 1377 C C . GLN A 1 180 ? 7.287 0.500 -7.283 1.00 15.96 180 GLN A C 1
ATOM 1378 O O . GLN A 1 180 ? 7.646 1.092 -8.275 1.00 17.33 180 GLN A O 1
ATOM 1384 N N . ARG A 1 181 ? 6.026 0.135 -7.116 1.00 15.91 181 ARG A N 1
ATOM 1385 C CA . ARG A 1 181 ? 5.043 0.405 -8.164 1.00 17.89 181 ARG A CA 1
ATOM 1386 C C . ARG A 1 181 ? 4.856 1.895 -8.348 1.00 18.07 181 ARG A C 1
ATOM 1387 O O . ARG A 1 181 ? 4.639 2.339 -9.497 1.00 20.03 181 ARG A O 1
ATOM 1395 N N . GLN A 1 182 ? 4.928 2.667 -7.261 1.00 16.59 182 GLN A N 1
ATOM 1396 C CA . GLN A 1 182 ? 4.825 4.104 -7.305 1.00 16.51 182 GLN A CA 1
ATOM 1397 C C . GLN A 1 182 ? 6.060 4.808 -7.795 1.00 15.66 182 GLN A C 1
ATOM 1398 O O . GLN A 1 182 ? 6.055 6.026 -7.903 1.00 17.51 182 GLN A O 1
ATOM 1404 N N . GLY A 1 183 ? 7.187 4.116 -7.988 1.00 14.53 183 GLY A N 1
ATOM 1405 C CA . GLY A 1 183 ? 8.374 4.774 -8.512 1.00 13.68 183 GLY A CA 1
ATOM 1406 C C . GLY A 1 183 ? 9.201 5.510 -7.471 1.00 14.17 183 GLY A C 1
ATOM 1407 O O . GLY A 1 183 ? 10.017 6.352 -7.818 1.00 15.02 183 GLY A O 1
ATOM 1408 N N . LEU A 1 184 ? 9.047 5.122 -6.206 1.00 13.01 184 LEU A N 1
ATOM 1409 C CA . LEU A 1 184 ? 9.634 5.859 -5.108 1.00 13.55 184 LEU A CA 1
ATOM 1410 C C . LEU A 1 184 ? 10.949 5.283 -4.574 1.00 13.38 184 LEU A C 1
ATOM 1411 O O . LEU A 1 184 ? 11.544 5.891 -3.659 1.00 16.30 184 LEU A O 1
ATOM 1416 N N . LEU A 1 185 ? 11.426 4.182 -5.137 1.00 10.60 185 LEU A N 1
ATOM 1417 C CA . LEU A 1 185 ? 12.622 3.505 -4.575 1.00 9.96 185 LEU A CA 1
ATOM 1418 C C . LEU A 1 185 ? 13.887 3.937 -5.276 1.00 9.44 185 LEU A C 1
ATOM 1419 O O . LEU A 1 185 ? 13.891 4.269 -6.469 1.00 11.26 185 LEU A O 1
ATOM 1424 N N . PRO A 1 186 ? 15.011 3.915 -4.553 1.00 9.32 186 PRO A N 1
ATOM 1425 C CA . PRO A 1 186 ? 16.311 4.150 -5.178 1.00 9.48 186 PRO A CA 1
ATOM 1426 C C . PRO A 1 186 ? 16.598 3.143 -6.270 1.00 10.44 186 PRO A C 1
ATOM 1427 O O . PRO A 1 186 ? 16.195 2.006 -6.176 1.00 10.87 186 PRO A O 1
ATOM 1431 N N . ASP A 1 187 ? 17.344 3.556 -7.280 1.00 10.29 187 ASP A N 1
ATOM 1432 C CA . ASP A 1 187 ? 17.855 2.651 -8.322 1.00 10.36 187 ASP A CA 1
ATOM 1433 C C . ASP A 1 187 ? 19.230 2.181 -7.904 1.00 9.63 187 ASP A C 1
ATOM 1434 O O . ASP A 1 187 ? 20.089 2.962 -7.443 1.00 9.89 187 ASP A O 1
ATOM 1439 N N . TYR A 1 188 ? 19.510 0.907 -8.086 1.00 8.70 188 TYR A N 1
ATOM 1440 C CA . TYR A 1 188 ? 20.798 0.357 -7.751 1.00 8.41 188 TYR A CA 1
ATOM 1441 C C . TYR A 1 188 ? 21.986 0.980 -8.475 1.00 10.00 188 TYR A C 1
ATOM 1442 O O . TYR A 1 188 ? 22.980 1.315 -7.862 1.00 9.78 188 TYR A O 1
ATOM 1451 N N . THR A 1 189 ? 21.868 1.105 -9.787 1.00 10.79 189 THR A N 1
ATOM 1452 C CA . THR A 1 189 ? 22.977 1.690 -10.537 1.00 12.46 189 THR A CA 1
ATOM 1453 C C . THR A 1 189 ? 23.299 3.121 -10.072 1.00 10.42 189 THR A C 1
ATOM 1454 O O . THR A 1 189 ? 24.466 3.478 -9.843 1.00 12.23 189 THR A O 1
ATOM 1458 N N . THR A 1 190 ? 22.273 3.926 -9.894 1.00 10.16 190 THR A N 1
ATOM 1459 C CA . THR A 1 190 ? 22.450 5.291 -9.434 1.00 10.37 190 THR A CA 1
ATOM 1460 C C . THR A 1 190 ? 23.055 5.312 -8.051 1.00 10.44 190 THR A C 1
ATOM 1461 O O . THR A 1 190 ? 23.957 6.082 -7.772 1.00 10.90 190 THR A O 1
ATOM 1465 N N . SER A 1 191 ? 22.524 4.460 -7.171 1.00 9.59 191 SER A N 1
ATOM 1466 C CA . SER A 1 191 ? 23.017 4.380 -5.799 1.00 9.10 191 SER A CA 1
ATOM 1467 C C . SER A 1 191 ? 24.494 4.025 -5.777 1.00 9.35 191 SER A C 1
ATOM 1468 O O . SER A 1 191 ? 25.266 4.594 -5.023 1.00 10.51 191 SER A O 1
ATOM 1471 N N . GLN A 1 192 ? 24.904 3.050 -6.588 1.00 9.98 192 GLN A N 1
ATOM 1472 C CA . GLN A 1 192 ? 26.277 2.627 -6.652 1.00 10.47 192 GLN A CA 1
ATOM 1473 C C . GLN A 1 192 ? 27.202 3.728 -7.177 1.00 11.83 192 GLN A C 1
ATOM 1474 O O . GLN A 1 192 ? 28.331 3.837 -6.728 1.00 12.21 192 GLN A O 1
ATOM 1480 N N . GLU A 1 193 ? 26.720 4.519 -8.122 1.00 11.38 193 GLU A N 1
ATOM 1481 C CA . GLU A 1 193 ? 27.495 5.630 -8.669 1.00 12.89 193 GLU A CA 1
ATOM 1482 C C . GLU A 1 193 ? 27.741 6.651 -7.566 1.00 11.80 193 GLU A C 1
ATOM 1483 O O . GLU A 1 193 ? 28.854 7.144 -7.384 1.00 12.39 193 GLU A O 1
ATOM 1489 N N . ILE A 1 194 ? 26.706 6.981 -6.821 1.00 10.72 194 ILE A N 1
ATOM 1490 C CA . ILE A 1 194 ? 26.851 7.920 -5.700 1.00 10.75 194 ILE A CA 1
ATOM 1491 C C . ILE A 1 194 ? 27.842 7.356 -4.699 1.00 10.79 194 ILE A C 1
ATOM 1492 O O . ILE A 1 194 ? 28.729 8.059 -4.204 1.00 12.08 194 ILE A O 1
ATOM 1497 N N . GLU A 1 195 ? 27.661 6.097 -4.357 1.00 10.95 195 GLU A N 1
ATOM 1498 C CA . GLU A 1 195 ? 28.503 5.465 -3.376 1.00 12.34 195 GLU A CA 1
ATOM 1499 C C . GLU A 1 195 ? 29.968 5.503 -3.789 1.00 12.06 195 GLU A C 1
ATOM 1500 O O . GLU A 1 195 ? 30.866 5.742 -2.956 1.00 12.58 195 GLU A O 1
ATOM 1506 N N . ARG A 1 196 ? 30.242 5.236 -5.056 1.00 12.48 196 ARG A N 1
ATOM 1507 C CA . ARG A 1 196 ? 31.618 5.270 -5.520 1.00 14.24 196 ARG A CA 1
ATOM 1508 C C . ARG A 1 196 ? 32.228 6.654 -5.402 1.00 13.79 196 ARG A C 1
ATOM 1509 O O . ARG A 1 196 ? 33.361 6.784 -4.957 1.00 15.35 196 ARG A O 1
ATOM 1517 N N . ARG A 1 197 ? 31.465 7.677 -5.704 1.00 12.67 197 ARG A N 1
ATOM 1518 C CA . ARG A 1 197 ? 31.939 9.065 -5.531 1.00 14.64 197 ARG A CA 1
ATOM 1519 C C . ARG A 1 197 ? 32.224 9.372 -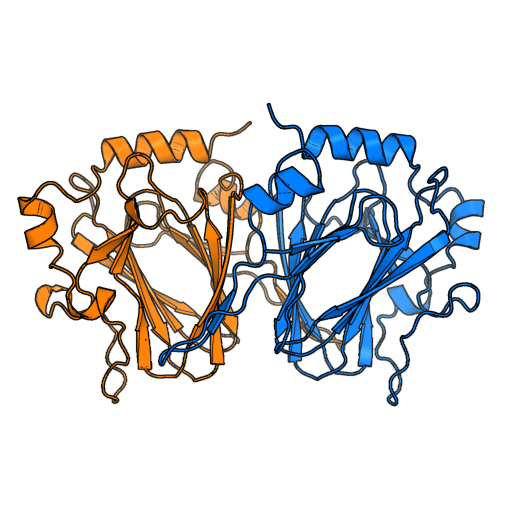4.050 1.00 14.50 197 ARG A C 1
ATOM 1520 O O . ARG A 1 197 ? 33.232 9.998 -3.711 1.00 16.92 197 ARG A O 1
ATOM 1528 N N . LEU A 1 198 ? 31.385 8.901 -3.146 1.00 12.08 198 LEU A N 1
ATOM 1529 C CA . LEU A 1 198 ? 31.548 9.209 -1.721 1.00 12.94 198 LEU A CA 1
ATOM 1530 C C . LEU A 1 198 ? 32.781 8.589 -1.141 1.00 15.24 198 LEU A C 1
ATOM 1531 O O . LEU A 1 198 ? 33.352 9.096 -0.207 1.00 14.63 198 LEU A O 1
ATOM 1536 N N . THR A 1 199 ? 33.099 7.391 -1.598 1.00 17.15 199 THR A N 1
ATOM 1537 C CA . THR A 1 199 ? 34.038 6.524 -0.833 1.00 19.65 199 THR A CA 1
ATOM 1538 C C . THR A 1 199 ? 35.245 6.294 -1.657 1.00 22.90 199 THR A C 1
ATOM 1539 O O . THR A 1 199 ? 35.984 5.318 -1.415 1.00 25.41 199 THR A O 1
ATOM 1543 N N . ALA A 1 200 ? 35.484 7.225 -2.581 1.00 25.37 200 ALA A N 1
ATOM 1544 C CA . ALA A 1 200 ? 36.621 7.157 -3.485 1.00 28.84 200 ALA A CA 1
ATOM 1545 C C . ALA A 1 200 ? 37.896 7.354 -2.657 1.00 31.54 200 ALA A C 1
ATOM 1546 O O . ALA A 1 200 ? 37.874 8.061 -1.646 1.00 31.79 200 ALA A O 1
ATOM 1548 N N . VAL A 1 201 ? 38.969 6.664 -3.054 1.00 35.09 201 VAL A N 1
ATOM 1549 C CA . VAL A 1 201 ? 40.286 6.784 -2.404 1.00 38.64 201 VAL A CA 1
ATOM 1550 C C . VAL A 1 201 ? 40.996 8.139 -2.669 1.00 41.31 201 VAL A C 1
ATOM 1551 O O . VAL A 1 201 ? 41.536 8.730 -1.718 1.00 42.17 201 VAL A O 1
ATOM 1555 N N . PRO A 1 202 ? 41.026 8.618 -3.922 1.00 43.94 202 PRO A N 1
ATOM 1556 C CA . PRO A 1 202 ? 41.735 9.865 -4.271 1.00 45.10 202 PRO A CA 1
ATOM 1557 C C . PRO A 1 202 ? 42.006 10.845 -3.127 1.00 45.66 202 PRO A C 1
ATOM 1558 O O . PRO A 1 202 ? 42.939 10.580 -2.365 1.00 46.47 202 PRO A O 1
ATOM 1562 N N . MET B 1 1 ? 21.636 24.176 17.037 1.00 13.93 1 MET B N 1
ATOM 1563 C CA . MET B 1 1 ? 23.003 23.999 17.622 1.00 11.76 1 MET B CA 1
ATOM 1564 C C . MET B 1 1 ? 23.641 25.345 17.909 1.00 11.91 1 MET B C 1
ATOM 1565 O O . MET B 1 1 ? 23.756 26.197 17.008 1.00 15.21 1 MET B O 1
ATOM 1570 N N . GLN B 1 2 ? 24.196 25.474 19.113 1.00 10.87 2 GLN B N 1
ATOM 1571 C CA . GLN B 1 2 ? 24.949 26.638 19.485 1.00 11.95 2 GLN B CA 1
ATOM 1572 C C . GLN B 1 2 ? 26.429 26.259 19.620 1.00 10.74 2 GLN B C 1
ATOM 1573 O O . GLN B 1 2 ? 26.758 25.179 20.068 1.00 13.17 2 GLN B O 1
ATOM 1579 N N . ALA B 1 3 ? 27.288 27.175 19.276 1.00 9.98 3 ALA B N 1
ATOM 1580 C CA . ALA B 1 3 ? 28.739 27.022 19.344 1.00 8.56 3 ALA B CA 1
ATOM 1581 C C . ALA B 1 3 ? 29.292 28.116 20.238 1.00 9.41 3 ALA B C 1
ATOM 1582 O O . ALA B 1 3 ? 28.820 29.279 20.198 1.00 12.26 3 ALA B O 1
ATOM 1584 N N . ARG B 1 4 ? 30.293 27.767 21.025 1.00 9.47 4 ARG B N 1
ATOM 1585 C CA . ARG B 1 4 ? 30.949 28.679 21.974 1.00 9.75 4 ARG B CA 1
ATOM 1586 C C . ARG B 1 4 ? 32.443 28.390 21.911 1.00 10.51 4 ARG B C 1
ATOM 1587 O O . ARG B 1 4 ? 32.909 27.273 22.092 1.00 10.29 4 ARG B O 1
ATOM 1595 N N . LYS B 1 5 ? 33.218 29.417 21.600 1.00 11.20 5 LYS B N 1
ATOM 1596 C CA . LYS B 1 5 ? 34.685 29.273 21.576 1.00 12.35 5 LYS B CA 1
ATOM 1597 C C . LYS B 1 5 ? 35.198 29.117 22.985 1.00 11.11 5 LYS B C 1
ATOM 1598 O O . LYS B 1 5 ? 34.823 29.814 23.927 1.00 12.98 5 LYS B O 1
ATOM 1604 N N . LEU B 1 6 ? 36.037 28.124 23.172 1.00 10.53 6 LEU B N 1
ATOM 1605 C CA . LEU B 1 6 ? 36.710 27.893 24.420 1.00 9.12 6 LEU B CA 1
ATOM 1606 C C . LEU B 1 6 ? 37.914 28.768 24.549 1.00 10.46 6 LEU B C 1
ATOM 1607 O O . LEU B 1 6 ? 38.339 29.429 23.592 1.00 13.04 6 LEU B O 1
ATOM 1612 N N . ALA B 1 7 ? 38.469 28.763 25.752 1.00 10.88 7 ALA B N 1
ATOM 1613 C CA . ALA B 1 7 ? 39.564 29.677 26.053 1.00 13.27 7 ALA B CA 1
ATOM 1614 C C . ALA B 1 7 ? 40.841 29.219 25.385 1.00 13.46 7 ALA B C 1
ATOM 1615 O O . ALA B 1 7 ? 41.697 30.074 25.071 1.00 17.44 7 ALA B O 1
ATOM 1617 N N . VAL B 1 8 ? 41.000 27.914 25.115 1.00 10.98 8 VAL B N 1
ATOM 1618 C CA . VAL B 1 8 ? 42.109 27.367 24.342 1.00 9.46 8 VAL B CA 1
ATOM 1619 C C . VAL B 1 8 ? 41.823 27.649 22.865 1.00 8.64 8 VAL B C 1
ATOM 1620 O O . VAL B 1 8 ? 40.789 27.253 22.330 1.00 9.78 8 VAL B O 1
ATOM 1624 N N . ASP B 1 9 ? 42.754 28.340 22.206 1.00 9.47 9 ASP B N 1
ATOM 1625 C CA . ASP B 1 9 ? 42.523 28.868 20.883 1.00 9.35 9 ASP B CA 1
ATOM 1626 C C . ASP B 1 9 ? 42.113 27.751 19.918 1.00 7.92 9 ASP B C 1
ATOM 1627 O O . ASP B 1 9 ? 42.808 26.761 19.765 1.00 8.75 9 ASP B O 1
ATOM 1632 N N . GLY B 1 10 ? 40.980 27.958 19.258 1.00 9.14 10 GLY B N 1
ATOM 1633 C CA . GLY B 1 10 ? 40.465 27.036 18.276 1.00 8.11 10 GLY B CA 1
ATOM 1634 C C . GLY B 1 10 ? 39.589 25.917 18.785 1.00 7.23 10 GLY B C 1
ATOM 1635 O O . GLY B 1 10 ? 38.896 25.310 17.995 1.00 7.98 10 GLY B O 1
ATOM 1636 N N . ALA B 1 11 ? 39.601 25.642 20.073 1.00 7.47 11 ALA B N 1
ATOM 1637 C CA . ALA B 1 11 ? 38.725 24.618 20.657 1.00 7.25 11 ALA B CA 1
ATOM 1638 C C . ALA B 1 11 ? 37.312 25.194 20.739 1.00 7.51 11 ALA B C 1
ATOM 1639 O O . ALA B 1 11 ? 37.142 26.394 20.999 1.00 8.53 11 ALA B O 1
ATOM 1641 N N . ILE B 1 12 ? 36.309 24.358 20.496 1.00 6.75 12 ILE B N 1
ATOM 1642 C CA . ILE B 1 12 ? 34.932 24.842 20.371 1.00 6.68 12 ILE B CA 1
ATOM 1643 C C . ILE B 1 12 ? 34.003 23.886 21.118 1.00 6.67 12 ILE B C 1
ATOM 1644 O O . ILE B 1 12 ? 34.166 22.658 20.996 1.00 7.17 12 ILE B O 1
ATOM 1649 N N . GLU B 1 13 ? 33.081 24.427 21.886 1.00 7.14 13 GLU B N 1
ATOM 1650 C CA . GLU B 1 13 ? 32.007 23.661 22.518 1.00 7.51 13 GLU B CA 1
ATOM 1651 C C . GLU B 1 13 ? 30.737 23.840 21.694 1.00 7.48 13 GLU B C 1
ATOM 1652 O O . GLU B 1 13 ? 30.301 24.957 21.463 1.00 8.93 13 GLU B O 1
ATOM 1658 N N . PHE B 1 14 ? 30.126 22.728 21.317 1.00 7.09 14 PHE B N 1
ATOM 1659 C CA . PHE B 1 14 ? 28.867 22.716 20.592 1.00 6.59 14 PHE B CA 1
ATOM 1660 C C . PHE B 1 14 ? 27.775 22.180 21.484 1.00 7.65 14 PHE B C 1
ATOM 1661 O O . PHE B 1 14 ? 27.955 21.122 22.094 1.00 9.69 14 PHE B O 1
ATOM 1669 N N . THR B 1 15 ? 26.630 22.850 21.513 1.00 8.74 15 THR B N 1
ATOM 1670 C CA . THR B 1 15 ? 25.484 22.417 22.284 1.00 9.41 15 THR B CA 1
ATOM 1671 C C . THR B 1 15 ? 24.352 22.095 21.324 1.00 8.99 15 THR B C 1
ATOM 1672 O O . THR B 1 15 ? 23.683 23.004 20.844 1.00 10.69 15 THR B O 1
ATOM 1676 N N . PRO B 1 16 ? 24.113 20.830 21.017 1.00 9.52 16 PRO B N 1
ATOM 1677 C CA . PRO B 1 16 ? 22.979 20.476 20.149 1.00 10.41 16 PRO B CA 1
ATOM 1678 C C . PRO B 1 16 ? 21.655 20.648 20.906 1.00 11.64 16 PRO B C 1
ATOM 1679 O O . PRO B 1 16 ? 21.612 20.530 22.119 1.00 13.59 16 PRO B O 1
ATOM 1683 N N . ARG B 1 17 ? 20.598 20.908 20.159 1.00 11.86 17 ARG B N 1
ATOM 1684 C CA . ARG B 1 17 ? 19.248 20.828 20.732 1.00 13.12 17 ARG B CA 1
ATOM 1685 C C . ARG B 1 17 ? 18.892 19.355 20.931 1.00 13.79 17 ARG B C 1
ATOM 1686 O O . ARG B 1 17 ? 19.273 18.494 20.170 1.00 13.33 17 ARG B O 1
ATOM 1694 N N . VAL B 1 18 ? 18.147 19.062 21.988 1.00 13.76 18 VAL B N 1
ATOM 1695 C CA . VAL B 1 18 ? 17.648 17.728 22.240 1.00 13.54 18 VAL B CA 1
ATOM 1696 C C . VAL B 1 18 ? 16.209 17.662 21.796 1.00 13.65 18 VAL B C 1
ATOM 1697 O O . VAL B 1 18 ? 15.351 18.475 22.232 1.00 16.42 18 VAL B O 1
ATOM 1701 N N . PHE B 1 19 ? 15.921 16.747 20.892 1.00 11.86 19 PHE B N 1
ATOM 1702 C CA . PHE B 1 19 ? 14.567 16.479 20.445 1.00 12.61 19 PHE B CA 1
ATOM 1703 C C . PHE B 1 19 ? 13.985 15.293 21.115 1.00 12.08 19 PHE B C 1
ATOM 1704 O O . PHE B 1 19 ? 14.635 14.284 21.257 1.00 15.64 19 PHE B O 1
ATOM 1712 N N . ALA B 1 20 ? 12.783 15.401 21.595 1.00 11.03 20 ALA B N 1
ATOM 1713 C CA . ALA B 1 20 ? 12.164 14.330 22.375 1.00 10.06 20 ALA B CA 1
ATOM 1714 C C . ALA B 1 20 ? 10.819 13.974 21.769 1.00 9.38 20 ALA B C 1
ATOM 1715 O O . ALA B 1 20 ? 10.103 14.866 21.296 1.00 11.93 20 ALA B O 1
ATOM 1717 N N . ASP B 1 21 ? 10.461 12.702 21.842 1.00 9.66 21 ASP B N 1
ATOM 1718 C CA . ASP B 1 21 ? 9.123 12.254 21.448 1.00 10.53 21 ASP B CA 1
ATOM 1719 C C . ASP B 1 21 ? 8.822 11.007 22.256 1.00 11.34 21 ASP B C 1
ATOM 1720 O O . ASP B 1 21 ? 9.545 10.671 23.192 1.00 11.12 21 ASP B O 1
ATOM 1725 N N . ASP B 1 22 ? 7.712 10.338 21.939 1.00 11.95 22 ASP B N 1
ATOM 1726 C CA . ASP B 1 22 ? 7.298 9.206 22.714 1.00 12.99 22 ASP B CA 1
ATOM 1727 C C . ASP B 1 22 ? 8.208 7.983 22.599 1.00 11.40 22 ASP B C 1
ATOM 1728 O O . ASP B 1 22 ? 8.133 7.043 23.378 1.00 14.07 22 ASP B O 1
ATOM 1733 N N . ARG B 1 23 ? 9.081 7.950 21.607 1.00 9.71 23 ARG B N 1
ATOM 1734 C CA . ARG B 1 23 ? 10.015 6.882 21.441 1.00 9.15 23 ARG B CA 1
ATOM 1735 C C . ARG B 1 23 ? 11.309 7.090 22.190 1.00 9.13 23 ARG B C 1
ATOM 1736 O O . ARG B 1 23 ? 12.027 6.136 22.468 1.00 10.08 23 ARG B O 1
ATOM 1744 N N . GLY B 1 24 ? 11.667 8.342 22.465 1.00 8.89 24 GLY B N 1
ATOM 1745 C CA . GLY B 1 24 ? 12.957 8.653 23.084 1.00 8.27 24 GLY B CA 1
ATOM 1746 C C . GLY B 1 24 ? 13.453 10.000 22.734 1.00 8.43 24 GLY B C 1
ATOM 1747 O O . GLY B 1 24 ? 12.704 10.977 22.783 1.00 9.93 24 GLY B O 1
ATOM 1748 N N . LEU B 1 25 ? 14.738 10.091 22.454 1.00 9.04 25 LEU B N 1
ATOM 1749 C CA . LEU B 1 25 ? 15.344 11.379 22.221 1.00 10.56 25 LEU B CA 1
ATOM 1750 C C . LEU B 1 25 ? 16.307 11.275 21.077 1.00 10.01 25 LEU B C 1
ATOM 1751 O O . LEU B 1 25 ? 16.762 10.191 20.693 1.00 10.88 25 LEU B O 1
ATOM 1756 N N . LEU B 1 26 ? 16.688 12.437 20.591 1.00 11.00 26 LEU B N 1
ATOM 1757 C CA . LEU B 1 26 ? 17.621 12.578 19.491 1.00 11.16 26 LEU B CA 1
ATOM 1758 C C . LEU B 1 26 ? 18.439 13.799 19.693 1.00 10.63 26 LEU B C 1
ATOM 1759 O O . LEU B 1 26 ? 17.927 14.915 19.969 1.00 11.34 26 LEU B O 1
ATOM 1764 N N . ILE B 1 27 ? 19.749 13.632 19.527 1.00 9.98 27 ILE B N 1
ATOM 1765 C CA . ILE B 1 27 ? 20.664 14.788 19.308 1.00 9.22 27 ILE B CA 1
ATOM 1766 C C . ILE B 1 27 ? 21.499 14.519 18.086 1.00 7.69 27 ILE B C 1
ATOM 1767 O O . ILE B 1 27 ? 21.747 13.367 17.778 1.00 7.41 27 ILE B O 1
ATOM 1772 N N . LEU B 1 28 ? 22.053 15.589 17.515 1.00 7.33 28 LEU B N 1
ATOM 1773 C CA . LEU B 1 28 ? 22.927 15.503 16.378 1.00 7.73 28 LEU B CA 1
ATOM 1774 C C . LEU B 1 28 ? 24.253 16.112 16.858 1.00 7.24 28 LEU B C 1
ATOM 1775 O O . LEU B 1 28 ? 24.442 17.334 16.803 1.00 6.95 28 LEU B O 1
ATOM 1780 N N . PRO B 1 29 ? 25.162 15.285 17.408 1.00 6.60 29 PRO B N 1
ATOM 1781 C CA . PRO B 1 29 ? 26.319 15.872 18.114 1.00 6.95 29 PRO B CA 1
ATOM 1782 C C . PRO B 1 29 ? 27.252 16.643 17.221 1.00 6.01 29 PRO B C 1
ATOM 1783 O O . PRO B 1 29 ? 27.880 17.582 17.711 1.00 7.10 29 PRO B O 1
ATOM 1787 N N . TYR B 1 30 ? 27.429 16.213 15.980 1.00 6.47 30 TYR B N 1
ATOM 1788 C CA . TYR B 1 30 ? 28.215 16.932 14.967 1.00 6.22 30 TYR B CA 1
ATOM 1789 C C . TYR B 1 30 ? 27.301 17.331 13.848 1.00 5.80 30 TYR B C 1
ATOM 1790 O O . TYR B 1 30 ? 26.519 16.530 13.327 1.00 6.26 30 TYR B O 1
ATOM 1799 N N . GLN B 1 31 ? 27.362 18.595 13.452 1.00 6.49 31 GLN B N 1
ATOM 1800 C CA . GLN B 1 31 ? 26.564 19.105 12.353 1.00 6.96 31 GLN B CA 1
ATOM 1801 C C . GLN B 1 31 ? 27.442 19.988 11.507 1.00 6.52 31 GLN B C 1
ATOM 1802 O O . GLN B 1 31 ? 28.020 20.975 11.984 1.00 7.28 31 GLN B O 1
ATOM 1808 N N . GLU B 1 32 ? 27.492 19.684 10.205 1.00 6.76 32 GLU B N 1
ATOM 1809 C CA . GLU B 1 32 ? 28.438 20.396 9.329 1.00 7.72 32 GLU B CA 1
ATOM 1810 C C . GLU B 1 32 ? 28.217 21.914 9.309 1.00 7.23 32 GLU B C 1
ATOM 1811 O O . GLU B 1 32 ? 29.190 22.652 9.281 1.00 8.04 32 GLU B O 1
ATOM 1817 N N . GLU B 1 33 ? 26.983 22.424 9.211 1.00 8.53 33 GLU B N 1
ATOM 1818 C CA . GLU B 1 33 ? 26.798 23.861 9.105 1.00 9.22 33 GLU B CA 1
ATOM 1819 C C . GLU B 1 33 ? 27.248 24.582 10.325 1.00 8.37 33 GLU B C 1
ATOM 1820 O O . GLU B 1 33 ? 28.006 25.527 10.220 1.00 8.10 33 GLU B O 1
ATOM 1826 N N . ALA B 1 34 ? 26.870 24.107 11.509 1.00 8.21 34 ALA B N 1
ATOM 1827 C CA . ALA B 1 34 ? 27.301 24.752 12.731 1.00 7.97 34 ALA B CA 1
ATOM 1828 C C . ALA B 1 34 ? 28.797 24.661 12.898 1.00 8.16 34 ALA B C 1
ATOM 1829 O O . ALA B 1 34 ? 29.429 25.593 13.384 1.00 7.55 34 ALA B O 1
ATOM 1831 N N . PHE B 1 35 ? 29.370 23.538 12.505 1.00 7.11 35 PHE B N 1
ATOM 1832 C CA . PHE B 1 35 ? 30.803 23.373 12.607 1.00 6.46 35 PHE B CA 1
ATOM 1833 C C . PHE B 1 35 ? 31.536 24.360 11.700 1.00 6.77 35 PHE B C 1
ATOM 1834 O O . PHE B 1 35 ? 32.492 25.002 12.127 1.00 7.04 35 PHE B O 1
ATOM 1842 N N . VAL B 1 36 ? 31.148 24.424 10.417 1.00 6.53 36 VAL B N 1
ATOM 1843 C CA . VAL B 1 36 ? 31.796 25.351 9.522 1.00 6.42 36 VAL B CA 1
ATOM 1844 C C . VAL B 1 36 ? 31.651 26.781 10.025 1.00 6.71 36 VAL B C 1
ATOM 1845 O O . VAL B 1 36 ? 32.620 27.558 9.978 1.00 7.60 36 VAL B O 1
ATOM 1849 N N . GLU B 1 37 ? 30.471 27.144 10.508 1.00 7.05 37 GLU B N 1
ATOM 1850 C CA . GLU B 1 37 ? 30.278 28.499 11.038 1.00 6.84 37 GLU B CA 1
ATOM 1851 C C . GLU B 1 37 ? 31.309 28.835 12.107 1.00 7.18 37 GLU B C 1
ATOM 1852 O O . GLU B 1 37 ? 31.814 29.965 12.143 1.00 9.04 37 GLU B O 1
ATOM 1858 N N . ALA B 1 38 ? 31.595 27.894 13.015 1.00 6.99 38 ALA B N 1
ATOM 1859 C CA . ALA B 1 38 ? 32.478 28.165 14.147 1.00 7.39 38 ALA B CA 1
ATOM 1860 C C . ALA B 1 38 ? 33.941 27.987 13.830 1.00 8.22 38 ALA B C 1
ATOM 1861 O O . ALA B 1 38 ? 34.757 28.682 14.388 1.00 10.50 38 ALA B O 1
ATOM 1863 N N . HIS B 1 39 ? 34.268 27.026 12.989 1.00 8.60 39 HIS B N 1
ATOM 1864 C CA . HIS B 1 39 ? 35.652 26.648 12.739 1.00 8.64 39 HIS B CA 1
ATOM 1865 C C . HIS B 1 39 ? 36.229 27.249 11.458 1.00 9.42 39 HIS B C 1
ATOM 1866 O O . HIS B 1 39 ? 37.442 27.514 11.373 1.00 11.07 39 HIS B O 1
ATOM 1873 N N . GLY B 1 40 ? 35.367 27.476 10.463 1.00 8.85 40 GLY B N 1
ATOM 1874 C CA . GLY B 1 40 ? 35.767 27.988 9.152 1.00 9.67 40 GLY B CA 1
ATOM 1875 C C . GLY B 1 40 ? 36.048 26.991 8.051 1.00 9.73 40 GLY B C 1
ATOM 1876 O O . GLY B 1 40 ? 36.460 27.350 6.966 1.00 12.65 40 GLY B O 1
ATOM 1877 N N . GLY B 1 41 ? 35.789 25.723 8.306 1.00 7.91 41 GLY B N 1
ATOM 1878 C CA . GLY B 1 41 ? 35.886 24.651 7.333 1.00 8.09 41 GLY B CA 1
ATOM 1879 C C . GLY B 1 41 ? 35.245 23.447 7.976 1.00 7.11 41 GLY B C 1
ATOM 1880 O O . GLY B 1 41 ? 34.904 23.464 9.171 1.00 7.65 41 GLY B O 1
ATOM 1881 N N . PRO B 1 42 ? 35.011 22.404 7.187 1.00 7.56 42 PRO B N 1
ATOM 1882 C CA . PRO B 1 42 ? 34.342 21.201 7.689 1.00 7.58 42 PRO B CA 1
ATOM 1883 C C . PRO B 1 42 ? 35.263 20.353 8.551 1.00 7.35 42 PRO B C 1
ATOM 1884 O O . PRO B 1 42 ? 36.438 20.525 8.600 1.00 8.48 42 PRO B O 1
ATOM 1888 N N . LEU B 1 43 ? 34.656 19.381 9.215 1.00 7.34 43 LEU B N 1
ATOM 1889 C CA . LEU B 1 43 ? 35.397 18.427 10.012 1.00 6.53 43 LEU B CA 1
ATOM 1890 C C . LEU B 1 43 ? 36.447 17.756 9.113 1.00 7.17 43 LEU B C 1
ATOM 1891 O O . LEU B 1 43 ? 36.275 17.577 7.910 1.00 7.35 43 LEU B O 1
ATOM 1896 N N . PHE B 1 44 ? 37.524 17.335 9.735 1.00 6.55 44 PHE B N 1
ATOM 1897 C CA . PHE B 1 44 ? 38.421 16.389 9.126 1.00 7.09 44 PHE B CA 1
ATOM 1898 C C . PHE B 1 44 ? 37.694 15.156 8.610 1.00 6.97 44 PHE B C 1
ATOM 1899 O O . PHE B 1 44 ? 36.698 14.733 9.186 1.00 6.96 44 PHE B O 1
ATOM 1907 N N . ARG B 1 45 ? 38.258 14.513 7.588 1.00 7.50 45 ARG B N 1
ATOM 1908 C CA . ARG B 1 45 ? 37.868 13.182 7.240 1.00 8.30 45 ARG B CA 1
ATOM 1909 C C . ARG B 1 45 ? 38.119 12.289 8.441 1.00 7.55 45 ARG B C 1
ATOM 1910 O O . ARG B 1 45 ? 39.135 12.380 9.117 1.00 7.59 45 ARG B O 1
ATOM 1918 N N . VAL B 1 46 ? 37.169 11.390 8.724 1.00 7.03 46 VAL B N 1
ATOM 1919 C CA . VAL B 1 46 ? 37.242 10.561 9.913 1.00 7.19 46 VAL B CA 1
ATOM 1920 C C . VAL B 1 46 ? 37.988 9.276 9.621 1.00 7.49 46 VAL B C 1
ATOM 1921 O O . VAL B 1 46 ? 37.559 8.470 8.770 1.00 7.99 46 VAL B O 1
ATOM 1925 N N . ALA B 1 47 ? 39.103 9.081 10.311 1.00 7.16 47 ALA B N 1
ATOM 1926 C CA . ALA B 1 47 ? 39.956 7.898 10.179 1.00 7.46 47 ALA B CA 1
ATOM 1927 C C . ALA B 1 47 ? 39.590 6.791 11.121 1.00 7.62 47 ALA B C 1
ATOM 1928 O O . ALA B 1 47 ? 39.918 5.647 10.875 1.00 7.64 47 ALA B O 1
ATOM 1930 N N . GLN B 1 48 ? 38.993 7.144 12.267 1.00 7.32 48 GLN B N 1
ATOM 1931 C CA . GLN B 1 48 ? 38.747 6.174 13.313 1.00 8.16 48 GLN B CA 1
ATOM 1932 C C . GLN B 1 48 ? 37.785 6.779 14.276 1.00 6.87 48 GLN B C 1
ATOM 1933 O O . GLN B 1 48 ? 37.782 7.986 14.479 1.00 7.37 48 GLN B O 1
ATOM 1939 N N . THR B 1 49 ? 36.986 5.945 14.934 1.00 7.09 49 THR B N 1
ATOM 1940 C CA . THR B 1 49 ? 36.216 6.347 16.079 1.00 6.76 49 THR B CA 1
ATOM 1941 C C . THR B 1 49 ? 36.630 5.553 17.322 1.00 6.54 49 THR B C 1
ATOM 1942 O O . THR B 1 49 ? 37.279 4.516 17.257 1.00 8.27 49 THR B O 1
ATOM 1946 N N . ILE B 1 50 ? 36.268 6.097 18.468 1.00 6.88 50 ILE B N 1
ATOM 1947 C CA . ILE B 1 50 ? 36.535 5.514 19.781 1.00 7.28 50 ILE B CA 1
ATOM 1948 C C . ILE B 1 50 ? 35.244 5.516 20.588 1.00 7.73 50 ILE B C 1
ATOM 1949 O O . ILE B 1 50 ? 34.513 6.512 20.588 1.00 7.91 50 ILE B O 1
ATOM 1954 N N . HIS B 1 51 ? 34.991 4.429 21.289 1.00 7.76 51 HIS B N 1
ATOM 1955 C CA . HIS B 1 51 ? 33.962 4.317 22.316 1.00 7.99 51 HIS B CA 1
ATOM 1956 C C . HIS B 1 51 ? 34.684 3.836 23.592 1.00 7.98 51 HIS B C 1
ATOM 1957 O O . HIS B 1 51 ? 35.104 2.680 23.668 1.00 8.66 51 HIS B O 1
ATOM 1964 N N . SER B 1 52 ? 34.821 4.716 24.570 1.00 8.56 52 SER B N 1
ATOM 1965 C CA . SER B 1 52 ? 35.519 4.453 25.827 1.00 9.11 52 SER B CA 1
ATOM 1966 C C . SER B 1 52 ? 34.501 4.485 26.947 1.00 10.64 52 SER B C 1
ATOM 1967 O O . SER B 1 52 ? 33.737 5.460 27.039 1.00 12.61 52 SER B O 1
ATOM 1970 N N . MET B 1 53 ? 34.442 3.462 27.790 1.00 10.56 53 MET B N 1
ATOM 1971 C CA . MET B 1 53 ? 33.595 3.466 28.960 1.00 10.17 53 MET B CA 1
ATOM 1972 C C . MET B 1 53 ? 34.488 3.480 30.195 1.00 10.58 53 MET B C 1
ATOM 1973 O O . MET B 1 53 ? 35.546 2.790 30.255 1.00 12.45 53 MET B O 1
ATOM 1978 N N . SER B 1 54 ? 34.122 4.325 31.145 1.00 8.93 54 SER B N 1
ATOM 1979 C CA . SER B 1 54 ? 34.911 4.511 32.357 1.00 9.69 54 SER B CA 1
ATOM 1980 C C . SER B 1 54 ? 34.056 4.434 33.613 1.00 9.90 54 SER B C 1
ATOM 1981 O O . SER B 1 54 ? 32.916 4.905 33.662 1.00 10.86 54 SER B O 1
ATOM 1984 N N . LYS B 1 55 ? 34.715 3.929 34.650 1.00 9.90 55 LYS B N 1
ATOM 1985 C CA . LYS B 1 55 ? 34.192 3.937 36.000 1.00 10.31 55 LYS B CA 1
ATOM 1986 C C . LYS B 1 55 ? 34.295 5.324 36.620 1.00 9.76 55 LYS B C 1
ATOM 1987 O O . LYS B 1 55 ? 35.156 6.120 36.259 1.00 9.64 55 LYS B O 1
ATOM 1993 N N . ARG B 1 56 ? 33.486 5.601 37.629 1.00 10.30 56 ARG B N 1
ATOM 1994 C CA . ARG B 1 56 ? 33.565 6.865 38.343 1.00 10.59 56 ARG B CA 1
ATOM 1995 C C . ARG B 1 56 ? 34.951 7.058 38.966 1.00 11.22 56 ARG B C 1
ATOM 1996 O O . ARG B 1 56 ? 35.543 6.138 39.537 1.00 11.57 56 ARG B O 1
ATOM 2004 N N . GLY B 1 57 ? 35.496 8.243 38.752 1.00 9.43 57 GLY B N 1
ATOM 2005 C CA . GLY B 1 57 ? 36.791 8.623 39.274 1.00 9.67 57 GLY B CA 1
ATOM 2006 C C . GLY B 1 57 ? 37.979 8.298 38.374 1.00 9.92 57 GLY B C 1
ATOM 2007 O O . GLY B 1 57 ? 39.112 8.684 38.668 1.00 11.00 57 GLY B O 1
ATOM 2008 N N . VAL B 1 58 ? 37.732 7.624 37.263 1.00 9.39 58 VAL B N 1
ATOM 2009 C CA . VAL B 1 58 ? 38.769 7.433 36.259 1.00 9.06 58 VAL B CA 1
ATOM 2010 C C . VAL B 1 58 ? 39.164 8.791 35.716 1.00 8.20 58 VAL B C 1
ATOM 2011 O O . VAL B 1 58 ? 38.296 9.609 35.351 1.00 8.88 58 VAL B O 1
ATOM 2015 N N . VAL B 1 59 ? 40.467 8.986 35.582 1.00 8.81 59 VAL B N 1
ATOM 2016 C CA . VAL B 1 59 ? 41.041 10.144 34.898 1.00 8.49 59 VAL B CA 1
ATOM 2017 C C . VAL B 1 59 ? 41.882 9.618 33.753 1.00 9.25 59 VAL B C 1
ATOM 2018 O O . VAL B 1 59 ? 42.771 8.789 33.966 1.00 10.59 59 VAL B O 1
ATOM 2022 N N . ARG B 1 60 ? 41.577 10.043 32.540 1.00 8.66 60 ARG B N 1
ATOM 2023 C CA . ARG B 1 60 ? 42.351 9.721 31.374 1.00 8.88 60 ARG B CA 1
ATOM 2024 C C . ARG B 1 60 ? 42.994 10.951 30.806 1.00 9.18 60 ARG B C 1
ATOM 2025 O O . ARG B 1 60 ? 42.358 11.984 30.702 1.00 10.52 60 ARG B O 1
ATOM 2033 N N . GLY B 1 61 ? 44.252 10.849 30.468 1.00 8.80 61 GLY B N 1
ATOM 2034 C CA . GLY B 1 61 ? 44.994 11.949 29.889 1.00 8.52 61 GLY B CA 1
ATOM 2035 C C . GLY B 1 61 ? 46.241 12.268 30.707 1.00 8.36 61 GLY B C 1
ATOM 2036 O O . GLY B 1 61 ? 46.605 11.534 31.629 1.00 9.66 61 GLY B O 1
ATOM 2037 N N . ILE B 1 62 ? 46.970 13.321 30.343 1.00 7.74 62 ILE B N 1
ATOM 2038 C CA . ILE B 1 62 ? 46.699 14.159 29.195 1.00 7.25 62 ILE B CA 1
ATOM 2039 C C . ILE B 1 62 ? 47.277 13.497 27.947 1.00 8.07 62 ILE B C 1
ATOM 2040 O O . ILE B 1 62 ? 48.425 13.124 27.968 1.00 8.85 62 ILE B O 1
ATOM 2045 N N . HIS B 1 63 ? 46.478 13.349 26.903 1.00 6.99 63 HIS B N 1
ATOM 2046 C CA . HIS B 1 63 ? 46.882 12.674 25.654 1.00 7.23 63 HIS B CA 1
ATOM 2047 C C . HIS B 1 63 ? 47.043 13.630 24.524 1.00 6.70 63 HIS B C 1
ATOM 2048 O O . HIS B 1 63 ? 46.227 14.534 24.341 1.00 7.51 63 HIS B O 1
ATOM 2055 N N . TYR B 1 64 ? 48.112 13.464 23.791 1.00 7.45 64 TYR B N 1
ATOM 2056 C CA . TYR B 1 64 ? 48.327 14.174 22.570 1.00 7.84 64 TYR B CA 1
ATOM 2057 C C . TYR B 1 64 ? 49.081 13.307 21.575 1.00 6.89 64 TYR B C 1
ATOM 2058 O O . TYR B 1 64 ? 49.674 12.288 21.937 1.00 8.22 64 TYR B O 1
ATOM 2067 N N . THR B 1 65 ? 49.074 13.718 20.324 1.00 7.42 65 THR B N 1
ATOM 2068 C CA . THR B 1 65 ? 49.763 12.995 19.230 1.00 7.79 65 THR B CA 1
ATOM 2069 C C . THR B 1 65 ? 50.995 13.822 18.857 1.00 8.75 65 THR B C 1
ATOM 2070 O O . THR B 1 65 ? 50.902 15.030 18.683 1.00 9.02 65 THR B O 1
ATOM 2074 N N . VAL B 1 66 ? 52.110 13.146 18.609 1.00 8.88 66 VAL B N 1
ATOM 2075 C CA . VAL B 1 66 ? 53.313 13.787 18.040 1.00 10.03 66 VAL B CA 1
ATOM 2076 C C . VAL B 1 66 ? 52.873 14.511 16.781 1.00 9.17 66 VAL B C 1
ATOM 2077 O O . VAL B 1 66 ? 52.101 13.992 15.999 1.00 8.56 66 VAL B O 1
ATOM 2081 N N . THR B 1 67 ? 53.322 15.749 16.661 1.00 10.01 67 THR B N 1
ATOM 2082 C CA . THR B 1 67 ? 52.858 16.671 15.636 1.00 9.46 67 THR B CA 1
ATOM 2083 C C . THR B 1 67 ? 54.058 17.259 14.914 1.00 10.12 67 THR B C 1
ATOM 2084 O O . THR B 1 67 ? 54.834 17.942 15.586 1.00 12.03 67 THR B O 1
ATOM 2088 N N . PRO B 1 68 ? 54.249 17.029 13.613 1.00 12.39 68 PRO B N 1
ATOM 2089 C CA . PRO B 1 68 ? 53.422 16.157 12.761 1.00 12.04 68 PRO B CA 1
ATOM 2090 C C . PRO B 1 68 ? 53.578 14.700 13.185 1.00 11.60 68 PRO B C 1
ATOM 2091 O O . PRO B 1 68 ? 54.565 14.343 13.813 1.00 11.98 68 PRO B O 1
ATOM 2095 N N . PRO B 1 69 ? 52.619 13.851 12.830 1.00 10.99 69 PRO B N 1
ATOM 2096 C CA . PRO B 1 69 ? 51.472 14.153 11.977 1.00 10.46 69 PRO B CA 1
ATOM 2097 C C . PRO B 1 69 ? 50.327 14.865 12.666 1.00 9.27 69 PRO B C 1
ATOM 2098 O O . PRO B 1 69 ? 49.575 15.569 11.992 1.00 10.61 69 PRO B O 1
ATOM 2102 N N . GLY B 1 70 ? 50.184 14.688 13.969 1.00 8.90 70 GLY B N 1
ATOM 2103 C CA . GLY B 1 70 ? 49.102 15.315 14.732 1.00 8.89 70 GLY B CA 1
ATOM 2104 C C . GLY B 1 70 ? 47.765 14.621 14.530 1.00 8.37 70 GLY B C 1
ATOM 2105 O O . GLY B 1 70 ? 47.579 13.851 13.610 1.00 9.27 70 GLY B O 1
ATOM 2106 N N . THR B 1 71 ? 46.860 14.929 15.443 1.00 8.00 71 THR B N 1
ATOM 2107 C CA . THR B 1 71 ? 45.469 14.469 15.402 1.00 7.85 71 THR B CA 1
ATOM 2108 C C . THR B 1 71 ? 44.557 15.563 15.892 1.00 7.43 71 THR B C 1
ATOM 2109 O O . THR B 1 71 ? 44.818 16.133 16.944 1.00 8.86 71 THR B O 1
ATOM 2113 N N . ALA B 1 72 ? 43.483 15.798 15.133 1.00 7.17 72 ALA B N 1
ATOM 2114 C CA . ALA B 1 72 ? 42.328 16.569 15.587 1.00 7.29 72 ALA B CA 1
ATOM 2115 C C . ALA B 1 72 ? 41.225 15.618 15.968 1.00 6.96 72 ALA B C 1
ATOM 2116 O O . ALA B 1 72 ? 41.149 14.512 15.475 1.00 6.89 72 ALA B O 1
ATOM 2118 N N . LYS B 1 73 ? 40.379 16.049 16.904 1.00 6.43 73 LYS B N 1
ATOM 2119 C CA . LYS B 1 73 ? 39.376 15.171 17.485 1.00 6.74 73 LYS B CA 1
ATOM 2120 C C . LYS B 1 73 ? 38.062 15.889 17.717 1.00 6.26 73 LYS B C 1
ATOM 2121 O O . LYS B 1 73 ? 38.010 17.109 17.846 1.00 6.54 73 LYS B O 1
ATOM 2127 N N . TYR B 1 74 ? 36.998 15.109 17.766 1.00 6.21 74 TYR B N 1
ATOM 2128 C CA . TYR B 1 74 ? 35.679 15.647 18.087 1.00 5.57 74 TYR B CA 1
ATOM 2129 C C . TYR B 1 74 ? 35.058 14.643 19.041 1.00 5.91 74 TYR B C 1
ATOM 2130 O O . TYR B 1 74 ? 34.951 13.447 18.715 1.00 7.27 74 TYR B O 1
ATOM 2139 N N . VAL B 1 75 ? 34.693 15.104 20.221 1.00 6.19 75 VAL B N 1
ATOM 2140 C CA . VAL B 1 75 ? 34.294 14.225 21.316 1.00 6.49 75 VAL B CA 1
ATOM 2141 C C . VAL B 1 75 ? 32.983 14.638 21.975 1.00 6.58 75 VAL B C 1
ATOM 2142 O O . VAL B 1 75 ? 32.711 15.810 22.124 1.00 7.17 75 VAL B O 1
ATOM 2146 N N . TYR B 1 76 ? 32.172 13.661 22.384 1.00 7.52 76 TYR B N 1
ATOM 2147 C CA . TYR B 1 76 ? 31.043 13.985 23.262 1.00 8.65 76 TYR B CA 1
ATOM 2148 C C . TYR B 1 76 ? 30.790 12.826 24.188 1.00 7.12 76 TYR B C 1
ATOM 2149 O O . TYR B 1 76 ? 31.284 11.722 23.957 1.00 7.80 76 TYR B O 1
ATOM 2158 N N . CYS B 1 77 ? 30.003 13.037 25.223 1.00 7.61 77 CYS B N 1
ATOM 2159 C CA . CYS B 1 77 ? 29.728 12.026 26.215 1.00 8.29 77 CYS B CA 1
ATOM 2160 C C . CYS B 1 77 ? 28.387 11.375 25.908 1.00 7.85 77 CYS B C 1
ATOM 2161 O O . CYS B 1 77 ? 27.346 12.015 26.060 1.00 9.82 77 CYS B O 1
ATOM 2164 N N . ALA B 1 78 ? 28.404 10.110 25.527 1.00 8.19 78 ALA B N 1
ATOM 2165 C CA . ALA B 1 78 ? 27.193 9.424 25.055 1.00 8.34 78 ALA B CA 1
ATOM 2166 C C . ALA B 1 78 ? 26.430 8.735 26.171 1.00 8.58 78 ALA B C 1
ATOM 2167 O O . ALA B 1 78 ? 25.348 8.207 25.921 1.00 8.95 78 ALA B O 1
ATOM 2169 N N . ARG B 1 79 ? 27.019 8.679 27.373 1.00 8.32 79 ARG B N 1
ATOM 2170 C CA . ARG B 1 79 ? 26.392 8.055 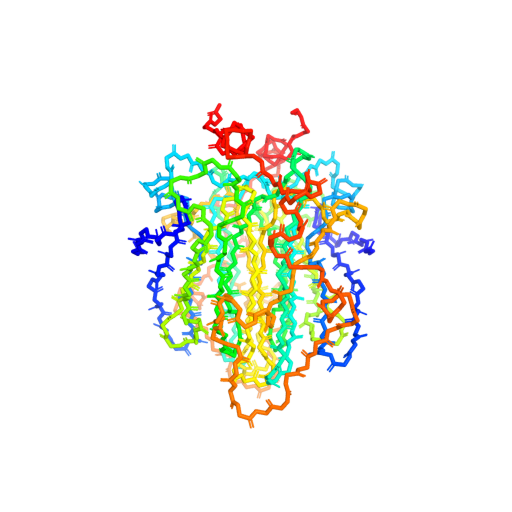28.523 1.00 8.09 79 ARG B CA 1
ATOM 2171 C C . ARG B 1 79 ? 27.115 8.540 29.748 1.00 8.17 79 ARG B C 1
ATOM 2172 O O . ARG B 1 79 ? 28.307 8.735 29.718 1.00 8.59 79 ARG B O 1
ATOM 2180 N N . GLY B 1 80 ? 26.400 8.752 30.829 1.00 8.17 80 GLY B N 1
ATOM 2181 C CA . GLY B 1 80 ? 27.037 9.150 32.074 1.00 8.37 80 GLY B CA 1
ATOM 2182 C C . GLY B 1 80 ? 27.388 10.620 32.070 1.00 8.50 80 GLY B C 1
ATOM 2183 O O . GLY B 1 80 ? 26.651 11.444 31.535 1.00 8.72 80 GLY B O 1
ATOM 2184 N N . LYS B 1 81 ? 28.490 10.964 32.741 1.00 8.29 81 LYS B N 1
ATOM 2185 C CA . LYS B 1 81 ? 28.841 12.347 32.974 1.00 9.34 81 LYS B CA 1
ATOM 2186 C C . LYS B 1 81 ? 30.318 12.483 33.091 1.00 8.81 81 LYS B C 1
ATOM 2187 O O . LYS B 1 81 ? 30.936 11.703 33.789 1.00 8.99 81 LYS B O 1
ATOM 2193 N N . ALA B 1 82 ? 30.894 13.457 32.390 1.00 8.11 82 ALA B N 1
ATOM 2194 C CA . ALA B 1 82 ? 32.350 13.684 32.420 1.00 8.53 82 ALA B CA 1
ATOM 2195 C C . ALA B 1 82 ? 32.642 15.166 32.518 1.00 8.39 82 ALA B C 1
ATOM 2196 O O . ALA B 1 82 ? 31.880 15.987 32.008 1.00 9.75 82 ALA B O 1
ATOM 2198 N N . MET B 1 83 ? 33.792 15.474 33.109 1.00 8.88 83 MET B N 1
ATOM 2199 C CA . MET B 1 83 ? 34.394 16.788 32.958 1.00 8.58 83 MET B CA 1
ATOM 2200 C C . MET B 1 83 ? 35.512 16.669 31.927 1.00 7.83 83 MET B C 1
ATOM 2201 O O . MET B 1 83 ? 36.517 15.991 32.175 1.00 8.97 83 MET B O 1
ATOM 2206 N N . ASP B 1 84 ? 35.254 17.201 30.750 1.00 8.91 84 ASP B N 1
ATOM 2207 C CA . ASP B 1 84 ? 36.173 17.153 29.624 1.00 8.41 84 ASP B CA 1
ATOM 2208 C C . ASP B 1 84 ? 37.107 18.338 29.730 1.00 7.32 84 ASP B C 1
ATOM 2209 O O . ASP B 1 84 ? 36.684 19.453 29.991 1.00 10.17 84 ASP B O 1
ATOM 2214 N N . ILE B 1 85 ? 38.381 18.123 29.394 1.00 6.90 85 ILE B N 1
ATOM 2215 C CA . ILE B 1 85 ? 39.408 19.107 29.572 1.00 6.83 85 ILE B CA 1
ATOM 2216 C C . ILE B 1 85 ? 40.276 19.218 28.330 1.00 7.37 85 ILE B C 1
ATOM 2217 O O . ILE B 1 85 ? 40.812 18.208 27.845 1.00 8.04 85 ILE B O 1
ATOM 2222 N N . VAL B 1 86 ? 40.443 20.455 27.850 1.00 7.14 86 VAL B N 1
ATOM 2223 C CA . VAL B 1 86 ? 41.378 20.724 26.755 1.00 7.00 86 VAL B CA 1
ATOM 2224 C C . VAL B 1 86 ? 42.532 21.539 27.329 1.00 7.30 86 VAL B C 1
ATOM 2225 O O . VAL B 1 86 ? 42.308 22.524 28.027 1.00 8.14 86 VAL B O 1
ATOM 2229 N N . ILE B 1 87 ? 43.750 21.134 26.982 1.00 6.99 87 ILE B N 1
ATOM 2230 C CA . ILE B 1 87 ? 44.941 21.810 27.487 1.00 7.34 87 ILE B CA 1
ATOM 2231 C C . ILE B 1 87 ? 45.751 22.241 26.308 1.00 6.73 87 ILE B C 1
ATOM 2232 O O . ILE B 1 87 ? 46.096 21.468 25.422 1.00 7.29 87 ILE B O 1
ATOM 2237 N N . ASP B 1 88 ? 46.117 23.510 26.268 1.00 6.23 88 ASP B N 1
ATOM 2238 C CA . ASP B 1 88 ? 46.875 24.023 25.141 1.00 6.85 88 ASP B CA 1
ATOM 2239 C C . ASP B 1 88 ? 48.371 23.823 25.367 1.00 7.63 88 ASP B C 1
ATOM 2240 O O . ASP B 1 88 ? 49.030 24.575 26.069 1.00 9.70 88 ASP B O 1
ATOM 2245 N N . ILE B 1 89 ? 48.905 22.804 24.707 1.00 7.03 89 ILE B N 1
ATOM 2246 C CA . ILE B 1 89 ? 50.284 22.440 24.776 1.00 7.51 89 ILE B CA 1
ATOM 2247 C C . ILE B 1 89 ? 51.074 22.809 23.516 1.00 7.23 89 ILE B C 1
ATOM 2248 O O . ILE B 1 89 ? 52.202 22.349 23.319 1.00 8.71 89 ILE B O 1
ATOM 2253 N N . ARG B 1 90 ? 50.512 23.680 22.692 1.00 7.09 90 ARG B N 1
ATOM 2254 C CA . ARG B 1 90 ? 51.149 24.096 21.472 1.00 7.41 90 ARG B CA 1
ATOM 2255 C C . ARG B 1 90 ? 52.059 25.284 21.713 1.00 8.36 90 ARG B C 1
ATOM 2256 O O . ARG B 1 90 ? 51.614 26.406 21.948 1.00 8.91 90 ARG B O 1
ATOM 2264 N N . VAL B 1 91 ? 53.350 25.009 21.622 1.00 8.73 91 VAL B N 1
ATOM 2265 C CA . VAL B 1 91 ? 54.340 26.019 21.902 1.00 9.77 91 VAL B CA 1
ATOM 2266 C C . VAL B 1 91 ? 54.175 27.158 20.903 1.00 9.07 91 VAL B C 1
ATOM 2267 O O . VAL B 1 91 ? 54.096 26.937 19.721 1.00 9.80 91 VAL B O 1
ATOM 2271 N N . GLY B 1 92 ? 54.094 28.401 21.398 1.00 10.12 92 GLY B N 1
ATOM 2272 C CA . GLY B 1 92 ? 53.857 29.573 20.559 1.00 9.08 92 GLY B CA 1
ATOM 2273 C C . GLY B 1 92 ? 52.406 30.018 20.516 1.00 11.01 92 GLY B C 1
ATOM 2274 O O . GLY B 1 92 ? 52.103 31.090 20.020 1.00 13.85 92 GLY B O 1
ATOM 2275 N N . SER B 1 93 ? 51.487 29.197 21.028 1.00 9.51 93 SER B N 1
ATOM 2276 C CA . SER B 1 93 ? 50.079 29.549 21.003 1.00 9.73 93 SER B CA 1
ATOM 2277 C C . SER B 1 93 ? 49.817 30.772 21.861 1.00 10.10 93 SER B C 1
ATOM 2278 O O . SER B 1 93 ? 50.383 30.884 22.949 1.00 10.39 93 SER B O 1
ATOM 2281 N N . PRO B 1 94 ? 48.855 31.601 21.473 1.00 10.87 94 PRO B N 1
ATOM 2282 C CA . PRO B 1 94 ? 48.476 32.713 22.346 1.00 12.03 94 PRO B CA 1
ATOM 2283 C C . PRO B 1 94 ? 47.877 32.261 23.671 1.00 11.88 94 PRO B C 1
ATOM 2284 O O . PRO B 1 94 ? 47.763 33.013 24.618 1.00 14.37 94 PRO B O 1
ATOM 2288 N N . THR B 1 95 ? 47.470 30.989 23.733 1.00 9.90 95 THR B N 1
ATOM 2289 C CA . THR B 1 95 ? 46.900 30.423 24.950 1.00 9.76 95 THR B CA 1
ATOM 2290 C C . THR B 1 95 ? 47.701 29.257 25.479 1.00 9.24 95 THR B C 1
ATOM 2291 O O . THR B 1 95 ? 47.225 28.441 26.269 1.00 8.15 95 THR B O 1
ATOM 2295 N N . PHE B 1 96 ? 4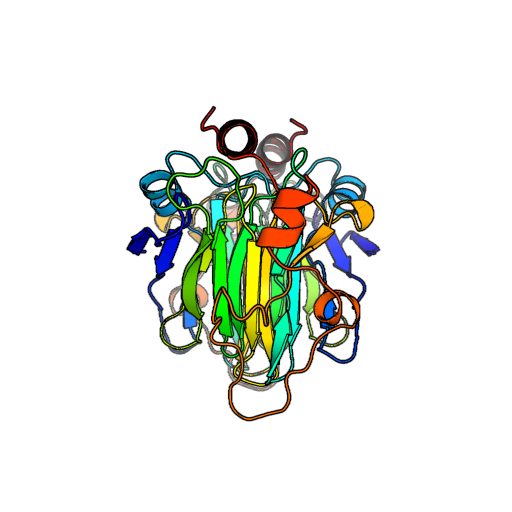8.971 29.199 25.095 1.00 9.76 96 PHE B N 1
ATOM 2296 C CA . PHE B 1 96 ? 49.828 28.144 25.608 1.00 9.38 96 PHE B CA 1
ATOM 2297 C C . PHE B 1 96 ? 49.772 28.030 27.142 1.00 9.04 96 PHE B C 1
ATOM 2298 O O . PHE B 1 96 ? 49.882 29.014 27.873 1.00 11.12 96 PHE B O 1
ATOM 2306 N N . GLY B 1 97 ? 49.661 26.795 27.612 1.00 8.56 97 GLY B N 1
ATOM 2307 C CA . GLY B 1 97 ? 49.636 26.479 29.023 1.00 9.27 97 GLY B CA 1
ATOM 2308 C C . GLY B 1 97 ? 48.310 26.592 29.727 1.00 8.80 97 GLY B C 1
ATOM 2309 O O . GLY B 1 97 ? 48.160 26.179 30.867 1.00 12.44 97 GLY B O 1
ATOM 2310 N N . GLN B 1 98 ? 47.354 27.140 29.017 1.00 9.10 98 GLN B N 1
ATOM 2311 C CA . GLN B 1 98 ? 46.021 27.284 29.556 1.00 8.21 98 GLN B CA 1
ATOM 2312 C C . GLN B 1 98 ? 45.187 26.029 29.325 1.00 8.14 98 GLN B C 1
ATOM 2313 O O . GLN B 1 98 ? 45.494 25.230 28.450 1.00 9.13 98 GLN B O 1
ATOM 2319 N N . TRP B 1 99 ? 44.155 25.881 30.134 1.00 7.87 99 TRP B N 1
ATOM 2320 C CA . TRP B 1 99 ? 43.165 24.816 29.919 1.00 7.53 99 TRP B CA 1
ATOM 2321 C C . TRP B 1 99 ? 41.765 25.381 30.024 1.00 7.84 99 TRP B C 1
ATOM 2322 O O . TRP B 1 99 ? 41.530 26.478 30.531 1.00 8.73 99 TRP B O 1
ATOM 2333 N N . ASP B 1 100 ? 40.831 24.624 29.507 1.00 7.87 100 ASP B N 1
ATOM 2334 C CA . ASP B 1 100 ? 39.417 24.900 29.697 1.00 7.71 100 ASP B CA 1
ATOM 2335 C C . ASP B 1 100 ? 38.691 23.581 29.858 1.00 8.59 100 ASP B C 1
ATOM 2336 O O . ASP B 1 100 ? 39.222 22.497 29.566 1.00 9.97 100 ASP B O 1
ATOM 2341 N N . SER B 1 101 ? 37.505 23.629 30.401 1.00 10.26 101 SER B N 1
ATOM 2342 C CA . SER B 1 101 ? 36.767 22.433 30.778 1.00 8.54 101 SER B CA 1
ATOM 2343 C C . SER B 1 101 ? 35.307 22.584 30.390 1.00 9.01 101 SER B C 1
ATOM 2344 O O . SER B 1 101 ? 34.748 23.678 30.406 1.00 10.53 101 SER B O 1
ATOM 2347 N N . VAL B 1 102 ? 34.708 21.466 30.059 1.00 8.33 102 VAL B N 1
ATOM 2348 C CA . VAL B 1 102 ? 33.305 21.394 29.674 1.00 8.91 102 VAL B CA 1
ATOM 2349 C C . VAL B 1 102 ? 32.670 20.233 30.388 1.00 8.30 102 VAL B C 1
ATOM 2350 O O . VAL B 1 102 ? 33.102 19.102 30.254 1.00 9.23 102 VAL B O 1
ATOM 2354 N N . LEU B 1 103 ? 31.620 20.503 31.155 1.00 8.81 103 LEU B N 1
ATOM 2355 C CA . LEU B 1 103 ? 30.812 19.497 31.784 1.00 8.82 103 LEU B CA 1
ATOM 2356 C C . LEU B 1 103 ? 29.912 18.852 30.726 1.00 9.07 103 LEU B C 1
ATOM 2357 O O . LEU B 1 103 ? 29.129 19.529 30.057 1.00 11.82 103 LEU B O 1
ATOM 2362 N N . MET B 1 104 ? 30.037 17.540 30.567 1.00 9.94 104 MET B N 1
ATOM 2363 C CA . MET B 1 104 ? 29.322 16.749 29.583 1.00 11.54 104 MET B CA 1
ATOM 2364 C C . MET B 1 104 ? 28.393 15.800 30.314 1.00 11.65 104 MET B C 1
ATOM 2365 O O . MET B 1 104 ? 28.829 14.869 30.972 1.00 12.22 104 MET B O 1
ATOM 2370 N N . ASP B 1 105 ? 27.113 16.040 30.165 1.00 12.51 105 ASP B N 1
ATOM 2371 C CA . ASP B 1 105 ? 26.122 15.172 30.760 1.00 13.15 105 ASP B CA 1
ATOM 2372 C C . ASP B 1 105 ? 25.005 14.883 29.799 1.00 12.05 105 ASP B C 1
ATOM 2373 O O . ASP B 1 105 ? 25.019 15.281 28.633 1.00 11.57 105 ASP B O 1
ATOM 2378 N N . GLN B 1 106 ? 24.013 14.143 30.275 1.00 11.23 106 GLN B N 1
ATOM 2379 C CA . GLN B 1 106 ? 22.966 13.695 29.366 1.00 10.73 106 GLN B CA 1
ATOM 2380 C C . GLN B 1 106 ? 21.782 14.667 29.309 1.00 12.52 106 GLN B C 1
ATOM 2381 O O . GLN B 1 106 ? 20.996 14.588 28.380 1.00 14.88 106 GLN B O 1
ATOM 2387 N N . GLN B 1 107 ? 21.655 15.569 30.268 1.00 12.07 107 GLN B N 1
ATOM 2388 C CA . GLN B 1 107 ? 20.553 16.535 30.228 1.00 13.81 107 GLN B CA 1
ATOM 2389 C C . GLN B 1 107 ? 20.786 17.702 29.300 1.00 11.68 107 GLN B C 1
ATOM 2390 O O . GLN B 1 107 ? 19.877 18.172 28.617 1.00 13.48 107 GLN B O 1
ATOM 2396 N N . ASP B 1 108 ? 22.048 18.162 29.247 1.00 11.12 108 ASP B N 1
ATOM 2397 C CA . ASP B 1 108 ? 22.436 19.264 28.390 1.00 11.81 108 ASP B CA 1
ATOM 2398 C C . ASP B 1 108 ? 23.707 18.873 27.656 1.00 11.28 108 ASP B C 1
ATOM 2399 O O . ASP B 1 108 ? 24.786 19.372 27.954 1.00 12.98 108 ASP B O 1
ATOM 2404 N N . PRO B 1 109 ? 23.579 17.962 26.706 1.00 10.87 109 PRO B N 1
ATOM 2405 C CA . PRO B 1 109 ? 24.760 17.441 26.001 1.00 11.28 109 PRO B CA 1
ATOM 2406 C C . PRO B 1 109 ? 25.584 18.509 25.334 1.00 10.63 109 PRO B C 1
ATOM 2407 O O . PRO B 1 109 ? 25.047 19.425 24.752 1.00 11.91 109 PRO B O 1
ATOM 2411 N N . ARG B 1 110 ? 26.889 18.348 25.395 1.00 9.80 110 ARG B N 1
ATOM 2412 C CA . ARG B 1 110 ? 27.829 19.227 24.707 1.00 9.59 110 ARG B CA 1
ATOM 2413 C C . ARG B 1 110 ? 28.908 18.363 24.058 1.00 8.91 110 ARG B C 1
ATOM 2414 O O . ARG B 1 110 ? 29.331 17.336 24.601 1.00 11.26 110 ARG B O 1
ATOM 2422 N N . ALA B 1 111 ? 29.351 18.807 22.898 1.00 7.58 111 ALA B N 1
ATOM 2423 C CA . ALA B 1 111 ? 30.462 18.180 22.197 1.00 6.80 111 ALA B CA 1
ATOM 2424 C C . ALA B 1 111 ? 31.615 19.184 22.127 1.00 6.90 111 ALA B C 1
ATOM 2425 O O . ALA B 1 111 ? 31.388 20.388 22.130 1.00 7.77 111 ALA B O 1
ATOM 2427 N N . VAL B 1 112 ? 32.825 18.667 22.000 1.00 6.25 112 VAL B N 1
ATOM 2428 C CA . VAL B 1 112 ? 33.983 19.534 21.901 1.00 6.23 112 VAL B CA 1
ATOM 2429 C C . VAL B 1 112 ? 34.843 19.154 20.705 1.00 5.40 112 VAL B C 1
ATOM 2430 O O . VAL B 1 112 ? 35.160 17.976 20.457 1.00 7.00 112 VAL B O 1
ATOM 2434 N N . TYR B 1 113 ? 35.267 20.171 19.966 1.00 5.70 113 TYR B N 1
ATOM 2435 C CA . TYR B 1 113 ? 36.294 20.071 18.932 1.00 5.93 113 TYR B CA 1
ATOM 2436 C C . TYR B 1 113 ? 37.637 20.426 19.516 1.00 5.96 113 TYR B C 1
ATOM 2437 O O . TYR B 1 113 ? 37.791 21.499 20.096 1.00 6.58 113 TYR B O 1
ATOM 2446 N N . LEU B 1 114 ? 38.598 19.509 19.342 1.00 5.96 114 LEU B N 1
ATOM 2447 C CA . LEU B 1 114 ? 39.959 19.619 19.824 1.00 6.39 114 LEU B CA 1
ATOM 2448 C C . LEU B 1 114 ? 40.900 19.803 18.648 1.00 7.15 114 LEU B C 1
ATOM 2449 O O . LEU B 1 114 ? 41.077 18.874 17.859 1.00 7.92 114 LEU B O 1
ATOM 2454 N N . PRO B 1 115 ? 41.470 20.997 18.477 1.00 6.14 115 PRO B N 1
ATOM 2455 C CA . PRO B 1 115 ? 42.412 21.229 17.377 1.00 6.82 115 PRO B CA 1
ATOM 2456 C C . PRO B 1 115 ? 43.612 20.266 17.354 1.00 6.44 115 PRO B C 1
ATOM 2457 O O . PRO B 1 115 ? 43.982 19.687 18.363 1.00 6.21 115 PRO B O 1
ATOM 2461 N N . VAL B 1 116 ? 44.267 20.213 16.205 1.00 7.49 116 VAL B N 1
ATOM 2462 C CA . VAL B 1 116 ? 45.552 19.602 16.131 1.00 6.56 116 VAL B CA 1
ATOM 2463 C C . VAL B 1 116 ? 46.480 20.181 17.172 1.00 6.52 116 VAL B C 1
ATOM 2464 O O . VAL B 1 116 ? 46.532 21.392 17.347 1.00 7.25 116 VAL B O 1
ATOM 2468 N N . GLY B 1 117 ? 47.215 19.309 17.857 1.00 6.09 117 GLY B N 1
ATOM 2469 C CA . GLY B 1 117 ? 48.286 19.742 18.732 1.00 6.76 117 GLY B CA 1
ATOM 2470 C C . GLY B 1 117 ? 47.920 20.030 20.156 1.00 7.45 117 GLY B C 1
ATOM 2471 O O . GLY B 1 117 ? 48.826 20.233 20.978 1.00 8.79 117 GLY B O 1
ATOM 2472 N N . VAL B 1 118 ? 46.641 19.961 20.518 1.00 7.53 118 VAL B N 1
ATOM 2473 C CA . VAL B 1 118 ? 46.249 20.185 21.896 1.00 6.83 118 VAL B CA 1
ATOM 2474 C C . VAL B 1 118 ? 46.262 18.881 22.682 1.00 6.71 118 VAL B C 1
ATOM 2475 O O . VAL B 1 118 ? 46.265 17.759 22.112 1.00 7.59 118 VAL B O 1
ATOM 2479 N N . GLY B 1 119 ? 46.221 19.013 24.025 1.00 5.92 119 GLY B N 1
ATOM 2480 C CA . GLY B 1 119 ? 46.076 17.862 24.886 1.00 7.17 119 GLY B CA 1
ATOM 2481 C C . GLY B 1 119 ? 44.643 17.696 25.369 1.00 6.69 119 GLY B C 1
ATOM 2482 O O . GLY B 1 119 ? 43.900 18.664 25.469 1.00 7.05 119 GLY B O 1
ATOM 2483 N N . HIS B 1 120 ? 44.282 16.460 25.636 1.00 7.33 120 HIS B N 1
ATOM 2484 C CA . HIS B 1 120 ? 42.965 16.094 26.091 1.00 7.93 120 HIS B CA 1
ATOM 2485 C C . HIS B 1 120 ? 43.046 15.291 27.362 1.00 7.03 120 HIS B C 1
ATOM 2486 O O . HIS B 1 120 ? 43.857 14.365 27.479 1.00 7.90 120 HIS B O 1
ATOM 2493 N N . ALA B 1 121 ? 42.163 15.576 28.300 1.00 7.09 121 ALA B N 1
ATOM 2494 C CA . ALA B 1 121 ? 41.966 14.762 29.500 1.00 6.78 121 ALA B CA 1
ATOM 2495 C C . ALA B 1 121 ? 40.493 14.781 29.857 1.00 7.49 121 ALA B C 1
ATOM 2496 O O . ALA B 1 121 ? 39.770 15.682 29.470 1.00 8.04 121 ALA B O 1
ATOM 2498 N N . PHE B 1 122 ? 40.056 13.825 30.688 1.00 7.96 122 PHE B N 1
ATOM 2499 C CA . PHE B 1 122 ? 38.727 13.902 31.300 1.00 8.92 122 PHE B CA 1
ATOM 2500 C C . PHE B 1 122 ? 38.696 13.121 32.550 1.00 8.87 122 PHE B C 1
ATOM 2501 O O . PHE B 1 122 ? 39.517 12.234 32.763 1.00 9.60 122 PHE B O 1
ATOM 2509 N N . VAL B 1 123 ? 37.734 13.450 33.391 1.00 8.90 123 VAL B N 1
ATOM 2510 C CA . VAL B 1 123 ? 37.409 12.632 34.549 1.00 9.12 123 VAL B CA 1
ATOM 2511 C C . VAL B 1 123 ? 35.974 12.162 34.428 1.00 7.73 123 VAL B C 1
ATOM 2512 O O . VAL B 1 123 ? 35.081 12.948 34.084 1.00 9.07 123 VAL B O 1
ATOM 2516 N N . ALA B 1 124 ? 35.756 10.886 34.705 1.00 7.83 124 ALA B N 1
ATOM 2517 C CA . ALA B 1 124 ? 34.419 10.300 34.720 1.00 7.73 124 ALA B CA 1
ATOM 2518 C C . ALA B 1 124 ? 33.751 10.604 36.052 1.00 8.81 124 ALA B C 1
ATOM 2519 O O . ALA B 1 124 ? 34.278 10.247 37.102 1.00 9.92 124 ALA B O 1
ATOM 2521 N N . LEU B 1 125 ? 32.595 11.270 36.033 1.00 9.18 125 LEU B N 1
ATOM 2522 C CA . LEU B 1 125 ? 31.883 11.672 37.253 1.00 10.11 125 LEU B CA 1
ATOM 2523 C C . LEU B 1 125 ? 30.862 10.617 37.725 1.00 11.65 125 LEU B C 1
ATOM 2524 O O . LEU B 1 125 ? 30.305 10.710 38.844 1.00 13.69 125 LEU B O 1
ATOM 2529 N N . GLU B 1 126 ? 30.577 9.646 36.865 1.00 11.80 126 GLU B N 1
ATOM 2530 C CA . GLU B 1 126 ? 29.636 8.543 37.117 1.00 12.57 126 GLU B CA 1
ATOM 2531 C C . GLU B 1 126 ? 30.200 7.271 36.558 1.00 10.90 126 GLU B C 1
ATOM 2532 O O . GLU B 1 126 ? 30.957 7.306 35.587 1.00 10.63 126 GLU B O 1
ATOM 2538 N N . ASP B 1 127 ? 29.824 6.128 37.097 1.00 10.97 127 ASP B N 1
ATOM 2539 C CA . ASP B 1 127 ? 30.090 4.869 36.452 1.00 10.85 127 ASP B CA 1
ATOM 2540 C C . ASP B 1 127 ? 29.404 4.843 35.068 1.00 10.16 127 ASP B C 1
ATOM 2541 O O . ASP B 1 127 ? 28.451 5.546 34.818 1.00 11.44 127 ASP B O 1
ATOM 2546 N N . ASP B 1 128 ? 29.918 4.000 34.201 1.00 10.44 128 ASP B N 1
ATOM 2547 C CA . ASP B 1 128 ? 29.368 3.741 32.880 1.00 10.42 128 ASP B CA 1
ATOM 2548 C C . ASP B 1 128 ? 29.349 5.001 32.033 1.00 9.70 128 ASP B C 1
ATOM 2549 O O . ASP B 1 128 ? 28.456 5.183 31.202 1.00 11.15 128 ASP B O 1
ATOM 2554 N N . THR B 1 129 ? 30.383 5.825 32.162 1.00 8.98 129 THR B N 1
ATOM 2555 C CA . THR B 1 129 ? 30.518 7.029 31.394 1.00 9.08 129 THR B CA 1
ATOM 2556 C C . THR B 1 129 ? 31.210 6.712 30.095 1.00 8.26 129 THR B C 1
ATOM 2557 O O . THR B 1 129 ? 32.320 6.187 30.063 1.00 8.67 129 THR B O 1
ATOM 2561 N N . VAL B 1 130 ? 30.510 7.006 29.002 1.00 7.79 130 VAL B N 1
ATOM 2562 C CA . VAL B 1 130 ? 30.997 6.741 27.665 1.00 7.72 130 VAL B CA 1
ATOM 2563 C C . VAL B 1 130 ? 31.426 8.016 26.973 1.00 7.55 130 VAL B C 1
ATOM 2564 O O . VAL B 1 130 ? 30.628 8.943 26.863 1.00 8.12 130 VAL B O 1
ATOM 2568 N N . MET B 1 131 ? 32.671 8.045 26.506 1.00 7.79 131 MET B N 1
ATOM 2569 C CA . MET B 1 131 ? 33.202 9.125 25.681 1.00 8.50 131 MET B CA 1
ATOM 2570 C C . MET B 1 131 ? 33.341 8.581 24.254 1.00 7.76 131 MET B C 1
ATOM 2571 O O . MET B 1 131 ? 33.870 7.494 24.037 1.00 9.00 131 MET B O 1
ATOM 2576 N N . SER B 1 132 ? 32.775 9.320 23.316 1.00 6.92 132 SER B N 1
ATOM 2577 C CA . SER B 1 132 ? 32.688 8.911 21.943 1.00 7.63 132 SER B CA 1
ATOM 2578 C C . S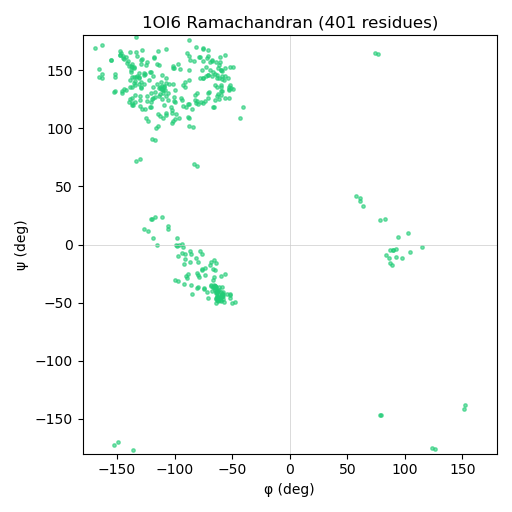ER B 1 132 ? 33.461 9.937 21.094 1.00 6.76 132 SER B C 1
ATOM 2579 O O . SER B 1 132 ? 33.210 11.131 21.177 1.00 8.38 132 SER B O 1
ATOM 2582 N N . TYR B 1 133 ? 34.402 9.462 20.281 1.00 6.23 133 TYR B N 1
ATOM 2583 C CA . TYR B 1 133 ? 35.324 10.321 19.530 1.00 6.53 133 TYR B CA 1
ATOM 2584 C C . TYR B 1 133 ? 35.297 9.984 18.053 1.00 6.90 133 TYR B C 1
ATOM 2585 O O . TYR B 1 133 ? 35.228 8.820 17.668 1.00 8.25 133 TYR B O 1
ATOM 2594 N N . MET B 1 134 ? 35.508 11.025 17.255 1.00 6.75 134 MET B N 1
ATOM 2595 C CA . MET B 1 134 ? 35.977 10.927 15.896 1.00 6.08 134 MET B CA 1
ATOM 2596 C C . MET B 1 134 ? 37.384 11.481 15.841 1.00 5.84 134 MET B C 1
ATOM 2597 O O . MET B 1 134 ? 37.643 12.524 16.432 1.00 7.11 134 MET B O 1
ATOM 2602 N N . LEU B 1 135 ? 38.272 10.796 15.143 1.00 6.39 135 LEU B N 1
ATOM 2603 C CA . LEU B 1 135 ? 39.677 11.187 15.005 1.00 6.72 135 LEU B CA 1
ATOM 2604 C C . LEU B 1 135 ? 40.066 11.419 13.571 1.00 6.51 135 LEU B C 1
ATOM 2605 O O . LEU B 1 135 ? 39.587 10.740 12.670 1.00 6.93 135 LEU B O 1
ATOM 2610 N N . SER B 1 136 ? 41.004 12.349 13.355 1.00 6.53 136 SER B N 1
ATOM 2611 C CA . SER B 1 136 ? 41.505 12.672 12.038 1.00 6.38 136 SER B CA 1
ATOM 2612 C C . SER B 1 136 ? 42.541 11.685 11.508 1.00 6.98 136 SER B C 1
ATOM 2613 O O . SER B 1 136 ? 42.878 11.718 10.315 1.00 8.69 136 SER B O 1
ATOM 2616 N N . ARG B 1 137 ? 43.072 10.855 12.396 1.00 7.56 137 ARG B N 1
ATOM 2617 C CA . ARG B 1 137 ? 44.045 9.834 12.002 1.00 9.31 137 ARG B CA 1
ATOM 2618 C C . ARG B 1 137 ? 43.936 8.692 12.967 1.00 9.02 137 ARG B C 1
ATOM 2619 O O . ARG B 1 137 ? 43.542 8.868 14.106 1.00 9.15 137 ARG B O 1
ATOM 2627 N N . SER B 1 138 ? 44.171 7.488 12.467 1.00 9.90 138 SER B N 1
ATOM 2628 C CA . SER B 1 138 ? 44.113 6.335 13.354 1.00 10.07 138 SER B CA 1
ATOM 2629 C C . SER B 1 138 ? 45.178 6.420 14.432 1.00 10.44 138 SER B C 1
ATOM 2630 O O . SER B 1 138 ? 46.276 6.924 14.198 1.00 11.45 138 SER B O 1
ATOM 2633 N N . TYR B 1 139 ? 44.821 5.972 15.602 1.00 9.83 139 TYR B N 1
ATOM 2634 C CA . TYR B 1 139 ? 45.720 5.958 16.760 1.00 10.10 139 TYR B CA 1
ATOM 2635 C C . TYR B 1 139 ? 46.864 4.999 16.458 1.00 11.26 139 TYR B C 1
ATOM 2636 O O . TYR B 1 139 ? 46.655 3.808 16.164 1.00 12.94 139 TYR B O 1
ATOM 2645 N N . VAL B 1 140 ? 48.078 5.534 16.565 1.00 11.15 140 VAL B N 1
ATOM 2646 C CA . VAL B 1 140 ? 49.313 4.783 16.384 1.00 12.71 140 VAL B CA 1
ATOM 2647 C C . VAL B 1 140 ? 50.098 4.903 17.692 1.00 11.64 140 VAL B C 1
ATOM 2648 O O . VAL B 1 140 ? 50.467 5.996 18.103 1.00 10.16 140 VAL B O 1
ATOM 2652 N N . THR B 1 141 ? 50.359 3.784 18.349 1.00 13.15 141 THR B N 1
ATOM 2653 C CA . THR B 1 141 ? 50.980 3.806 19.648 1.00 12.95 141 THR B CA 1
ATOM 2654 C C . THR B 1 141 ? 52.253 4.621 19.687 1.00 13.15 141 THR B C 1
ATOM 2655 O O . THR B 1 141 ? 52.498 5.374 20.616 1.00 12.74 141 THR B O 1
ATOM 2659 N N . GLN B 1 142 ? 53.092 4.479 18.691 1.00 12.84 142 GLN B N 1
ATOM 2660 C CA . GLN B 1 142 ? 54.365 5.135 18.740 1.00 14.80 142 GLN B CA 1
ATOM 2661 C C . GLN B 1 142 ? 54.268 6.656 18.627 1.00 13.28 142 GLN B C 1
ATOM 2662 O O . GLN B 1 142 ? 55.220 7.347 18.958 1.00 14.05 142 GLN B O 1
ATOM 2668 N N . ASP B 1 143 ? 53.130 7.170 18.144 1.00 11.26 143 ASP B N 1
ATOM 2669 C CA . ASP B 1 143 ? 52.863 8.611 18.024 1.00 11.36 143 ASP B CA 1
ATOM 2670 C C . ASP B 1 143 ? 52.034 9.198 19.167 1.00 10.21 143 ASP B C 1
ATOM 2671 O O . ASP B 1 143 ? 51.779 10.394 19.204 1.00 10.42 143 ASP B O 1
ATOM 2676 N N . GLU B 1 144 ? 51.624 8.363 20.119 1.00 9.87 144 GLU B N 1
ATOM 2677 C CA . GLU B 1 144 ? 50.714 8.782 21.164 1.00 9.01 144 GLU B CA 1
ATOM 2678 C C . GLU B 1 144 ? 51.515 9.020 22.430 1.00 10.08 144 GLU B C 1
ATOM 2679 O O . GLU B 1 144 ? 52.116 8.128 22.986 1.00 13.97 144 GLU B O 1
ATOM 2685 N N . LEU B 1 145 ? 51.516 10.266 22.869 1.00 9.45 145 LEU B N 1
ATOM 2686 C CA . LEU B 1 145 ? 52.254 10.688 24.027 1.00 8.98 145 LEU B CA 1
ATOM 2687 C C . LEU B 1 145 ? 51.321 11.142 25.145 1.00 7.73 145 LEU B C 1
ATOM 2688 O O . LEU B 1 145 ? 50.151 11.399 24.926 1.00 9.05 145 LEU B O 1
ATOM 2693 N N . ALA B 1 146 ? 51.876 11.282 26.333 1.00 8.58 146 ALA B N 1
ATOM 2694 C CA . ALA B 1 146 ? 51.108 11.662 27.515 1.00 8.89 146 ALA B CA 1
ATOM 2695 C C . ALA B 1 146 ? 51.870 12.678 28.334 1.00 8.79 146 ALA B C 1
ATOM 2696 O O . ALA B 1 146 ? 53.119 12.736 28.342 1.00 10.22 146 ALA B O 1
ATOM 2698 N N . LEU B 1 147 ? 51.097 13.510 29.008 1.00 8.14 147 LEU B N 1
ATOM 2699 C CA . LEU B 1 147 ? 51.557 14.437 30.032 1.00 7.84 147 LEU B CA 1
ATOM 2700 C C . LEU B 1 147 ? 50.791 14.214 31.319 1.00 8.03 147 LEU B C 1
ATOM 2701 O O . LEU B 1 147 ? 49.660 13.733 31.310 1.00 9.11 147 LEU B O 1
ATOM 2706 N N . SER B 1 148 ? 51.408 14.578 32.434 1.00 9.47 148 SER B N 1
ATOM 2707 C CA . SER B 1 148 ? 50.767 14.362 33.715 1.00 9.97 148 SER B CA 1
ATOM 2708 C C . SER B 1 148 ? 49.510 15.196 33.906 1.00 9.14 148 SER B C 1
ATOM 2709 O O . SER B 1 148 ? 49.572 16.406 33.962 1.00 10.71 148 SER B O 1
ATOM 2712 N N . ALA B 1 149 ? 48.374 14.539 34.068 1.00 9.67 149 ALA B N 1
ATOM 2713 C CA . ALA B 1 149 ? 47.147 15.194 34.411 1.00 9.46 149 ALA B CA 1
ATOM 2714 C C . ALA B 1 149 ? 47.047 15.605 35.869 1.00 11.77 149 ALA B C 1
ATOM 2715 O O . ALA B 1 149 ? 46.288 16.495 36.191 1.00 12.81 149 ALA B O 1
ATOM 2717 N N . LEU B 1 150 ? 47.822 14.964 36.733 1.00 13.97 150 LEU B N 1
ATOM 2718 C CA . LEU B 1 150 ? 47.695 15.225 38.162 1.00 17.33 150 LEU B CA 1
ATOM 2719 C C . LEU B 1 150 ? 48.669 16.301 38.598 1.00 18.63 150 LEU B C 1
ATOM 2720 O O . LEU B 1 150 ? 48.657 16.662 39.773 1.00 20.59 150 LEU B O 1
ATOM 2725 N N . ASP B 1 151 ? 49.495 16.811 37.673 1.00 18.82 151 ASP B N 1
ATOM 2726 C CA . ASP B 1 151 ? 50.495 17.896 37.869 1.00 20.99 151 ASP B CA 1
ATOM 2727 C C . ASP B 1 151 ? 49.804 18.959 38.708 1.00 21.76 151 ASP B C 1
ATOM 2728 O O . ASP B 1 151 ? 48.864 19.601 38.235 1.00 19.46 151 ASP B O 1
ATOM 2733 N N . PRO B 1 152 ? 50.184 19.117 39.989 1.00 24.66 152 PRO B N 1
ATOM 2734 C CA . PRO B 1 152 ? 49.602 20.197 40.793 1.00 25.16 152 PRO B CA 1
ATOM 2735 C C . PRO B 1 152 ? 49.778 21.596 40.184 1.00 24.83 152 PRO B C 1
ATOM 2736 O O . PRO B 1 152 ? 48.881 22.411 40.439 1.00 26.19 152 PRO B O 1
ATOM 2740 N N . ALA B 1 153 ? 50.786 21.828 39.345 1.00 24.57 153 ALA B N 1
ATOM 2741 C CA . ALA B 1 153 ? 50.910 23.067 38.547 1.00 25.00 153 ALA B CA 1
ATOM 2742 C C . ALA B 1 153 ? 49.696 23.436 37.749 1.00 23.89 153 ALA B C 1
ATOM 2743 O O . ALA B 1 153 ? 49.347 24.602 37.662 1.00 24.42 153 ALA B O 1
ATOM 2745 N N . LEU B 1 154 ? 49.132 22.443 37.063 1.00 20.17 154 LEU B N 1
ATOM 2746 C CA . LEU B 1 154 ? 47.990 22.631 36.178 1.00 18.13 154 LEU B CA 1
ATOM 2747 C C . LEU B 1 154 ? 46.713 22.823 36.954 1.00 15.57 154 LEU B C 1
ATOM 2748 O O . LEU B 1 154 ? 45.864 23.556 36.529 1.00 15.87 154 LEU B O 1
ATOM 2753 N N . GLY B 1 155 ? 46.545 22.107 38.046 1.00 14.74 155 GLY B N 1
ATOM 2754 C CA . GLY B 1 155 ? 45.340 22.169 38.837 1.00 14.36 155 GLY B CA 1
ATOM 2755 C C . GLY B 1 155 ? 44.078 21.760 38.093 1.00 13.76 155 GLY B C 1
ATOM 2756 O O . GLY B 1 155 ? 43.000 22.329 38.290 1.00 14.77 155 GLY B O 1
ATOM 2757 N N . LEU B 1 156 ? 44.176 20.715 37.271 1.00 13.51 156 LEU B N 1
ATOM 2758 C CA . LEU B 1 156 ? 42.999 20.282 36.550 1.00 12.71 156 LEU B CA 1
ATOM 2759 C C . LEU B 1 156 ? 41.883 19.808 37.478 1.00 13.40 156 LEU B C 1
ATOM 2760 O O . LEU B 1 156 ? 42.166 19.293 38.579 1.00 13.49 156 LEU B O 1
ATOM 2765 N N . PRO B 1 157 ? 40.631 19.926 37.045 1.00 12.65 157 PRO B N 1
ATOM 2766 C CA . PRO B 1 157 ? 39.476 19.549 37.893 1.00 14.19 157 PRO B CA 1
ATOM 2767 C C . PRO B 1 157 ? 39.164 18.074 37.846 1.00 14.71 157 PRO B C 1
ATOM 2768 O O . PRO B 1 157 ? 38.148 17.643 37.311 1.00 14.96 157 PRO B O 1
ATOM 2772 N N . ILE B 1 158 ? 40.059 17.310 38.421 1.00 13.83 158 ILE B N 1
ATOM 2773 C CA . ILE B 1 158 ? 40.020 15.836 38.281 1.00 14.84 158 ILE B CA 1
ATOM 2774 C C . ILE B 1 158 ? 39.850 15.100 39.611 1.00 14.82 158 ILE B C 1
ATOM 2775 O O . ILE B 1 158 ? 39.886 13.887 39.650 1.00 14.84 158 ILE B O 1
ATOM 2780 N N . ASP B 1 159 ? 39.647 15.847 40.692 1.00 16.22 159 ASP B N 1
ATOM 2781 C CA . ASP B 1 159 ? 39.418 15.316 42.040 1.00 17.41 159 ASP B CA 1
ATOM 2782 C C . ASP B 1 159 ? 37.942 15.398 42.403 1.00 17.24 159 ASP B C 1
ATOM 2783 O O . ASP B 1 159 ? 37.358 16.509 42.476 1.00 17.88 159 ASP B O 1
ATOM 2788 N N . ILE B 1 160 ? 37.340 14.245 42.638 1.00 16.92 160 ILE B N 1
ATOM 2789 C CA . ILE B 1 160 ? 35.903 14.167 42.907 1.00 19.66 160 ILE B CA 1
ATOM 2790 C C . ILE B 1 160 ? 35.620 13.415 44.214 1.00 22.43 160 ILE B C 1
ATOM 2791 O O . ILE B 1 160 ? 34.469 12.995 44.480 1.00 25.20 160 ILE B O 1
ATOM 2796 N N . GLY B 1 161 ? 36.652 13.210 45.016 1.00 24.85 161 GLY B N 1
ATOM 2797 C CA . GLY B 1 161 ? 36.463 12.694 46.367 1.00 27.48 161 GLY B CA 1
ATOM 2798 C C . GLY B 1 161 ? 36.787 11.237 46.509 1.00 30.17 161 GLY B C 1
ATOM 2799 O O . GLY B 1 161 ? 36.551 10.641 47.572 1.00 32.15 161 GLY B O 1
ATOM 2800 N N . VAL B 1 162 ? 37.383 10.666 45.471 1.00 31.39 162 VAL B N 1
ATOM 2801 C CA . VAL B 1 162 ? 37.865 9.291 45.513 1.00 31.70 162 VAL B CA 1
ATOM 2802 C C . VAL B 1 162 ? 39.319 9.329 45.059 1.00 32.40 162 VAL B C 1
ATOM 2803 O O . VAL B 1 162 ? 39.783 10.370 44.585 1.00 32.99 162 VAL B O 1
ATOM 2807 N N . GLU B 1 163 ? 40.057 8.231 45.252 1.00 32.57 163 GLU B N 1
ATOM 2808 C CA . GLU B 1 163 ? 41.405 8.163 44.719 1.00 32.21 163 GLU B CA 1
ATOM 2809 C C . GLU B 1 163 ? 41.226 8.036 43.201 1.00 30.06 163 GLU B C 1
ATOM 2810 O O . GLU B 1 163 ? 40.487 7.193 42.741 1.00 28.85 163 GLU B O 1
ATOM 2816 N N . PRO B 1 164 ? 41.849 8.890 42.421 1.00 28.76 164 PRO B N 1
ATOM 2817 C CA . PRO B 1 164 ? 41.745 8.718 40.956 1.00 26.53 164 PRO B CA 1
ATOM 2818 C C . PRO B 1 164 ? 42.145 7.317 40.444 1.00 25.22 164 PRO B C 1
ATOM 2819 O O . PRO B 1 164 ? 43.055 6.715 41.029 1.00 26.54 164 PRO B O 1
ATOM 2823 N N . ILE B 1 165 ? 41.461 6.783 39.428 1.00 20.75 165 ILE B N 1
ATOM 2824 C CA . ILE B 1 165 ? 41.805 5.528 38.792 1.00 19.06 165 ILE B CA 1
ATOM 2825 C C . ILE B 1 165 ? 42.509 5.918 37.483 1.00 17.44 165 ILE B C 1
ATOM 2826 O O . ILE B 1 165 ? 41.907 6.540 36.616 1.00 15.49 165 ILE B O 1
ATOM 2831 N N . VAL B 1 166 ? 43.799 5.614 37.382 1.00 16.36 166 VAL B N 1
ATOM 2832 C CA . VAL B 1 166 ? 44.668 6.131 36.341 1.00 16.48 166 VAL B CA 1
ATOM 2833 C C . VAL B 1 166 ? 45.477 4.977 35.809 1.00 15.30 166 VAL B C 1
ATOM 2834 O O . VAL B 1 166 ? 45.908 4.071 36.574 1.00 18.24 166 VAL B O 1
ATOM 2838 N N . SER B 1 167 ? 45.699 4.935 34.515 1.00 13.77 167 SER B N 1
ATOM 2839 C CA . SER B 1 167 ? 46.540 3.896 33.947 1.00 15.04 167 SER B CA 1
ATOM 2840 C C . SER B 1 167 ? 48.006 4.068 34.283 1.00 15.51 167 SER B C 1
ATOM 2841 O O . SER B 1 167 ? 48.420 5.135 34.621 1.00 14.51 167 SER B O 1
ATOM 2844 N N . ASP B 1 168 ? 48.808 3.035 34.026 1.00 17.14 168 ASP B N 1
ATOM 2845 C CA . ASP B 1 168 ? 50.282 3.120 34.174 1.00 19.28 168 ASP B CA 1
ATOM 2846 C C . ASP B 1 168 ? 50.851 4.239 33.331 1.00 18.02 168 ASP B C 1
ATOM 2847 O O . ASP B 1 168 ? 51.652 5.044 33.780 1.00 18.39 168 ASP B O 1
ATOM 2852 N N . ARG B 1 169 ? 50.457 4.264 32.083 1.00 17.75 169 ARG B N 1
ATOM 2853 C CA . ARG B 1 169 ? 51.027 5.183 31.119 1.00 17.22 169 ARG B CA 1
ATOM 2854 C C . ARG B 1 169 ? 50.736 6.648 31.563 1.00 16.02 169 ARG B C 1
ATOM 2855 O O . ARG B 1 169 ? 51.571 7.554 31.428 1.00 14.73 169 ARG B O 1
ATOM 2863 N N . ASP B 1 170 ? 49.536 6.882 32.059 1.00 14.05 170 ASP B N 1
ATOM 2864 C CA . ASP B 1 170 ? 49.166 8.217 32.500 1.00 12.73 170 ASP B CA 1
ATOM 2865 C C . ASP B 1 170 ? 49.839 8.556 33.833 1.00 12.78 170 ASP B C 1
ATOM 2866 O O . ASP B 1 170 ? 50.275 9.689 34.000 1.00 13.71 170 ASP B O 1
ATOM 2871 N N . ARG B 1 171 ? 49.965 7.608 34.739 1.00 13.50 171 ARG B N 1
ATOM 2872 C CA . ARG B 1 171 ? 50.556 7.836 36.032 1.00 15.08 171 ARG B CA 1
ATOM 2873 C C . ARG B 1 171 ? 52.019 8.296 35.904 1.00 14.47 171 ARG B C 1
ATOM 2874 O O . ARG B 1 171 ? 52.434 9.172 36.639 1.00 17.55 171 ARG B O 1
ATOM 2882 N N . VAL B 1 172 ? 52.765 7.726 34.974 1.00 13.99 172 VAL B N 1
ATOM 2883 C CA . VAL B 1 172 ? 54.203 7.988 34.853 1.00 14.94 172 VAL B CA 1
ATOM 2884 C C . VAL B 1 172 ? 54.554 9.101 33.883 1.00 13.24 172 VAL B C 1
ATOM 2885 O O . VAL B 1 172 ? 55.716 9.439 33.677 1.00 13.84 172 VAL B O 1
ATOM 2889 N N . ALA B 1 173 ? 53.538 9.686 33.281 1.00 11.88 173 ALA B N 1
ATOM 2890 C CA . ALA B 1 173 ? 53.745 10.712 32.302 1.00 11.43 173 ALA B CA 1
ATOM 2891 C C . ALA B 1 173 ? 54.507 11.884 32.857 1.00 10.91 173 ALA B C 1
ATOM 2892 O O . ALA B 1 173 ? 54.285 12.301 34.017 1.00 12.00 173 ALA B O 1
ATOM 2894 N N . ILE B 1 174 ? 55.379 12.441 32.018 1.00 10.06 174 ILE B N 1
ATOM 2895 C CA . ILE B 1 174 ? 56.114 13.644 32.363 1.00 10.40 174 ILE B CA 1
ATOM 2896 C C . ILE B 1 174 ? 55.221 14.858 32.375 1.00 9.39 174 ILE B C 1
ATOM 2897 O O . ILE B 1 174 ? 54.125 14.851 31.821 1.00 10.52 174 ILE B O 1
ATOM 2902 N N . THR B 1 175 ? 55.665 15.923 33.002 1.00 10.42 175 THR B N 1
ATOM 2903 C CA . THR B 1 175 ? 54.858 17.140 33.012 1.00 9.81 175 THR B CA 1
ATOM 2904 C C . THR B 1 175 ? 54.971 17.904 31.705 1.00 9.25 175 THR B C 1
ATOM 2905 O O . THR B 1 175 ? 55.903 17.738 30.924 1.00 9.37 175 THR B O 1
ATOM 2909 N N . LEU B 1 176 ? 53.992 18.783 31.500 1.00 8.60 176 LEU B N 1
ATOM 2910 C CA . LEU B 1 176 ? 54.010 19.731 30.418 1.00 9.18 176 LEU B CA 1
ATOM 2911 C C . LEU B 1 176 ? 55.354 20.443 30.324 1.00 7.91 176 LEU B C 1
ATOM 2912 O O . LEU B 1 176 ? 55.939 20.512 29.261 1.00 8.02 176 LEU B O 1
ATOM 2917 N N . ALA B 1 177 ? 55.857 20.974 31.441 1.00 9.68 177 ALA B N 1
ATOM 2918 C CA . ALA B 1 177 ? 57.106 21.732 31.380 1.00 9.37 177 ALA B CA 1
ATOM 2919 C C . ALA B 1 177 ? 58.303 20.868 31.016 1.00 9.47 177 ALA B C 1
ATOM 2920 O O . ALA B 1 177 ? 59.190 21.289 30.297 1.00 9.13 177 ALA B O 1
ATOM 2922 N N . GLU B 1 178 ? 58.324 19.633 31.503 1.00 9.74 178 GLU B N 1
ATOM 2923 C CA . GLU B 1 178 ? 59.380 18.735 31.133 1.00 11.01 178 GLU B CA 1
ATOM 2924 C C . GLU B 1 178 ? 59.332 18.331 29.686 1.00 10.36 178 GLU B C 1
ATOM 2925 O O . GLU B 1 178 ? 60.362 18.301 29.029 1.00 11.59 178 GLU B O 1
ATOM 2931 N N . ALA B 1 179 ? 58.128 18.092 29.153 1.00 9.58 179 ALA B N 1
ATOM 2932 C CA . ALA B 1 179 ? 57.986 17.769 27.761 1.00 9.33 179 ALA B CA 1
ATOM 2933 C C . ALA B 1 179 ? 58.439 18.965 26.921 1.00 8.86 179 ALA B C 1
ATOM 2934 O O . ALA B 1 179 ? 59.081 18.815 25.874 1.00 9.80 179 ALA B O 1
ATOM 2936 N N . GLN B 1 180 ? 58.075 20.168 27.335 1.00 9.09 180 GLN B N 1
ATOM 2937 C CA . GLN B 1 180 ? 58.500 21.336 26.600 1.00 9.79 180 GLN B CA 1
ATOM 2938 C C . GLN B 1 180 ? 60.018 21.399 26.505 1.00 10.50 180 GLN B C 1
ATOM 2939 O O . GLN B 1 180 ? 60.602 21.657 25.446 1.00 11.81 180 GLN B O 1
ATOM 2945 N N . ARG B 1 181 ? 60.661 21.192 27.632 1.00 10.85 181 ARG B N 1
ATOM 2946 C CA . ARG B 1 181 ? 62.114 21.315 27.682 1.00 11.30 181 ARG B CA 1
ATOM 2947 C C . ARG B 1 181 ? 62.772 20.321 26.764 1.00 12.72 181 ARG B C 1
ATOM 2948 O O . ARG B 1 181 ? 63.816 20.629 26.156 1.00 14.21 181 ARG B O 1
ATOM 2956 N N . GLN B 1 182 ? 62.187 19.125 26.685 1.00 12.47 182 GLN B N 1
ATOM 2957 C CA . GLN B 1 182 ? 62.704 18.017 25.850 1.00 12.93 182 GLN B CA 1
ATOM 2958 C C . GLN B 1 182 ? 62.393 18.154 24.356 1.00 13.18 182 GLN B C 1
ATOM 2959 O O . GLN B 1 182 ? 62.817 17.331 23.527 1.00 14.90 182 GLN B O 1
ATOM 2965 N N . GLY B 1 183 ? 61.616 19.167 23.979 1.00 11.32 183 GLY B N 1
ATOM 2966 C CA . GLY B 1 183 ? 61.240 19.370 22.599 1.00 11.68 183 GLY B CA 1
ATOM 2967 C C . GLY B 1 183 ? 60.129 18.461 22.115 1.00 10.55 183 GLY B C 1
ATOM 2968 O O . GLY B 1 183 ? 59.983 18.251 20.920 1.00 13.76 183 GLY B O 1
ATOM 2969 N N . LEU B 1 184 ? 59.335 17.914 23.017 1.00 10.02 184 LEU B N 1
ATOM 2970 C CA . LEU B 1 184 ? 58.321 16.947 22.656 1.00 11.08 184 LEU B CA 1
ATOM 2971 C C . LEU B 1 184 ? 56.942 17.542 22.397 1.00 10.74 184 LEU B C 1
ATOM 2972 O O . LEU B 1 184 ? 56.062 16.822 21.925 1.00 14.29 184 LEU B O 1
ATOM 2977 N N . LEU B 1 185 ? 56.715 18.820 22.648 1.00 9.62 185 LEU B N 1
ATOM 2978 C CA . LEU B 1 185 ? 55.388 19.391 22.486 1.00 8.39 185 LEU B CA 1
ATOM 2979 C C . LEU B 1 185 ? 55.181 19.864 21.059 1.00 8.95 185 LEU B C 1
ATOM 2980 O O . LEU B 1 185 ? 56.116 20.289 20.387 1.00 10.33 185 LEU B O 1
ATOM 2985 N N . PRO B 1 186 ? 53.943 19.835 20.575 1.00 8.59 186 PRO B N 1
ATOM 2986 C CA . PRO B 1 186 ? 53.631 20.417 19.279 1.00 7.93 186 PRO B CA 1
ATOM 2987 C C . PRO B 1 186 ? 53.952 21.875 19.210 1.00 8.25 186 PRO B C 1
ATOM 2988 O O . PRO B 1 186 ? 53.843 22.578 20.216 1.00 10.07 186 PRO B O 1
ATOM 2992 N N . ASP B 1 187 ? 54.292 22.336 18.006 1.00 9.47 187 ASP B N 1
ATOM 2993 C CA . ASP B 1 187 ? 54.458 23.766 17.722 1.00 10.76 187 ASP B CA 1
ATOM 2994 C C . ASP B 1 187 ? 53.118 24.313 17.238 1.00 10.10 187 ASP B C 1
ATOM 2995 O O . ASP B 1 187 ? 52.444 23.662 16.449 1.00 9.85 187 ASP B O 1
ATOM 3000 N N . TYR B 1 188 ? 52.737 25.503 17.658 1.00 10.33 188 TYR B N 1
ATOM 3001 C CA . TYR B 1 188 ? 51.467 26.088 17.289 1.00 9.23 188 TYR B CA 1
ATOM 3002 C C . TYR B 1 188 ? 51.378 26.332 15.776 1.00 10.66 188 TYR B C 1
ATOM 3003 O O . TYR B 1 188 ? 50.379 26.003 15.173 1.00 10.64 188 TYR B O 1
ATOM 3012 N N . THR B 1 189 ? 52.390 26.922 15.154 1.00 10.30 189 THR B N 1
ATOM 3013 C CA . THR B 1 189 ? 52.302 27.221 13.752 1.00 12.63 189 THR B CA 1
ATOM 3014 C C . THR B 1 189 ? 52.149 25.930 12.953 1.00 11.11 189 THR B C 1
ATOM 3015 O O . THR B 1 189 ? 51.323 25.835 12.041 1.00 11.48 189 THR B O 1
ATOM 3019 N N . THR B 1 190 ? 52.994 24.947 13.239 1.00 10.24 190 THR B N 1
ATOM 3020 C CA . THR B 1 190 ? 52.946 23.687 12.574 1.00 10.70 190 THR B CA 1
ATOM 3021 C C . THR B 1 190 ? 51.562 23.008 12.749 1.00 9.29 190 THR B C 1
ATOM 3022 O O . THR B 1 190 ? 50.987 22.494 11.795 1.00 10.50 190 THR B O 1
ATOM 3026 N N . SER B 1 191 ? 51.052 23.048 13.972 1.00 9.43 191 SER B N 1
ATOM 3027 C CA . SER B 1 191 ? 49.763 22.461 14.301 1.00 8.87 191 SER B CA 1
ATOM 3028 C C . SER B 1 191 ? 48.673 23.135 13.479 1.00 9.58 191 SER B C 1
ATOM 3029 O O . SER B 1 191 ? 47.784 22.458 12.918 1.00 9.72 191 SER B O 1
ATOM 3032 N N . GLN B 1 192 ? 48.687 24.458 13.392 1.00 9.24 192 GLN B N 1
ATOM 3033 C CA . GLN B 1 192 ? 47.637 25.156 12.640 1.00 10.65 192 GLN B CA 1
ATOM 3034 C C . GLN B 1 192 ? 47.745 24.871 11.136 1.00 10.77 192 GLN B C 1
ATOM 3035 O O . GLN B 1 192 ? 46.729 24.788 10.435 1.00 10.48 192 GLN B O 1
ATOM 3041 N N . GLU B 1 193 ? 48.961 24.719 10.617 1.00 10.74 193 GLU B N 1
ATOM 3042 C CA . GLU B 1 193 ? 49.148 24.385 9.214 1.00 12.06 193 GLU B CA 1
ATOM 3043 C C . GLU B 1 193 ? 48.496 23.035 8.913 1.00 9.84 193 GLU B C 1
ATOM 3044 O O . GLU B 1 193 ? 47.806 22.856 7.918 1.00 11.40 193 GLU B O 1
ATOM 3050 N N . ILE B 1 194 ? 48.767 22.048 9.749 1.00 9.41 194 ILE B N 1
ATOM 3051 C CA . ILE B 1 194 ? 48.212 20.726 9.564 1.00 9.08 194 ILE B CA 1
ATOM 3052 C C . ILE B 1 194 ? 46.688 20.811 9.657 1.00 8.91 194 ILE B C 1
ATOM 3053 O O . ILE B 1 194 ? 45.927 20.214 8.843 1.00 9.18 194 ILE B O 1
ATOM 3058 N N . GLU B 1 195 ? 46.223 21.502 10.676 1.00 9.06 195 GLU B N 1
ATOM 3059 C CA . GLU B 1 195 ? 44.802 21.621 10.917 1.00 9.28 195 GLU B CA 1
ATOM 3060 C C . GLU B 1 195 ? 44.094 22.237 9.706 1.00 9.53 195 GLU B C 1
ATOM 3061 O O . GLU B 1 195 ? 42.994 21.804 9.345 1.00 10.52 195 GLU B O 1
ATOM 3067 N N . ARG B 1 196 ? 44.667 23.271 9.093 1.00 10.42 196 ARG B N 1
ATOM 3068 C CA . ARG B 1 196 ? 44.049 23.909 7.954 1.00 11.97 196 ARG B CA 1
ATOM 3069 C C . ARG B 1 196 ? 43.999 22.993 6.761 1.00 11.00 196 ARG B C 1
ATOM 3070 O O . ARG B 1 196 ? 43.014 23.027 6.007 1.00 12.47 196 ARG B O 1
ATOM 3078 N N . ARG B 1 197 ? 44.959 22.073 6.620 1.00 10.02 197 ARG B N 1
ATOM 3079 C CA . ARG B 1 197 ? 44.879 21.078 5.563 1.00 11.13 197 ARG B CA 1
ATOM 3080 C C . ARG B 1 197 ? 43.799 20.049 5.874 1.00 9.97 197 ARG B C 1
ATOM 3081 O O . ARG B 1 197 ? 42.985 19.652 4.999 1.00 11.03 197 ARG B O 1
ATOM 3089 N N . LEU B 1 198 ? 43.709 19.626 7.122 1.00 8.90 198 LEU B N 1
ATOM 3090 C CA . LEU B 1 198 ? 42.740 18.582 7.482 1.00 8.86 198 LEU B CA 1
ATOM 3091 C C . LEU B 1 198 ? 41.304 19.039 7.294 1.00 9.19 198 LEU B C 1
ATOM 3092 O O . LEU B 1 198 ? 40.443 18.237 6.970 1.00 8.88 198 LEU B O 1
ATOM 3097 N N . THR B 1 199 ? 41.060 20.312 7.568 1.00 9.10 199 THR B N 1
ATOM 3098 C CA . THR B 1 199 ? 39.729 20.882 7.617 1.00 9.55 199 THR B CA 1
ATOM 3099 C C . THR B 1 199 ? 39.507 21.839 6.461 1.00 10.70 199 THR B C 1
ATOM 3100 O O . THR B 1 199 ? 38.626 22.684 6.505 1.00 11.14 199 THR B O 1
ATOM 3104 N N . ALA B 1 200 ? 40.264 21.658 5.399 1.00 10.65 200 ALA B N 1
ATOM 3105 C CA . ALA B 1 200 ? 40.093 22.442 4.183 1.00 11.44 200 ALA B CA 1
ATOM 3106 C C . ALA B 1 200 ? 38.769 22.138 3.525 1.00 11.38 200 ALA B C 1
ATOM 3107 O O . ALA B 1 200 ? 38.232 21.028 3.586 1.00 11.32 200 ALA B O 1
ATOM 3109 N N . VAL B 1 201 ? 38.217 23.142 2.879 1.00 11.89 201 VAL B N 1
ATOM 3110 C CA . VAL B 1 201 ? 37.022 22.986 2.097 1.00 13.36 201 VAL B CA 1
ATOM 3111 C C . VAL B 1 201 ? 37.372 22.256 0.828 1.00 14.69 201 VAL B C 1
ATOM 3112 O O . VAL B 1 201 ? 38.253 22.702 0.079 1.00 13.69 201 VAL B O 1
ATOM 3116 N N . PRO B 1 202 ? 36.720 21.127 0.569 1.00 15.64 202 PRO B N 1
ATOM 3117 C CA . PRO B 1 202 ? 36.989 20.398 -0.668 1.00 17.31 202 PRO B CA 1
ATOM 3118 C C . PRO B 1 202 ? 36.492 21.110 -1.928 1.00 19.46 202 PRO B C 1
ATOM 3119 O O . PRO B 1 202 ? 35.515 21.863 -1.819 1.00 22.87 202 PRO B O 1
ATOM 3123 N N . VAL B 1 203 ? 37.136 20.895 -2.996 1.00 23.07 203 VAL B N 1
#

Solvent-accessible surface area: 16939 Å² total

Radius of gyration: 21.55 Å; Cα contacts (8 Å, |Δi|>4): 1083; chains: 2; bounding box: 61×44×57 Å

CATH classification: 2.60.120.10

Secondary structure (P-SEA, 3-state):
cbbbbcccccbbbbbbbbbbcccbbbbbcccaaaaaaacccccccccbbbbbbbcccccccccccccccbbbbcccccccccbbbbbccccccccccbbbbbbccccbbbbbbbcccbbbbbbbcccbbbbbbccccccccccccccccccccccccccccccccccccccccccaaaaaaacccccaaaaaaaaaaaaccc/cbbbbcccccbbbbbbbbbbcccccccccccaaaaaaccccccccccbbbbbbbcccccccccccccccbbbbbbbbcccccbbbbbccccccccccbbbbbbbcccbbbbbbbcccbbbbbbbcccbbbbbbccccccccccccccccccccccccccccccccccccccccccaaaaaaacccccaaaaaaaaaaaaccc

Sequence (404 aa):
MQARKLAVDGAIEFTPRVFADDRGLLILPYQEEAFVEAHGGPLFRVAQTIHSMSKRGVVRGIHYTVTPPGTAKYVYCARGKAMDIVIDIRVGSPTFGQWDSVLMDQQDPRAVYLPVGVGHAFVALEDDTVMSYMLSRSYVTQDELALSALDPALGLPIDIGVEPIVSDRDRVAITLAEAQRQGLLPDYTTSQEIERRLTAVPMQARKLAVDGAIEFTPRVFADDRGLLILPYQEEAFVEAHGGPLFRVAQTIHSMSKRGVVRGIHYTVTPPGTAKYVYCARGKAMDIVIDIRVGSPTFGQWDSVLMDQQDPRAVYLPVGVGHAFVALEDDTVMSYMLSRSYVTQDELALSALDPALGLPIDIGVEPIVSDRDRVAITLAEAQRQGLLPDYTTSQEIERRLTAVP

B-factor: mean 15.3, std 9.31, range [5.4, 75.78]

Nearest PDB structures (foldseek):
  1oi6-assembly1_B  TM=1.001E+00  e=1.002E-39  Amycolatopsis orientalis
  1wa4-assembly1_A-2  TM=9.988E-01  e=3.431E-38  Amycolatopsis orientalis
  2c0z-assembly1_A-2  TM=9.645E-01  e=3.707E-23  Streptomyces niveus NCIMB 11891
  4hn1-assembly1_B  TM=9.422E-01  e=1.942E-22  Streptomyces bikiniensis
  4hmz-assembly1_A  TM=9.399E-01  e=1.583E-21  Streptomyces bikiniensis

InterPro domains:
  IPR000888 dTDP-4-dehydrorhamnose 3,5-epimerase-like [PF00908] (6-177)
  IPR000888 dTDP-4-dehydrorhamnose 3,5-epimerase-like [PTHR21047] (2-178)
  IPR000888 dTDP-4-dehydrorhamnose 3,5-epimerase-like [cd00438] (3-173)
  IPR011051 RmlC-like cupin domain superfamily [SSF51182] (1-198)
  IPR014710 RmlC-like jelly roll fold [G3DSA:2.60.120.10] (1-205)

Foldseek 3Di:
DDWDDWLFPQKIKDWFDWDDDPVGIDTDQDDQVNCCVRRVFGAFDFPDKDKDFDAAQAKDFQKWFFPVVWKKKKKWKPAAKKWKKKAQLAAPGPSHGAMGTDIAHDPTGMMMIGATFITIMMGGRHHGIIMMMTMNHDDDPVGMAGAAPPPPSHPDPRDDPDHHDYDPRNVPHHHSVVCVVVVRGHHPVSRVVSRCVRRPHD/DDWDDDPFPQKIKDWFDWAADPVGIDTDQDDQVNCCVRRVFGAFDFADKDKDFDAAQAKDFQKWFFPVVFKKKKKWKPAAKKWKKKAQLAPPGPQHGAMDIDIAHDVTIMMMIHATFITIMMGGRHGGIIMMMTMNHDDDPVGMAGAAPVPVVSVDPRDDPDHHDYDPRNVPHHHSVVCVVVVRGHHPVSRVVSRCVRRPHD

Organism: Amycolatopsis orientalis (NCBI:txid31958)